Protein 7WWH (pdb70)

Structure (mmCIF, N/CA/C/O backbone):
data_7WWH
#
_entry.id   7WWH
#
_cell.length_a   46.038
_cell.length_b   87.410
_cell.length_c   69.456
_cell.angle_alpha   90.000
_cell.angle_beta   95.970
_cell.angle_gamma   90.000
#
_symmetry.space_group_name_H-M   'P 1 21 1'
#
loop_
_entity.id
_entity.type
_entity.pdbx_description
1 polymer 'Alpha/beta hydrolase'
2 water water
#
loop_
_atom_site.group_PDB
_atom_site.id
_atom_site.type_symbol
_atom_site.label_atom_id
_atom_site.label_alt_id
_atom_site.label_comp_id
_atom_site.label_asym_id
_atom_site.label_entity_id
_atom_site.label_seq_id
_atom_site.pdbx_PDB_ins_code
_atom_site.Cartn_x
_atom_site.Cartn_y
_atom_site.Cartn_z
_atom_site.occupancy
_atom_site.B_iso_or_equiv
_atom_site.auth_seq_id
_atom_site.auth_comp_id
_atom_site.auth_asym_id
_atom_site.auth_atom_id
_atom_site.pdbx_PDB_model_num
ATOM 1 N N . GLN A 1 2 ? 30.271 4.031 -0.313 1.00 20.52 1 GLN A N 1
ATOM 2 C CA . GLN A 1 2 ? 29.544 2.884 0.185 1.00 19.09 1 GLN A CA 1
ATOM 3 C C . GLN A 1 2 ? 30.140 1.634 -0.447 1.00 24.48 1 GLN A C 1
ATOM 4 O O . GLN A 1 2 ? 30.843 1.696 -1.463 1.00 23.96 1 GLN A O 1
ATOM 10 N N . LYS A 1 3 ? 29.835 0.499 0.159 1.00 24.57 2 LYS A N 1
ATOM 11 C CA . LYS A 1 3 ? 30.409 -0.770 -0.253 1.00 26.51 2 LYS A CA 1
ATOM 12 C C . LYS A 1 3 ? 29.399 -1.869 0.025 1.00 24.12 2 LYS A C 1
ATOM 13 O O . LYS A 1 3 ? 28.789 -1.906 1.101 1.00 18.83 2 LYS A O 1
ATOM 19 N N . ALA A 1 4 ? 29.246 -2.775 -0.934 1.00 20.53 3 ALA A N 1
ATOM 20 C CA . ALA A 1 4 ? 28.404 -3.937 -0.707 1.00 19.60 3 ALA A CA 1
ATOM 21 C C . ALA A 1 4 ? 29.038 -4.859 0.323 1.00 21.70 3 ALA A C 1
ATOM 22 O O . ALA A 1 4 ? 30.257 -5.051 0.347 1.00 22.35 3 ALA A O 1
ATOM 24 N N . ILE A 1 5 ? 28.200 -5.438 1.179 1.00 20.51 4 ILE A N 1
ATOM 25 C CA . ILE A 1 5 ? 28.656 -6.287 2.271 1.00 20.93 4 ILE A CA 1
ATOM 26 C C . ILE A 1 5 ? 27.800 -7.542 2.304 1.00 19.81 4 ILE A C 1
ATOM 27 O O . ILE A 1 5 ? 26.730 -7.606 1.691 1.00 17.12 4 ILE A O 1
ATOM 32 N N . THR A 1 6 ? 28.272 -8.547 3.048 1.00 18.20 5 THR A N 1
ATOM 33 C CA . THR A 1 6 ? 27.539 -9.793 3.212 1.00 19.68 5 THR A CA 1
ATOM 34 C C . THR A 1 6 ? 27.641 -10.251 4.657 1.00 24.19 5 THR A C 1
ATOM 35 O O . THR A 1 6 ? 28.587 -9.912 5.375 1.00 24.82 5 THR A O 1
ATOM 39 N N . LEU A 1 7 ? 26.655 -11.044 5.064 1.00 20.99 6 LEU A N 1
ATOM 40 C CA . LEU A 1 7 ? 26.650 -11.639 6.396 1.00 22.51 6 LEU A CA 1
ATOM 41 C C . LEU A 1 7 ? 25.974 -12.996 6.308 1.00 24.50 6 LEU A C 1
ATOM 42 O O . LEU A 1 7 ? 24.836 -13.085 5.836 1.00 22.86 6 LEU A O 1
ATOM 47 N N . THR A 1 8 ? 26.668 -14.047 6.748 1.00 24.41 7 THR A N 1
ATOM 48 C CA . THR A 1 8 ? 26.094 -15.388 6.740 1.00 26.03 7 THR A CA 1
ATOM 49 C C . THR A 1 8 ? 25.245 -15.595 7.988 1.00 27.53 7 THR A C 1
ATOM 50 O O . THR A 1 8 ? 25.626 -15.201 9.094 1.00 28.66 7 THR A O 1
ATOM 54 N N . HIS A 1 9 ? 24.071 -16.185 7.803 1.00 25.06 8 HIS A N 1
ATOM 55 C CA . HIS A 1 9 ? 23.190 -16.499 8.918 1.00 27.75 8 HIS A CA 1
ATOM 56 C C . HIS A 1 9 ? 22.470 -17.791 8.572 1.00 30.64 8 HIS A C 1
ATOM 57 O O . HIS A 1 9 ? 21.843 -17.884 7.512 1.00 27.70 8 HIS A O 1
ATOM 64 N N . ARG A 1 10 ? 22.606 -18.784 9.450 1.00 30.51 9 ARG A N 1
ATOM 65 C CA . ARG A 1 10 ? 22.003 -20.103 9.268 1.00 29.98 9 ARG A CA 1
ATOM 66 C C . ARG A 1 10 ? 22.301 -20.653 7.869 1.00 26.59 9 ARG A C 1
ATOM 67 O O . ARG A 1 10 ? 21.424 -21.158 7.168 1.00 28.85 9 ARG A O 1
ATOM 75 N N . GLY A 1 11 ? 23.554 -20.514 7.447 1.00 25.49 10 GLY A N 1
ATOM 76 C CA . GLY A 1 11 ? 23.992 -21.032 6.170 1.00 29.92 10 GLY A CA 1
ATOM 77 C C . GLY A 1 11 ? 23.557 -20.245 4.951 1.00 29.47 10 GLY A C 1
ATOM 78 O O . GLY A 1 11 ? 23.849 -20.672 3.832 1.00 30.12 10 GLY A O 1
ATOM 79 N N . MET A 1 12 ? 22.875 -19.113 5.118 1.00 26.96 11 MET A N 1
ATOM 80 C CA . MET A 1 12 ? 22.423 -18.293 3.998 1.00 27.92 11 MET A CA 1
ATOM 81 C C . MET A 1 12 ? 23.065 -16.911 4.078 1.00 24.58 11 MET A C 1
ATOM 82 O O . MET A 1 12 ? 23.441 -16.447 5.161 1.00 26.97 11 MET A O 1
ATOM 87 N N . THR A 1 13 ? 23.164 -16.231 2.929 1.00 22.22 12 THR A N 1
ATOM 88 C CA . THR A 1 13 ? 23.888 -14.968 2.848 1.00 21.45 12 THR A CA 1
ATOM 89 C C . THR A 1 13 ? 22.916 -13.789 2.816 1.00 21.02 12 THR A C 1
ATOM 90 O O . THR A 1 13 ? 22.093 -13.682 1.905 1.00 19.50 12 THR A O 1
ATOM 94 N N . LEU A 1 14 ? 23.018 -12.901 3.807 1.00 18.31 13 LEU A N 1
ATOM 95 C CA . LEU A 1 14 ? 22.341 -11.616 3.736 1.00 18.03 13 LEU A CA 1
ATOM 96 C C . LEU A 1 14 ? 23.232 -10.643 2.977 1.00 17.06 13 LEU A C 1
ATOM 97 O O . LEU A 1 14 ? 24.451 -10.607 3.180 1.00 19.56 13 LEU A O 1
ATOM 102 N N . ARG A 1 15 ? 22.626 -9.857 2.089 1.00 16.70 14 ARG A N 1
ATOM 103 C CA . ARG A 1 15 ? 23.381 -8.940 1.244 1.00 15.44 14 ARG A CA 1
ATOM 104 C C . ARG A 1 15 ? 22.961 -7.518 1.565 1.00 15.75 14 ARG A C 1
ATOM 105 O O . ARG A 1 15 ? 21.770 -7.240 1.742 1.00 15.82 14 ARG A O 1
ATOM 113 N N . GLY A 1 16 ? 23.946 -6.623 1.672 1.00 16.29 15 GLY A N 1
ATOM 114 C CA . GLY A 1 16 ? 23.677 -5.300 2.220 1.00 15.85 15 GLY A CA 1
ATOM 115 C C . GLY A 1 16 ? 24.606 -4.239 1.667 1.00 20.65 15 GLY A C 1
ATOM 116 O O . GLY A 1 16 ? 25.354 -4.493 0.714 1.00 17.19 15 GLY A O 1
ATOM 117 N N . MET A 1 17 ? 24.550 -3.036 2.256 1.00 18.27 16 MET A N 1
ATOM 118 C CA . MET A 1 17 ? 25.484 -1.951 1.980 1.00 16.25 16 MET A CA 1
ATOM 119 C C . MET A 1 17 ? 25.930 -1.344 3.292 1.00 19.42 16 MET A C 1
ATOM 120 O O . MET A 1 17 ? 25.126 -1.216 4.214 1.00 15.59 16 MET A O 1
ATOM 125 N N . GLU A 1 18 ? 27.201 -0.980 3.367 1.00 17.79 17 GLU A N 1
ATOM 126 C CA . GLU A 1 18 ? 27.695 -0.138 4.447 1.00 22.23 17 GLU A CA 1
ATOM 127 C C . GLU A 1 18 ? 28.098 1.218 3.875 1.00 20.32 17 GLU A C 1
ATOM 128 O O . GLU A 1 18 ? 28.442 1.339 2.693 1.00 22.06 17 GLU A O 1
ATOM 134 N N . HIS A 1 19 ? 27.978 2.253 4.702 1.00 19.83 18 HIS A N 1
ATOM 135 C CA . HIS A 1 19 ? 28.443 3.600 4.377 1.00 21.95 18 HIS A CA 1
ATOM 136 C C . HIS A 1 19 ? 29.360 4.036 5.497 1.00 27.19 18 HIS A C 1
ATOM 137 O O . HIS A 1 19 ? 28.927 4.107 6.650 1.00 21.05 18 HIS A O 1
ATOM 144 N N . ILE A 1 20 ? 30.618 4.305 5.177 1.00 27.07 19 ILE A N 1
ATOM 145 C CA . ILE A 1 20 ? 31.626 4.547 6.198 1.00 25.48 19 ILE A CA 1
ATOM 146 C C . ILE A 1 20 ? 32.175 5.952 5.995 1.00 27.03 19 ILE A C 1
ATOM 147 O O . ILE A 1 20 ? 32.767 6.236 4.948 1.00 28.13 19 ILE A O 1
ATOM 152 N N . PRO A 1 21 ? 31.998 6.860 6.955 1.00 25.04 20 PRO A N 1
ATOM 153 C CA . PRO A 1 21 ? 32.358 8.257 6.728 1.00 27.70 20 PRO A CA 1
ATOM 154 C C . PRO A 1 21 ? 33.856 8.483 6.887 1.00 25.07 20 PRO A C 1
ATOM 155 O O . PRO A 1 21 ? 34.568 7.710 7.533 1.00 24.91 20 PRO A O 1
ATOM 159 N N . GLU A 1 22 ? 34.310 9.595 6.302 1.00 30.38 21 GLU A N 1
ATOM 160 C CA . GLU A 1 22 ? 35.688 10.060 6.490 1.00 36.60 21 GLU A CA 1
ATOM 161 C C . GLU A 1 22 ? 36.112 10.072 7.956 1.00 36.00 21 GLU A C 1
ATOM 162 O O . GLU A 1 22 ? 37.263 9.715 8.290 1.00 33.42 21 GLU A O 1
ATOM 168 N N . LYS A 1 23 ? 35.198 10.481 8.850 1.00 34.13 22 LYS A N 1
ATOM 169 C CA . LYS A 1 23 ? 35.599 10.643 10.237 1.00 33.44 22 LYS A CA 1
ATOM 170 C C . LYS A 1 23 ? 36.048 9.323 10.855 1.00 34.25 22 LYS A C 1
ATOM 171 O O . LYS A 1 23 ? 36.727 9.343 11.885 1.00 32.57 22 LYS A O 1
ATOM 177 N N . SER A 1 24 ? 35.713 8.175 10.249 1.00 28.60 23 SER A N 1
ATOM 178 C CA . SER A 1 24 ? 36.121 6.903 10.839 1.00 33.68 23 SER A CA 1
ATOM 179 C C . SER A 1 24 ? 37.639 6.748 10.879 1.00 32.49 23 SER A C 1
ATOM 180 O O . SER A 1 24 ? 38.150 5.900 11.614 1.00 37.70 23 SER A O 1
ATOM 183 N N . LEU A 1 25 ? 38.363 7.546 10.102 1.00 33.89 24 LEU A N 1
ATOM 184 C CA . LEU A 1 25 ? 39.821 7.562 10.196 1.00 40.95 24 LEU A CA 1
ATOM 185 C C . LEU A 1 25 ? 40.270 8.206 11.505 1.00 41.82 24 LEU A C 1
ATOM 186 O O . LEU A 1 25 ? 41.215 7.729 12.151 1.00 43.59 24 LEU A O 1
ATOM 191 N N . ASP A 1 26 ? 39.574 9.265 11.933 1.00 40.89 25 ASP A N 1
ATOM 192 C CA . ASP A 1 26 ? 39.947 9.966 13.158 1.00 38.97 25 ASP A CA 1
ATOM 193 C C . ASP A 1 26 ? 39.560 9.172 14.395 1.00 44.82 25 ASP A C 1
ATOM 194 O O . ASP A 1 26 ? 40.286 9.181 15.397 1.00 44.90 25 ASP A O 1
ATOM 199 N N . GLU A 1 27 ? 38.410 8.501 14.358 1.00 37.57 26 GLU A N 1
ATOM 200 C CA . GLU A 1 27 ? 37.856 7.916 15.571 1.00 43.40 26 GLU A CA 1
ATOM 201 C C . GLU A 1 27 ? 36.761 6.936 15.187 1.00 36.66 26 GLU A C 1
ATOM 202 O O . GLU A 1 27 ? 36.267 6.932 14.060 1.00 36.06 26 GLU A O 1
ATOM 208 N N . LYS A 1 28 ? 36.386 6.113 16.155 1.00 37.40 27 LYS A N 1
ATOM 209 C CA . LYS A 1 28 ? 35.237 5.238 16.006 1.00 34.58 27 LYS A CA 1
ATOM 210 C C . LYS A 1 28 ? 33.979 6.094 15.928 1.00 32.72 27 LYS A C 1
ATOM 211 O O . LYS A 1 28 ? 33.813 7.032 16.714 1.00 32.24 27 LYS A O 1
ATOM 217 N N . VAL A 1 29 ? 33.117 5.814 14.951 1.00 32.23 28 VAL A N 1
ATOM 218 C CA . VAL A 1 29 ? 31.991 6.707 14.660 1.00 26.31 28 VAL A CA 1
ATOM 219 C C . VAL A 1 29 ? 30.669 6.060 15.061 1.00 26.92 28 VAL A C 1
ATOM 220 O O . VAL A 1 29 ? 30.581 4.827 15.175 1.00 24.23 28 VAL A O 1
ATOM 224 N N . PRO A 1 30 ? 29.619 6.854 15.299 1.00 25.55 29 PRO A N 1
ATOM 225 C CA . PRO A 1 30 ? 28.280 6.274 15.473 1.00 24.51 29 PRO A CA 1
ATOM 226 C C . PRO A 1 30 ? 27.831 5.572 14.200 1.00 23.38 29 PRO A C 1
ATOM 227 O O . PRO A 1 30 ? 28.368 5.796 13.107 1.00 21.16 29 PRO A O 1
ATOM 231 N N . ALA A 1 31 ? 26.820 4.716 14.346 1.00 20.32 30 ALA A N 1
ATOM 232 C CA . ALA A 1 31 ? 26.247 4.051 13.181 1.00 20.55 30 ALA A CA 1
ATOM 233 C C . ALA A 1 31 ? 24.739 3.925 13.334 1.00 20.67 30 ALA A C 1
ATOM 234 O O . ALA A 1 31 ? 24.241 3.702 14.440 1.00 22.49 30 ALA A O 1
ATOM 236 N N . VAL A 1 32 ? 24.012 4.037 12.219 1.00 18.18 31 VAL A N 1
ATOM 237 C CA . VAL A 1 32 ? 22.597 3.670 12.165 1.00 17.68 31 VAL A CA 1
ATOM 238 C C . VAL A 1 32 ? 22.490 2.347 11.417 1.00 19.33 31 VAL A C 1
ATOM 239 O O . VAL A 1 32 ? 23.055 2.202 10.330 1.00 18.04 31 VAL A O 1
ATOM 243 N N . ILE A 1 33 ? 21.753 1.397 11.982 1.00 17.95 32 ILE A N 1
ATOM 244 C CA . ILE A 1 33 ? 21.406 0.160 11.288 1.00 21.17 32 ILE A CA 1
ATOM 245 C C . ILE A 1 33 ? 19.949 0.283 10.860 1.00 15.47 32 ILE A C 1
ATOM 246 O O . ILE A 1 33 ? 19.066 0.459 11.711 1.00 16.43 32 ILE A O 1
ATOM 251 N N . LEU A 1 34 ? 19.692 0.180 9.554 1.00 14.64 33 LEU A N 1
ATOM 252 C CA . LEU A 1 34 ? 18.352 0.368 9.009 1.00 15.00 33 LEU A CA 1
ATOM 253 C C . LEU A 1 34 ? 17.740 -0.974 8.617 1.00 18.98 33 LEU A C 1
ATOM 254 O O . LEU A 1 34 ? 18.349 -1.746 7.857 1.00 15.55 33 LEU A O 1
ATOM 259 N N . PHE A 1 35 ? 16.529 -1.239 9.115 1.00 16.57 34 PHE A N 1
ATOM 260 C CA . PHE A 1 35 ? 15.781 -2.452 8.797 1.00 15.63 34 PHE A CA 1
ATOM 261 C C . PHE A 1 35 ? 14.566 -2.115 7.936 1.00 16.60 34 PHE A C 1
ATOM 262 O O . PHE A 1 35 ? 13.728 -1.292 8.332 1.00 13.91 34 PHE A O 1
ATOM 270 N N . HIS A 1 36 ? 14.451 -2.777 6.773 1.00 15.59 35 HIS A N 1
ATOM 271 C CA . HIS A 1 36 ? 13.409 -2.455 5.809 1.00 14.84 35 HIS A CA 1
ATOM 272 C C . HIS A 1 36 ? 12.082 -3.127 6.171 1.00 18.12 35 HIS A C 1
ATOM 273 O O . HIS A 1 36 ? 12.000 -3.996 7.045 1.00 14.83 35 HIS A O 1
ATOM 280 N N . GLY A 1 37 ? 11.024 -2.710 5.475 1.00 18.19 36 GLY A N 1
ATOM 281 C CA . GLY A 1 37 ? 9.679 -3.167 5.754 1.00 18.73 36 GLY A CA 1
ATOM 282 C C . GLY A 1 37 ? 9.245 -4.350 4.894 1.00 21.68 36 GLY A C 1
ATOM 283 O O . GLY A 1 37 ? 10.006 -4.899 4.093 1.00 19.01 36 GLY A O 1
ATOM 284 N N . PHE A 1 38 ? 7.971 -4.706 5.053 1.00 19.77 37 PHE A N 1
ATOM 285 C CA . PHE A 1 38 ? 7.368 -5.902 4.465 1.00 23.90 37 PHE A CA 1
ATOM 286 C C . PHE A 1 38 ? 7.198 -5.764 2.948 1.00 22.16 37 PHE A C 1
ATOM 287 O O . PHE A 1 38 ? 6.469 -4.884 2.470 1.00 21.07 37 PHE A O 1
ATOM 295 N N . THR A 1 39 ? 7.842 -6.661 2.196 1.00 19.06 38 THR A N 1
ATOM 296 C CA . THR A 1 39 ? 8.016 -6.615 0.743 1.00 19.67 38 THR A CA 1
ATOM 297 C C . THR A 1 39 ? 8.907 -5.461 0.311 1.00 21.18 38 THR A C 1
ATOM 298 O O . THR A 1 39 ? 9.080 -5.240 -0.889 1.00 18.86 38 THR A O 1
ATOM 302 N N . GLY A 1 40 ? 9.481 -4.722 1.255 1.00 18.83 39 GLY A N 1
ATOM 303 C CA . GLY A 1 40 ? 10.478 -3.727 0.937 1.00 19.19 39 GLY A CA 1
ATOM 304 C C . GLY A 1 40 ? 11.871 -4.325 0.805 1.00 18.01 39 GLY A C 1
ATOM 305 O O . GLY A 1 40 ? 12.078 -5.539 0.827 1.00 14.06 39 GLY A O 1
ATOM 306 N N . THR A 1 41 ? 12.847 -3.435 0.656 1.00 15.57 40 THR A N 1
ATOM 307 C CA . THR A 1 41 ? 14.244 -3.815 0.469 1.00 14.90 40 THR A CA 1
ATOM 308 C C . THR A 1 41 ? 15.097 -2.814 1.222 1.00 15.35 40 THR A C 1
ATOM 309 O O . THR A 1 41 ? 14.597 -1.791 1.683 1.00 15.34 40 THR A O 1
ATOM 313 N N . LYS A 1 42 ? 16.413 -3.061 1.271 1.00 14.24 41 LYS A N 1
ATOM 314 C CA . LYS A 1 42 ? 17.339 -2.137 1.942 1.00 18.14 41 LYS A CA 1
ATOM 315 C C . LYS A 1 42 ? 17.391 -0.756 1.304 1.00 16.83 41 LYS A C 1
ATOM 316 O O . LYS A 1 42 ? 17.974 0.166 1.893 1.00 16.75 41 LYS A O 1
ATOM 322 N N . LEU A 1 43 ? 16.845 -0.590 0.107 1.00 15.07 42 LEU A N 1
ATOM 323 C CA . LEU A 1 43 ? 16.822 0.711 -0.542 1.00 14.19 42 LEU A CA 1
ATOM 324 C C . LEU A 1 43 ? 15.554 1.496 -0.203 1.00 15.85 42 LEU A C 1
ATOM 325 O O . LEU A 1 43 ? 15.609 2.723 -0.010 1.00 15.65 42 LEU A O 1
ATOM 330 N N . GLU A 1 44 ? 14.404 0.798 -0.137 1.00 15.10 43 GLU A N 1
ATOM 331 C CA . GLU A 1 44 ? 13.049 1.327 0.074 1.00 16.46 43 GLU A CA 1
ATOM 332 C C . GLU A 1 44 ? 12.643 2.222 -1.099 1.00 16.47 43 GLU A C 1
ATOM 333 O O . GLU A 1 44 ? 13.490 2.546 -1.943 1.00 17.91 43 GLU A O 1
ATOM 339 N N . PRO A 1 45 ? 11.367 2.593 -1.238 1.00 17.68 44 PRO A N 1
ATOM 340 C CA . PRO A 1 45 ? 10.960 3.348 -2.436 1.00 16.78 44 PRO A CA 1
ATOM 341 C C . PRO A 1 45 ? 11.723 4.653 -2.587 1.00 18.91 44 PRO A C 1
ATOM 342 O O . PRO A 1 45 ? 12.135 5.272 -1.606 1.00 16.98 44 PRO A O 1
ATOM 346 N N . HIS A 1 46 ? 11.867 5.081 -3.849 1.00 19.65 45 HIS A N 1
ATOM 347 C CA . HIS A 1 46 ? 12.593 6.284 -4.256 1.00 22.00 45 HIS A CA 1
ATOM 348 C C . HIS A 1 46 ? 13.884 6.455 -3.467 1.00 19.84 45 HIS A C 1
ATOM 349 O O . HIS A 1 46 ? 14.203 7.559 -3.012 1.00 19.94 45 HIS A O 1
ATOM 356 N N . ARG A 1 47 ? 14.628 5.355 -3.297 1.00 15.49 46 ARG A N 1
ATOM 357 C CA . ARG A 1 47 ? 15.972 5.345 -2.710 1.00 15.97 46 ARG A CA 1
ATOM 358 C C . ARG A 1 47 ? 16.006 5.921 -1.300 1.00 18.16 46 ARG A C 1
ATOM 359 O O . ARG A 1 47 ? 17.059 6.388 -0.835 1.00 18.47 46 ARG A O 1
ATOM 367 N N . LEU A 1 48 ? 14.872 5.886 -0.604 1.00 17.43 47 LEU A N 1
ATOM 368 C CA . LEU A 1 48 ? 14.766 6.533 0.708 1.00 15.48 47 LEU A CA 1
ATOM 369 C C . LEU A 1 48 ? 15.891 6.131 1.668 1.00 18.83 47 LEU A C 1
ATOM 370 O O . LEU A 1 48 ? 16.502 6.992 2.316 1.00 18.77 47 LEU A O 1
ATOM 375 N N . PHE A 1 49 ? 16.152 4.826 1.815 1.00 15.74 48 PHE A N 1
ATOM 376 C CA . PHE A 1 49 ? 17.160 4.409 2.788 1.00 17.33 48 PHE A CA 1
ATOM 377 C C . PHE A 1 49 ? 18.563 4.810 2.348 1.00 17.81 48 PHE A C 1
ATOM 378 O O . PHE A 1 49 ? 19.409 5.136 3.187 1.00 18.01 48 PHE A O 1
ATOM 386 N N . LEU A 1 50 ? 18.841 4.752 1.047 1.00 16.15 49 LEU A N 1
ATOM 387 C CA . LEU A 1 50 ? 20.133 5.210 0.551 1.00 17.75 49 LEU A CA 1
ATOM 388 C C . LEU A 1 50 ? 20.304 6.699 0.806 1.00 17.51 49 LEU A C 1
ATOM 389 O O . LEU A 1 50 ? 21.396 7.163 1.144 1.00 18.65 49 LEU A O 1
ATOM 394 N N . LYS A 1 51 ? 19.240 7.472 0.602 1.00 19.17 50 LYS A N 1
ATOM 395 C CA . LYS A 1 51 ? 19.345 8.910 0.816 1.00 21.20 50 LYS A CA 1
ATOM 396 C C . LYS A 1 51 ? 19.606 9.213 2.283 1.00 21.69 50 LYS A C 1
ATOM 397 O O . LYS A 1 51 ? 20.360 10.135 2.613 1.00 19.97 50 LYS A O 1
ATOM 403 N N . ILE A 1 52 ? 19.010 8.428 3.179 1.00 15.68 51 ILE A N 1
ATOM 404 C CA . ILE A 1 52 ? 19.291 8.592 4.601 1.00 16.66 51 ILE A CA 1
ATOM 405 C C . ILE A 1 52 ? 20.750 8.252 4.893 1.00 19.69 51 ILE A C 1
ATOM 406 O O . ILE A 1 52 ? 21.451 8.994 5.594 1.00 19.05 51 ILE A O 1
ATOM 411 N N . SER A 1 53 ? 21.218 7.105 4.383 1.00 16.75 52 SER A N 1
ATOM 412 C CA . SER A 1 53 ? 22.623 6.716 4.527 1.00 16.64 52 SER A CA 1
ATOM 413 C C . SER A 1 53 ? 23.563 7.837 4.095 1.00 18.11 52 SER A C 1
ATOM 414 O O . SER A 1 53 ? 24.539 8.152 4.787 1.00 21.04 52 SER A O 1
ATOM 417 N N . ARG A 1 54 ? 23.310 8.408 2.913 1.00 17.76 53 ARG A N 1
ATOM 418 C CA . ARG A 1 54 ? 24.182 9.451 2.382 1.00 24.90 53 ARG A CA 1
ATOM 419 C C . ARG A 1 54 ? 24.172 10.696 3.260 1.00 22.48 53 ARG A C 1
ATOM 420 O O . ARG A 1 54 ? 25.220 11.310 3.491 1.00 23.15 53 ARG A O 1
ATOM 428 N N . ALA A 1 55 ? 22.993 11.106 3.730 1.00 21.68 54 ALA A N 1
ATOM 429 C CA . ALA A 1 55 ? 22.916 12.274 4.608 1.00 22.74 54 ALA A CA 1
ATOM 430 C C . ALA A 1 55 ? 23.600 12.016 5.951 1.00 24.71 54 ALA A C 1
ATOM 431 O O . ALA A 1 55 ? 24.290 12.899 6.491 1.00 23.37 54 ALA A O 1
ATOM 433 N N . LEU A 1 56 ? 23.416 10.818 6.513 1.00 18.07 55 LEU A N 1
ATOM 434 C CA . LEU A 1 56 ? 24.115 10.461 7.743 1.00 19.44 55 LEU A CA 1
ATOM 435 C C . LEU A 1 56 ? 25.623 10.457 7.531 1.00 23.76 55 LEU A C 1
ATOM 436 O O . LEU A 1 56 ? 26.391 10.922 8.388 1.00 22.57 55 LEU A O 1
ATOM 441 N N . GLU A 1 57 ? 26.065 9.907 6.396 1.00 21.04 56 GLU A N 1
ATOM 442 C CA . GLU A 1 57 ? 27.491 9.836 6.109 1.00 22.73 56 GLU A CA 1
ATOM 443 C C . GLU A 1 57 ? 28.121 11.217 6.025 1.00 23.55 56 GLU A C 1
ATOM 444 O O . GLU A 1 57 ? 29.258 11.417 6.479 1.00 26.44 56 GLU A O 1
ATOM 450 N N . LYS A 1 58 ? 27.405 12.179 5.443 1.00 21.82 57 LYS A N 1
ATOM 451 C CA . LYS A 1 58 ? 27.926 13.536 5.358 1.00 27.90 57 LYS A CA 1
ATOM 452 C C . LYS A 1 58 ? 28.092 14.168 6.736 1.00 31.96 57 LYS A C 1
ATOM 453 O O . LYS A 1 58 ? 28.902 15.089 6.898 1.00 29.01 57 LYS A O 1
ATOM 459 N N . GLN A 1 59 ? 27.362 13.681 7.730 1.00 28.54 58 GLN A N 1
ATOM 460 C CA . GLN A 1 59 ? 27.431 14.185 9.093 1.00 32.42 58 GLN A CA 1
ATOM 461 C C . GLN A 1 59 ? 28.389 13.378 9.953 1.00 28.74 58 GLN A C 1
ATOM 462 O O . GLN A 1 59 ? 28.388 13.541 11.179 1.00 30.32 58 GLN A O 1
ATOM 468 N N . GLY A 1 60 ? 29.190 12.499 9.346 1.00 24.36 59 GLY A N 1
ATOM 469 C CA . GLY A 1 60 ? 30.114 11.676 10.106 1.00 24.76 59 GLY A CA 1
ATOM 470 C C . GLY A 1 60 ? 29.516 10.465 10.784 1.00 24.17 59 GLY A C 1
ATOM 471 O O . GLY A 1 60 ? 30.076 9.974 11.773 1.00 25.23 59 GLY A O 1
ATOM 472 N N . ILE A 1 61 ? 28.397 9.947 10.280 1.00 24.73 60 ILE A N 1
ATOM 473 C CA . ILE A 1 61 ? 27.722 8.801 10.889 1.00 19.41 60 ILE A CA 1
ATOM 474 C C . ILE A 1 61 ? 27.651 7.681 9.856 1.00 18.97 60 ILE A C 1
ATOM 475 O O . ILE A 1 61 ? 27.221 7.907 8.720 1.00 22.38 60 ILE A O 1
ATOM 480 N N . ALA A 1 62 ? 28.107 6.495 10.244 1.00 18.47 61 ALA A N 1
ATOM 481 C CA . ALA A 1 62 ? 28.119 5.331 9.373 1.00 21.15 61 ALA A CA 1
ATOM 482 C C . ALA A 1 62 ? 26.729 4.721 9.306 1.00 18.81 61 ALA A C 1
ATOM 483 O O . ALA A 1 62 ? 25.877 4.984 10.146 1.00 18.43 61 ALA A O 1
ATOM 485 N N . SER A 1 63 ? 26.492 3.887 8.297 1.00 16.44 62 SER A N 1
ATOM 486 C CA . SER A 1 63 ? 25.244 3.147 8.343 1.00 17.97 62 SER A CA 1
ATOM 487 C C . SER A 1 63 ? 25.433 1.782 7.709 1.00 18.90 62 SER A C 1
ATOM 488 O O . SER A 1 63 ? 26.350 1.563 6.916 1.00 19.15 62 SER A O 1
ATOM 491 N N . PHE A 1 64 ? 24.533 0.873 8.073 1.00 18.92 63 PHE A N 1
ATOM 492 C CA . PHE A 1 64 ? 24.509 -0.492 7.571 1.00 18.77 63 PHE A CA 1
ATOM 493 C C . PHE A 1 64 ? 23.061 -0.848 7.258 1.00 19.02 63 PHE A C 1
ATOM 494 O O . PHE A 1 64 ? 22.181 -0.629 8.093 1.00 16.81 63 PHE A O 1
ATOM 502 N N . ARG A 1 65 ? 22.810 -1.424 6.085 1.00 15.20 64 ARG A N 1
ATOM 503 C CA . ARG A 1 65 ? 21.445 -1.841 5.771 1.00 16.74 64 ARG A CA 1
ATOM 504 C C . ARG A 1 65 ? 21.514 -3.096 4.915 1.00 14.80 64 ARG A C 1
ATOM 505 O O . ARG A 1 65 ? 22.123 -3.091 3.842 1.00 16.48 64 ARG A O 1
ATOM 513 N N . PHE A 1 66 ? 20.910 -4.170 5.405 1.00 14.41 65 PHE A N 1
ATOM 514 C CA . PHE A 1 66 ? 20.844 -5.443 4.708 1.00 15.10 65 PHE A CA 1
ATOM 515 C C . PHE A 1 66 ? 19.438 -5.688 4.189 1.00 15.39 65 PHE A C 1
ATOM 516 O O . PHE A 1 66 ? 18.452 -5.255 4.793 1.00 14.52 65 PHE A O 1
ATOM 524 N N . ASP A 1 67 ? 19.350 -6.435 3.084 1.00 13.70 66 ASP A N 1
ATOM 525 C CA . ASP A 1 67 ? 18.105 -7.121 2.769 1.00 13.59 66 ASP A CA 1
ATOM 526 C C . ASP A 1 67 ? 17.954 -8.307 3.712 1.00 17.79 66 ASP A C 1
ATOM 527 O O . ASP A 1 67 ? 18.885 -9.102 3.863 1.00 17.73 66 ASP A O 1
ATOM 532 N N . PHE A 1 68 ? 16.797 -8.432 4.354 1.00 16.89 67 PHE A N 1
ATOM 533 C CA . PHE A 1 68 ? 16.540 -9.636 5.129 1.00 16.32 67 PHE A CA 1
ATOM 534 C C . PHE A 1 68 ? 16.537 -10.848 4.200 1.00 16.68 67 PHE A C 1
ATOM 535 O O . PHE A 1 68 ? 16.333 -10.728 2.990 1.00 15.21 67 PHE A O 1
ATOM 543 N N . LEU A 1 69 ? 16.778 -12.027 4.774 1.00 19.28 68 LEU A N 1
ATOM 544 C CA . LEU A 1 69 ? 16.658 -13.252 3.989 1.00 20.13 68 LEU A CA 1
ATOM 545 C C . LEU A 1 69 ? 15.265 -13.329 3.364 1.00 21.29 68 LEU A C 1
ATOM 546 O O . LEU A 1 69 ? 14.266 -13.019 4.016 1.00 16.04 68 LEU A O 1
ATOM 551 N N . GLY A 1 70 ? 15.204 -13.738 2.096 1.00 17.38 69 GLY A N 1
ATOM 552 C CA . GLY A 1 70 ? 13.941 -13.804 1.366 1.00 22.10 69 GLY A CA 1
ATOM 553 C C . GLY A 1 70 ? 13.503 -12.500 0.722 1.00 19.81 69 GLY A C 1
ATOM 554 O O . GLY A 1 70 ? 12.484 -12.480 0.023 1.00 18.73 69 GLY A O 1
ATOM 555 N N . SER A 1 71 ? 14.244 -11.415 0.926 1.00 19.46 70 SER A N 1
ATOM 556 C CA . SER A 1 71 ? 13.899 -10.105 0.406 1.00 17.05 70 SER A CA 1
ATOM 557 C C . SER A 1 71 ? 15.072 -9.550 -0.394 1.00 16.85 70 SER A C 1
ATOM 558 O O . SER A 1 71 ? 16.220 -9.961 -0.214 1.00 16.07 70 SER A O 1
ATOM 561 N N . GLY A 1 72 ? 14.780 -8.580 -1.256 1.00 17.86 71 GLY A N 1
ATOM 562 C CA . GLY A 1 72 ? 15.858 -7.866 -1.936 1.00 15.55 71 GLY A CA 1
ATOM 563 C C . GLY A 1 72 ? 16.841 -8.814 -2.599 1.00 17.85 71 GLY A C 1
ATOM 564 O O . GLY A 1 72 ? 16.457 -9.806 -3.225 1.00 17.56 71 GLY A O 1
ATOM 565 N N . GLU A 1 73 ? 18.135 -8.555 -2.410 1.00 16.28 72 GLU A N 1
ATOM 566 C CA . GLU A 1 73 ? 19.188 -9.356 -3.025 1.00 14.97 72 GLU A CA 1
ATOM 567 C C . GLU A 1 73 ? 19.658 -10.525 -2.157 1.00 16.52 72 GLU A C 1
ATOM 568 O O . GLU A 1 73 ? 20.582 -11.239 -2.554 1.00 18.82 72 GLU A O 1
ATOM 574 N N . SER A 1 74 ? 19.083 -10.728 -0.978 1.00 16.94 73 SER A N 1
ATOM 575 C CA . SER A 1 74 ? 19.636 -11.745 -0.092 1.00 15.88 73 SER A CA 1
ATOM 576 C C . SER A 1 74 ? 19.213 -13.145 -0.537 1.00 19.27 73 SER A C 1
ATOM 577 O O . SER A 1 74 ? 18.292 -13.316 -1.340 1.00 15.81 73 SER A O 1
ATOM 580 N N . ASP A 1 75 ? 19.912 -14.153 -0.010 1.00 19.65 74 ASP A N 1
ATOM 581 C CA . ASP A 1 75 ? 19.523 -15.535 -0.265 1.00 23.05 74 ASP A CA 1
ATOM 582 C C . ASP A 1 75 ? 18.122 -15.808 0.276 1.00 22.61 74 ASP A C 1
ATOM 583 O O . ASP A 1 75 ? 17.634 -15.141 1.203 1.00 19.36 74 ASP A O 1
ATOM 588 N N . GLY A 1 76 ? 17.483 -16.826 -0.299 1.00 20.23 75 GLY A N 1
ATOM 589 C CA . GLY A 1 76 ? 16.214 -17.320 0.190 1.00 22.37 75 GLY A CA 1
ATOM 590 C C . GLY A 1 76 ? 15.032 -16.773 -0.591 1.00 21.09 75 GLY A C 1
ATOM 591 O O . GLY A 1 76 ? 15.148 -15.867 -1.422 1.00 22.16 75 GLY A O 1
ATOM 592 N N . ASP A 1 77 ? 13.864 -17.339 -0.292 1.00 23.18 76 ASP A N 1
ATOM 593 C CA . ASP A 1 77 ? 12.602 -16.995 -0.944 1.00 24.51 76 ASP A CA 1
ATOM 594 C C . ASP A 1 77 ? 11.669 -16.295 0.037 1.00 22.24 76 ASP A C 1
ATOM 595 O O . ASP A 1 77 ? 11.624 -16.647 1.217 1.00 21.81 76 ASP A O 1
ATOM 600 N N . PHE A 1 78 ? 10.889 -15.329 -0.460 1.00 20.07 77 PHE A N 1
ATOM 601 C CA . PHE A 1 78 ? 10.038 -14.549 0.442 1.00 22.33 77 PHE A CA 1
ATOM 602 C C . PHE A 1 78 ? 9.031 -15.419 1.197 1.00 23.98 77 PHE A C 1
ATOM 603 O O . PHE A 1 78 ? 8.606 -15.053 2.294 1.00 21.44 77 PHE A O 1
ATOM 611 N N . GLU A 1 79 ? 8.661 -16.581 0.651 1.00 21.93 78 GLU A N 1
ATOM 612 C CA . GLU A 1 79 ? 7.611 -17.393 1.270 1.00 23.04 78 GLU A CA 1
ATOM 613 C C . GLU A 1 79 ? 8.028 -17.934 2.637 1.00 24.43 78 GLU A C 1
ATOM 614 O O . GLU A 1 79 ? 7.190 -18.171 3.509 1.00 28.43 78 GLU A O 1
ATOM 620 N N . GLU A 1 80 ? 9.303 -18.141 2.831 1.00 23.89 79 GLU A N 1
ATOM 621 C CA . GLU A 1 80 ? 9.907 -18.543 4.088 1.00 29.03 79 GLU A CA 1
ATOM 622 C C . GLU A 1 80 ? 10.173 -17.453 5.101 1.00 28.56 79 GLU A C 1
ATOM 623 O O . GLU A 1 80 ? 10.672 -17.758 6.197 1.00 26.99 79 GLU A O 1
ATOM 629 N N . MET A 1 81 ? 9.947 -16.203 4.750 1.00 24.33 80 MET A N 1
ATOM 630 C CA . MET A 1 81 ? 10.181 -15.144 5.714 1.00 22.68 80 MET A CA 1
ATOM 631 C C . MET A 1 81 ? 9.111 -15.190 6.796 1.00 23.53 80 MET A C 1
ATOM 632 O O . MET A 1 81 ? 7.932 -15.455 6.525 1.00 21.85 80 MET A O 1
ATOM 637 N N . THR A 1 82 ? 9.540 -14.952 8.036 1.00 23.12 81 THR A N 1
ATOM 638 C CA . THR A 1 82 ? 8.654 -14.669 9.153 1.00 23.18 81 THR A CA 1
ATOM 639 C C . THR A 1 82 ? 9.271 -13.530 9.960 1.00 21.21 81 THR A C 1
ATOM 640 O O . THR A 1 82 ? 10.469 -13.253 9.862 1.00 20.66 81 THR A O 1
ATOM 644 N N . VAL A 1 83 ? 8.447 -12.883 10.780 1.00 22.23 82 VAL A N 1
ATOM 645 C CA . VAL A 1 83 ? 8.959 -11.788 11.612 1.00 24.55 82 VAL A CA 1
ATOM 646 C C . VAL A 1 83 ? 9.988 -12.304 12.613 1.00 23.16 82 VAL A C 1
ATOM 647 O O . VAL A 1 83 ? 11.027 -11.666 12.838 1.00 22.15 82 VAL A O 1
ATOM 651 N N . SER A 1 84 ? 9.742 -13.480 13.208 1.00 21.15 83 SER A N 1
ATOM 652 C CA . SER A 1 84 ? 10.719 -14.036 14.145 1.00 22.37 83 SER A CA 1
ATOM 653 C C . SER A 1 84 ? 12.070 -14.283 13.481 1.00 23.29 83 SER A C 1
ATOM 654 O O . SER A 1 84 ? 13.122 -14.064 14.099 1.00 22.41 83 SER A O 1
ATOM 657 N N . LYS A 1 85 ? 12.072 -14.763 12.233 1.00 22.41 84 LYS A N 1
ATOM 658 C CA . LYS A 1 85 ? 13.342 -14.942 11.534 1.00 21.41 84 LYS A CA 1
ATOM 659 C C . LYS A 1 85 ? 14.030 -13.597 11.282 1.00 18.00 84 LYS A C 1
ATOM 660 O O . LYS A 1 85 ? 15.258 -13.489 11.398 1.00 19.96 84 LYS A O 1
ATOM 666 N N . GLU A 1 86 ? 13.263 -12.573 10.891 1.00 18.52 85 GLU A N 1
ATOM 667 C CA . GLU A 1 86 ? 13.852 -11.249 10.708 1.00 17.71 85 GLU A CA 1
ATOM 668 C C . GLU A 1 86 ? 14.400 -10.693 12.028 1.00 21.65 85 GLU A C 1
ATOM 669 O O . GLU A 1 86 ? 15.470 -10.069 12.051 1.00 20.32 85 GLU A O 1
ATOM 675 N N . ILE A 1 87 ? 13.697 -10.927 13.140 1.00 21.33 86 ILE A N 1
ATOM 676 C CA . ILE A 1 87 ? 14.233 -10.498 14.439 1.00 20.04 86 ILE A CA 1
ATOM 677 C C . ILE A 1 87 ? 15.577 -11.159 14.694 1.00 21.06 86 ILE A C 1
ATOM 678 O O . ILE A 1 87 ? 16.561 -10.499 15.053 1.00 21.78 86 ILE A O 1
ATOM 683 N N . GLU A 1 88 ? 15.645 -12.479 14.496 1.00 23.32 87 GLU A N 1
ATOM 684 C CA . GLU A 1 88 ? 16.910 -13.179 14.684 1.00 24.87 87 GLU A CA 1
ATOM 685 C C . GLU A 1 88 ? 18.000 -12.620 13.779 1.00 22.81 87 GLU A C 1
ATOM 686 O O . GLU A 1 88 ? 19.147 -12.449 14.209 1.00 19.94 87 GLU A O 1
ATOM 692 N N . GLU A 1 89 ? 17.671 -12.357 12.506 1.00 20.02 88 GLU A N 1
ATOM 693 C CA . GLU A 1 89 ? 18.663 -11.796 11.599 1.00 19.94 88 GLU A CA 1
ATOM 694 C C . GLU A 1 89 ? 19.088 -10.406 12.040 1.00 17.02 88 GLU A C 1
ATOM 695 O O . GLU A 1 89 ? 20.277 -10.060 11.976 1.00 19.83 88 GLU A O 1
ATOM 701 N N . ALA A 1 90 ? 18.124 -9.583 12.439 1.00 18.97 89 ALA A N 1
ATOM 702 C CA . ALA A 1 90 ? 18.448 -8.251 12.945 1.00 21.53 89 ALA A CA 1
ATOM 703 C C . ALA A 1 90 ? 19.391 -8.320 14.145 1.00 19.77 89 ALA A C 1
ATOM 704 O O . ALA A 1 90 ? 20.321 -7.510 14.252 1.00 20.87 89 ALA A O 1
ATOM 706 N N . HIS A 1 91 ? 19.178 -9.282 15.054 1.00 22.51 90 HIS A N 1
ATOM 707 C CA . HIS A 1 91 ? 20.112 -9.443 16.173 1.00 22.58 90 HIS A CA 1
ATOM 708 C C . HIS A 1 91 ? 21.501 -9.815 15.667 1.00 22.11 90 HIS A C 1
ATOM 709 O O . HIS A 1 91 ? 22.518 -9.343 16.194 1.00 25.22 90 HIS A O 1
ATOM 716 N N . ALA A 1 92 ? 21.567 -10.662 14.637 1.00 21.05 91 ALA A N 1
ATOM 717 C CA . ALA A 1 92 ? 22.862 -11.023 14.074 1.00 18.85 91 ALA A CA 1
ATOM 718 C C . ALA A 1 92 ? 23.538 -9.834 13.406 1.00 23.38 91 ALA A C 1
ATOM 719 O O . ALA A 1 92 ? 24.772 -9.733 13.408 1.00 23.06 91 ALA A O 1
ATOM 721 N N . ILE A 1 93 ? 22.753 -8.932 12.819 1.00 22.84 92 ILE A N 1
ATOM 722 C CA . ILE A 1 93 ? 23.328 -7.757 12.180 1.00 18.57 92 ILE A CA 1
ATOM 723 C C . ILE A 1 93 ? 23.886 -6.810 13.242 1.00 20.92 92 ILE A C 1
ATOM 724 O O . ILE A 1 93 ? 24.960 -6.217 13.072 1.00 23.43 92 ILE A O 1
ATOM 729 N N . VAL A 1 94 ? 23.171 -6.664 14.355 1.00 21.69 93 VAL A N 1
ATOM 730 C CA . VAL A 1 94 ? 23.685 -5.850 15.461 1.00 21.31 93 VAL A CA 1
ATOM 731 C C . VAL A 1 94 ? 24.986 -6.449 15.986 1.00 24.44 93 VAL A C 1
ATOM 732 O O . VAL A 1 94 ? 25.971 -5.736 16.206 1.00 25.82 93 VAL A O 1
ATOM 736 N N . ASP A 1 95 ? 25.008 -7.774 16.189 1.00 21.98 94 ASP A N 1
ATOM 737 C CA . ASP A 1 95 ? 26.259 -8.447 16.551 1.00 26.63 94 ASP A CA 1
ATOM 738 C C . ASP A 1 95 ? 27.379 -8.092 15.583 1.00 31.49 94 ASP A C 1
ATOM 739 O O . ASP A 1 95 ? 28.515 -7.814 15.996 1.00 28.11 94 ASP A O 1
ATOM 744 N N . PHE A 1 96 ? 27.062 -8.094 14.282 1.00 24.57 95 PHE A N 1
ATOM 745 C CA . PHE A 1 96 ? 28.045 -7.837 13.236 1.00 28.72 95 PHE A CA 1
ATOM 746 C C . PHE A 1 96 ? 28.579 -6.410 13.311 1.00 29.02 95 PHE A C 1
ATOM 747 O O . PHE A 1 96 ? 29.787 -6.184 13.175 1.00 28.53 95 PHE A O 1
ATOM 755 N N . VAL A 1 97 ? 27.695 -5.430 13.516 1.00 23.74 96 VAL A N 1
ATOM 756 C CA . VAL A 1 97 ? 28.156 -4.046 13.621 1.00 27.32 96 VAL A CA 1
ATOM 757 C C . VAL A 1 97 ? 28.938 -3.838 14.916 1.00 29.05 96 VAL A C 1
ATOM 758 O O . VAL A 1 97 ? 29.875 -3.032 14.965 1.00 26.52 96 VAL A O 1
ATOM 762 N N . LYS A 1 98 ? 28.582 -4.564 15.975 1.00 27.67 97 LYS A N 1
ATOM 763 C CA . LYS A 1 98 ? 29.319 -4.417 17.229 1.00 33.69 97 LYS A CA 1
ATOM 764 C C . LYS A 1 98 ? 30.730 -4.995 17.117 1.00 39.54 97 LYS A C 1
ATOM 765 O O . LYS A 1 98 ? 31.632 -4.556 17.840 1.00 37.08 97 LYS A O 1
ATOM 771 N N . ARG A 1 99 ? 30.944 -5.962 16.211 1.00 37.87 98 ARG A N 1
ATOM 772 C CA . ARG A 1 99 ? 32.273 -6.513 15.936 1.00 37.85 98 ARG A CA 1
ATOM 773 C C . ARG A 1 99 ? 33.115 -5.625 15.042 1.00 35.84 98 ARG A C 1
ATOM 774 O O . ARG A 1 99 ? 34.275 -5.953 14.793 1.00 41.12 98 ARG A O 1
ATOM 782 N N . ASP A 1 100 ? 32.558 -4.540 14.528 1.00 34.02 99 ASP A N 1
ATOM 783 C CA . ASP A 1 100 ? 33.244 -3.686 13.572 1.00 34.46 99 ASP A CA 1
ATOM 784 C C . ASP A 1 100 ? 34.036 -2.639 14.344 1.00 34.64 99 ASP A C 1
ATOM 785 O O . ASP A 1 100 ? 33.455 -1.721 14.932 1.00 29.18 99 ASP A O 1
ATOM 790 N N . GLY A 1 101 ? 35.364 -2.757 14.302 1.00 33.28 100 GLY A N 1
ATOM 791 C CA . GLY A 1 101 ? 36.250 -1.845 14.996 1.00 33.05 100 GLY A CA 1
ATOM 792 C C . GLY A 1 101 ? 36.174 -0.409 14.535 1.00 35.43 100 GLY A C 1
ATOM 793 O O . GLY A 1 101 ? 36.747 0.458 15.201 1.00 35.64 100 GLY A O 1
ATOM 794 N N . 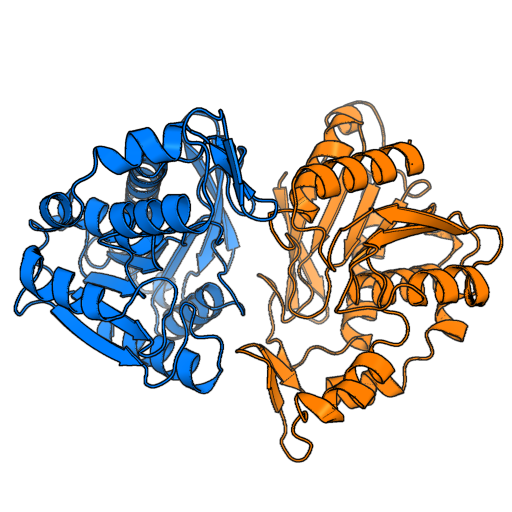ARG A 1 102 ? 35.487 -0.128 13.425 1.00 29.71 101 ARG A N 1
ATOM 795 C CA . ARG A 1 102 ? 35.318 1.256 13.000 1.00 27.24 101 ARG A CA 1
ATOM 796 C C . ARG A 1 102 ? 34.168 1.962 13.719 1.00 26.10 101 ARG A C 1
ATOM 797 O O . ARG A 1 102 ? 34.053 3.186 13.620 1.00 27.98 101 ARG A O 1
ATOM 805 N N . ILE A 1 103 ? 33.340 1.231 14.458 1.00 28.75 102 ILE A N 1
ATOM 806 C CA . ILE A 1 103 ? 32.060 1.731 14.949 1.00 27.89 102 ILE A CA 1
ATOM 807 C C . ILE A 1 103 ? 32.138 1.896 16.457 1.00 26.98 102 ILE A C 1
ATOM 808 O O . ILE A 1 103 ? 32.609 0.999 17.160 1.00 30.23 102 ILE A O 1
ATOM 813 N N . ASP A 1 104 ? 31.653 3.023 16.945 1.00 27.65 103 ASP A N 1
ATOM 814 C CA . ASP A 1 104 ? 31.531 3.252 18.381 1.00 30.94 103 ASP A CA 1
ATOM 815 C C . ASP A 1 104 ? 30.367 2.446 18.946 1.00 26.90 103 ASP A C 1
ATOM 816 O O . ASP A 1 104 ? 29.208 2.834 18.746 1.00 26.30 103 ASP A O 1
ATOM 821 N N . PRO A 1 105 ? 30.612 1.353 19.674 1.00 26.11 104 PRO A N 1
ATOM 822 C CA . PRO A 1 105 ? 29.497 0.545 20.189 1.00 31.07 104 PRO A CA 1
ATOM 823 C C . PRO A 1 105 ? 28.600 1.280 21.179 1.00 30.84 104 PRO A C 1
ATOM 824 O O . PRO A 1 105 ? 27.495 0.795 21.460 1.00 29.16 104 PRO A O 1
ATOM 828 N N . SER A 1 106 ? 29.026 2.426 21.704 1.00 29.28 105 SER A N 1
ATOM 829 C CA . SER A 1 106 ? 28.160 3.200 22.578 1.00 29.34 105 SER A CA 1
ATOM 830 C C . SER A 1 106 ? 27.234 4.131 21.807 1.00 30.52 105 SER A C 1
ATOM 831 O O . SER A 1 106 ? 26.379 4.769 22.432 1.00 27.02 105 SER A O 1
ATOM 834 N N . HIS A 1 107 ? 27.357 4.203 20.474 1.00 28.44 106 HIS A N 1
ATOM 835 C CA . HIS A 1 107 ? 26.504 5.059 19.649 1.00 23.01 106 HIS A CA 1
ATOM 836 C C . HIS A 1 107 ? 26.004 4.288 18.426 1.00 21.30 106 HIS A C 1
ATOM 837 O O . HIS A 1 107 ? 26.171 4.715 17.284 1.00 20.78 106 HIS A O 1
ATOM 844 N N . ILE A 1 108 ? 25.393 3.129 18.661 1.00 23.68 107 ILE A N 1
ATOM 845 C CA . ILE A 1 108 ? 24.681 2.378 17.627 1.00 22.00 107 ILE A CA 1
ATOM 846 C C . ILE A 1 108 ? 23.202 2.716 17.751 1.00 21.53 107 ILE A C 1
ATOM 847 O O . ILE A 1 108 ? 22.615 2.585 18.835 1.00 22.66 107 ILE A O 1
ATOM 852 N N . TYR A 1 109 ? 22.607 3.167 16.651 1.00 22.01 108 TYR A N 1
ATOM 853 C CA . TYR A 1 109 ? 21.202 3.552 16.588 1.00 21.06 108 TYR A CA 1
ATOM 854 C C . TYR A 1 109 ? 20.470 2.586 15.665 1.00 19.34 108 TYR A C 1
ATOM 855 O O . TYR A 1 109 ? 20.999 2.220 14.614 1.00 18.63 108 TYR A O 1
ATOM 864 N N . LEU A 1 110 ? 19.260 2.169 16.047 1.00 19.19 109 LEU A N 1
ATOM 865 C CA . LEU A 1 110 ? 18.463 1.293 15.183 1.00 16.29 109 LEU A CA 1
ATOM 866 C C . LEU A 1 110 ? 17.351 2.087 14.510 1.00 16.82 109 LEU A C 1
ATOM 8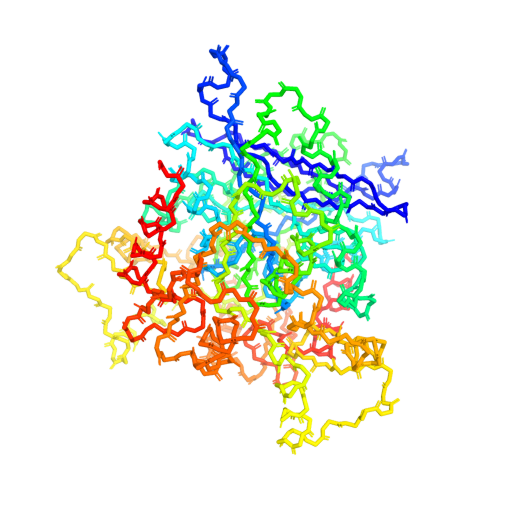67 O O . LEU A 1 110 ? 16.733 2.951 15.125 1.00 17.36 109 LEU A O 1
ATOM 872 N N . LEU A 1 111 ? 17.101 1.787 13.235 1.00 18.37 110 LEU A N 1
ATOM 873 C CA . LEU A 1 111 ? 16.039 2.415 12.460 1.00 16.53 110 LEU A CA 1
ATOM 874 C C . LEU A 1 111 ? 15.280 1.310 11.737 1.00 16.61 110 LEU A C 1
ATOM 875 O O . LEU A 1 111 ? 15.891 0.394 11.187 1.00 17.40 110 LEU A O 1
ATOM 880 N N . GLY A 1 112 ? 13.952 1.393 11.747 1.00 16.54 111 GLY A N 1
ATOM 881 C CA . GLY A 1 112 ? 13.154 0.435 11.013 1.00 16.37 111 GLY A CA 1
ATOM 882 C C . GLY A 1 112 ? 11.952 1.106 10.397 1.00 18.34 111 GLY A C 1
ATOM 883 O O . GLY A 1 112 ? 11.381 2.029 10.989 1.00 19.44 111 GLY A O 1
ATOM 884 N N . LEU A 1 113 ? 11.581 0.682 9.195 1.00 17.25 112 LEU A N 1
ATOM 885 C CA . LEU A 1 113 ? 10.408 1.201 8.515 1.00 17.04 112 LEU A CA 1
ATOM 886 C C . LEU A 1 113 ? 9.308 0.151 8.561 1.00 20.33 112 LEU A C 1
ATOM 887 O O . LEU A 1 113 ? 9.509 -0.995 8.121 1.00 19.09 112 LEU A O 1
ATOM 892 N N . SER A 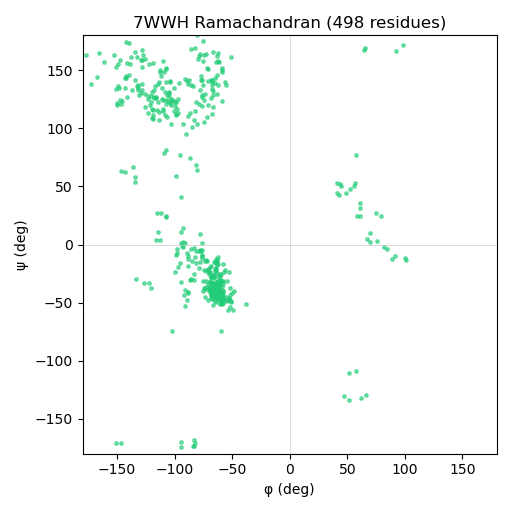1 114 ? 8.168 0.550 9.115 1.00 18.73 113 SER A N 1
ATOM 893 C CA . SER A 1 114 ? 6.922 -0.202 9.104 1.00 21.40 113 SER A CA 1
ATOM 894 C C . SER A 1 114 ? 7.169 -1.570 9.743 1.00 20.87 113 SER A C 1
ATOM 895 O O . SER A 1 114 ? 7.393 -1.632 10.954 1.00 20.05 113 SER A O 1
ATOM 898 N N . MET A 1 115 ? 7.180 -2.675 8.987 1.00 18.72 114 MET A N 1
ATOM 899 C CA . MET A 1 115 ? 7.452 -3.940 9.665 1.00 18.83 114 MET A CA 1
ATOM 900 C C . MET A 1 115 ? 8.896 -3.999 10.150 1.00 19.02 114 MET A C 1
ATOM 901 O O . MET A 1 115 ? 9.185 -4.671 11.147 1.00 18.05 114 MET A O 1
ATOM 906 N N . GLY A 1 116 ? 9.811 -3.292 9.480 1.00 18.48 115 GLY A N 1
ATOM 907 C CA . GLY A 1 116 ? 11.163 -3.177 10.007 1.00 16.95 115 GLY A CA 1
ATOM 908 C C . GLY A 1 116 ? 11.223 -2.388 11.305 1.00 17.63 115 GLY A C 1
ATOM 909 O O . GLY A 1 116 ? 12.126 -2.594 12.123 1.00 17.04 115 GLY A O 1
ATOM 910 N N . GLY A 1 117 ? 10.267 -1.485 11.515 1.00 14.88 116 GLY A N 1
ATOM 911 C CA . GLY A 1 117 ? 10.199 -0.775 12.782 1.00 16.80 116 GLY A CA 1
ATOM 912 C C . GLY A 1 117 ? 9.684 -1.661 13.901 1.00 17.76 116 GLY A C 1
ATOM 913 O O . GLY A 1 117 ? 10.157 -1.577 15.037 1.00 18.61 116 GLY A O 1
ATOM 914 N N . LEU A 1 118 ? 8.705 -2.516 13.592 1.00 21.64 117 LEU A N 1
ATOM 915 C CA . LEU A 1 118 ? 8.338 -3.600 14.494 1.00 21.71 117 LEU A CA 1
ATOM 916 C C . LEU A 1 118 ? 9.588 -4.352 14.927 1.00 21.20 117 LEU A C 1
ATOM 917 O O . LEU A 1 118 ? 9.872 -4.478 16.118 1.00 22.90 117 LEU A O 1
ATOM 922 N N . VAL A 1 119 ? 10.356 -4.849 13.950 1.00 21.07 118 VAL A N 1
ATOM 923 C CA . VAL A 1 119 ? 11.558 -5.624 14.255 1.00 21.31 118 VAL A CA 1
ATOM 924 C C . VAL A 1 119 ? 12.534 -4.795 15.080 1.00 21.94 118 VAL A C 1
ATOM 925 O O . VAL A 1 119 ? 13.079 -5.267 16.089 1.00 25.22 118 VAL A O 1
ATOM 929 N N . ALA A 1 120 ? 12.769 -3.549 14.663 1.00 19.13 119 ALA A N 1
ATOM 930 C CA . ALA A 1 120 ? 13.701 -2.695 15.392 1.00 20.08 119 ALA A CA 1
ATOM 931 C C . ALA A 1 120 ? 13.248 -2.504 16.834 1.00 20.22 119 ALA A C 1
ATOM 932 O O . ALA A 1 120 ? 14.065 -2.545 17.761 1.00 19.70 119 ALA A O 1
ATOM 934 N N . SER A 1 121 ? 11.948 -2.301 17.041 1.00 20.50 120 SER A N 1
ATOM 935 C CA . SER A 1 121 ? 11.478 -2.020 18.390 1.00 24.38 120 SER A CA 1
ATOM 936 C C . SER A 1 121 ? 11.628 -3.247 19.284 1.00 23.81 120 SER A C 1
ATOM 937 O O . SER A 1 121 ? 11.900 -3.105 20.480 1.00 24.19 120 SER A O 1
ATOM 940 N N . VAL A 1 122 ? 11.495 -4.453 18.714 1.00 22.42 121 VAL A N 1
ATOM 941 C CA . VAL A 1 122 ? 11.674 -5.685 19.484 1.00 22.12 121 VAL A CA 1
ATOM 942 C C . VAL A 1 122 ? 13.140 -5.886 19.838 1.00 25.53 121 VAL A C 1
ATOM 943 O O . VAL A 1 122 ? 13.482 -6.173 20.999 1.00 25.19 121 VAL A O 1
ATOM 947 N N . VAL A 1 123 ? 14.023 -5.736 18.844 1.00 20.47 122 VAL A N 1
ATOM 948 C CA . VAL A 1 123 ? 15.458 -5.893 19.066 1.00 20.16 122 VAL A CA 1
ATOM 949 C C . VAL A 1 123 ? 15.933 -4.916 20.136 1.00 23.61 122 VAL A C 1
ATOM 950 O O . VAL A 1 123 ? 16.678 -5.287 21.054 1.00 26.04 122 VAL A O 1
ATOM 954 N N . ALA A 1 124 ? 15.498 -3.654 20.043 1.00 22.12 123 ALA A N 1
ATOM 955 C CA . ALA A 1 124 ? 15.906 -2.664 21.040 1.00 22.53 123 ALA A CA 1
ATOM 956 C C . ALA A 1 124 ? 15.393 -3.032 22.431 1.00 23.84 123 ALA A C 1
ATOM 957 O O . ALA A 1 124 ? 16.109 -2.879 23.427 1.00 27.40 123 ALA A O 1
ATOM 959 N N . GLY A 1 125 ? 14.150 -3.495 22.520 1.00 24.73 124 GLY A N 1
ATOM 960 C CA . GLY A 1 125 ? 13.633 -3.960 23.795 1.00 27.52 124 GLY A CA 1
ATOM 961 C C . GLY A 1 125 ? 14.411 -5.135 24.359 1.00 30.81 124 GLY A C 1
ATOM 962 O O . GLY A 1 125 ? 14.444 -5.335 25.577 1.00 27.17 124 GLY A O 1
ATOM 963 N N . GLU A 1 126 ? 15.064 -5.915 23.497 1.00 26.57 125 GLU A N 1
ATOM 964 C CA . GLU A 1 126 ? 15.731 -7.129 23.944 1.00 26.14 125 GLU A CA 1
ATOM 965 C C . GLU A 1 126 ? 17.213 -6.937 24.244 1.00 29.47 125 GLU A C 1
ATOM 966 O O . GLU A 1 126 ? 17.811 -7.787 24.915 1.00 30.67 125 GLU A O 1
ATOM 972 N N . ARG A 1 127 ? 17.824 -5.851 23.790 1.00 23.59 126 ARG A N 1
ATOM 973 C CA . ARG A 1 127 ? 19.197 -5.510 24.173 1.00 28.58 126 ARG A CA 1
ATOM 974 C C . ARG A 1 127 ? 19.315 -3.998 24.321 1.00 28.23 126 ARG A C 1
ATOM 975 O O . ARG A 1 127 ? 20.090 -3.344 23.612 1.00 27.68 126 ARG A O 1
ATOM 983 N N . PRO A 1 128 ? 18.566 -3.407 25.263 1.00 29.23 127 PRO A N 1
ATOM 984 C CA . PRO A 1 128 ? 18.485 -1.934 25.320 1.00 28.03 127 PRO A CA 1
ATOM 985 C C . PRO A 1 128 ? 19.828 -1.254 25.489 1.00 29.76 127 PRO A C 1
ATOM 986 O O . PRO A 1 128 ? 20.028 -0.153 24.962 1.00 27.00 127 PRO A O 1
ATOM 990 N N . ASN A 1 129 ? 20.754 -1.880 26.220 1.00 31.81 128 ASN A N 1
ATOM 991 C CA . ASN A 1 129 ? 22.063 -1.291 26.460 1.00 30.04 128 ASN A CA 1
ATOM 992 C C . ASN A 1 129 ? 22.933 -1.242 25.210 1.00 27.75 128 ASN A C 1
ATOM 993 O O . ASN A 1 129 ? 23.905 -0.486 25.190 1.00 27.80 128 ASN A O 1
ATOM 998 N N . ASP A 1 130 ? 22.622 -2.039 24.184 1.00 27.64 129 ASP A N 1
ATOM 999 C CA . ASP A 1 130 ? 23.344 -1.967 22.913 1.00 28.18 129 ASP A CA 1
ATOM 1000 C C . ASP A 1 130 ? 22.864 -0.836 22.010 1.00 26.28 129 ASP A C 1
ATOM 1001 O O . ASP A 1 130 ? 23.579 -0.487 21.061 1.00 25.69 129 ASP A O 1
ATOM 1006 N N . VAL A 1 131 ? 21.687 -0.260 22.286 1.00 22.84 130 VAL A N 1
ATOM 1007 C CA . VAL A 1 131 ? 20.965 0.637 21.378 1.00 22.95 130 VAL A CA 1
ATOM 1008 C C . VAL A 1 131 ? 20.931 2.032 21.992 1.00 24.23 130 VAL A C 1
ATOM 1009 O O . VAL A 1 131 ? 20.184 2.279 22.949 1.00 26.40 130 VAL A O 1
ATOM 1013 N N . ALA A 1 132 ? 21.715 2.962 21.438 1.00 21.89 131 ALA A N 1
ATOM 1014 C CA . ALA A 1 132 ? 21.760 4.304 22.013 1.00 23.81 131 ALA A CA 1
ATOM 1015 C C . ALA A 1 132 ? 20.509 5.106 21.673 1.00 30.31 131 ALA A C 1
ATOM 1016 O O . ALA A 1 132 ? 20.007 5.855 22.520 1.00 24.11 131 ALA A O 1
ATOM 1018 N N . LYS A 1 133 ? 20.008 4.983 20.435 1.00 23.80 132 LYS A N 1
ATOM 1019 C CA . LYS A 1 133 ? 18.789 5.654 20.001 1.00 22.57 132 LYS A CA 1
ATOM 1020 C C . LYS A 1 133 ? 17.999 4.720 19.095 1.00 21.08 132 LYS A C 1
ATOM 1021 O O . LYS A 1 133 ? 18.558 3.818 18.465 1.00 19.06 132 LYS A O 1
ATOM 1027 N N . LEU A 1 134 ? 16.686 4.960 19.019 1.00 20.12 133 LEU A N 1
ATOM 1028 C CA . LEU A 1 134 ? 15.788 4.177 18.177 1.00 19.09 133 LEU A CA 1
ATOM 1029 C C . LEU A 1 134 ? 14.959 5.097 17.283 1.00 19.62 133 LEU A C 1
ATOM 1030 O O . LEU A 1 134 ? 14.371 6.078 17.754 1.00 19.58 133 LEU A O 1
ATOM 1035 N N . ILE A 1 135 ? 14.880 4.758 16.004 1.00 17.66 134 ILE A N 1
ATOM 1036 C CA . ILE A 1 135 ? 14.085 5.507 15.030 1.00 15.86 134 ILE A CA 1
ATOM 1037 C C . ILE A 1 135 ? 13.059 4.554 14.429 1.00 16.41 134 ILE A C 1
ATOM 1038 O O . ILE A 1 135 ? 13.426 3.526 13.845 1.00 17.06 134 ILE A O 1
ATOM 1043 N N . LEU A 1 136 ? 11.777 4.878 14.602 1.00 16.65 135 LEU A N 1
ATOM 1044 C CA . LEU A 1 136 ? 10.676 4.080 14.067 1.00 19.38 135 LEU A CA 1
ATOM 1045 C C . LEU A 1 136 ? 9.954 4.901 13.006 1.00 19.61 135 LEU A C 1
ATOM 1046 O O . LEU A 1 136 ? 9.363 5.941 13.316 1.00 19.56 135 LEU A O 1
ATOM 1051 N N . MET A 1 137 ? 10.022 4.459 11.755 1.00 18.10 136 MET A N 1
ATOM 1052 C CA . MET A 1 137 ? 9.295 5.100 10.668 1.00 15.48 136 MET A CA 1
ATOM 1053 C C . MET A 1 137 ? 8.024 4.320 10.366 1.00 19.32 136 MET A C 1
ATOM 1054 O O . MET A 1 137 ? 8.090 3.135 10.013 1.00 17.42 136 MET A O 1
ATOM 1059 N N . ALA A 1 138 ? 6.866 4.991 10.519 1.00 21.52 137 ALA A N 1
ATOM 1060 C CA . ALA A 1 138 ? 5.559 4.371 10.319 1.00 24.12 137 ALA A CA 1
ATOM 1061 C C . ALA A 1 138 ? 5.541 2.969 10.919 1.00 22.21 137 ALA A C 1
ATOM 1062 O O . ALA A 1 138 ? 5.201 2.005 10.221 1.00 21.70 137 ALA A O 1
ATOM 1064 N N . PRO A 1 139 ? 5.913 2.802 12.184 1.00 23.29 138 PRO A N 1
ATOM 1065 C CA . PRO A 1 139 ? 6.121 1.447 12.701 1.00 21.91 138 PRO A CA 1
ATOM 1066 C C . PRO A 1 139 ? 4.800 0.690 12.744 1.00 28.76 138 PRO A C 1
ATOM 1067 O O . PRO A 1 139 ? 3.796 1.188 13.255 1.00 23.69 138 PRO A O 1
ATOM 1071 N N . ALA A 1 140 ? 4.786 -0.512 12.175 1.00 24.98 139 ALA A N 1
ATOM 1072 C CA . ALA A 1 140 ? 3.542 -1.274 12.201 1.00 29.59 139 ALA A CA 1
ATOM 1073 C C . ALA A 1 140 ? 3.455 -2.073 13.501 1.00 33.95 139 ALA A C 1
ATOM 1074 O O . ALA A 1 140 ? 3.627 -3.292 13.541 1.00 37.88 139 ALA A O 1
ATOM 1076 N N . GLY A 1 141 ? 3.177 -1.347 14.583 1.00 33.62 140 GLY A N 1
ATOM 1077 C CA . GLY A 1 141 ? 2.988 -2.010 15.865 1.00 38.92 140 GLY A CA 1
ATOM 1078 C C . GLY A 1 141 ? 1.863 -3.025 15.823 1.00 41.34 140 GLY A C 1
ATOM 1079 O O . GLY A 1 141 ? 2.014 -4.167 16.266 1.00 45.53 140 GLY A O 1
ATOM 1080 N N . ASN A 1 142 ? 0.727 -2.629 15.260 1.00 43.44 141 ASN A N 1
ATOM 1081 C CA . ASN A 1 142 ? -0.462 -3.480 15.231 1.00 47.43 141 ASN A CA 1
ATOM 1082 C C . ASN A 1 142 ? -0.568 -4.285 13.944 1.00 48.65 141 ASN A C 1
ATOM 1083 O O . ASN A 1 142 ? -1.665 -4.420 13.384 1.00 48.92 141 ASN A O 1
ATOM 1088 N N . MET A 1 143 ? 0.545 -4.830 13.435 1.00 47.17 142 MET A N 1
ATOM 1089 C CA . MET A 1 143 ? 0.466 -5.515 12.148 1.00 46.84 142 MET A CA 1
ATOM 1090 C C . MET A 1 143 ? -0.480 -6.702 12.150 1.00 46.00 142 MET A C 1
ATOM 1091 O O . MET A 1 143 ? -1.115 -6.966 11.122 1.00 49.45 142 MET A O 1
ATOM 1096 N N . TYR A 1 144 ? -0.599 -7.439 13.254 1.00 47.44 143 TYR A N 1
ATOM 1097 C CA . TYR A 1 144 ? -1.541 -8.554 13.217 1.00 44.11 143 TYR A CA 1
ATOM 1098 C C . TYR A 1 144 ? -2.941 -8.056 12.892 1.00 49.48 143 TYR A C 1
ATOM 1099 O O . TYR A 1 144 ? -3.616 -8.605 12.013 1.00 53.02 143 TYR A O 1
ATOM 1108 N N . GLU A 1 145 ? -3.376 -6.986 13.564 1.00 47.61 144 GLU A N 1
ATOM 1109 C CA . GLU A 1 145 ? -4.657 -6.377 13.223 1.00 49.43 144 GLU A CA 1
ATOM 1110 C C . GLU A 1 145 ? -4.686 -5.937 11.764 1.00 51.58 144 GLU A C 1
ATOM 1111 O O . GLU A 1 145 ? -5.696 -6.115 11.072 1.00 48.53 144 GLU A O 1
ATOM 1117 N N . LEU A 1 146 ? -3.574 -5.380 11.277 1.00 49.03 145 LEU A N 1
ATOM 1118 C CA . LEU A 1 146 ? -3.473 -4.980 9.875 1.00 52.38 145 LEU A CA 1
ATOM 1119 C C . LEU A 1 146 ? -3.642 -6.171 8.935 1.00 52.01 145 LEU A C 1
ATOM 1120 O O . LEU A 1 146 ? -4.448 -6.126 7.997 1.00 51.58 145 LEU A O 1
ATOM 1125 N N . ILE A 1 147 ? -2.885 -7.245 9.164 1.00 53.58 146 ILE A N 1
ATOM 1126 C CA . ILE A 1 147 ? -3.038 -8.430 8.327 1.00 52.02 146 ILE A CA 1
ATOM 1127 C C . ILE A 1 147 ? -4.402 -9.069 8.559 1.00 51.50 146 ILE A C 1
ATOM 1128 O O . ILE A 1 147 ? -5.005 -9.633 7.637 1.00 49.89 146 ILE A O 1
ATOM 1133 N N . THR A 1 148 ? -4.899 -9.009 9.799 1.00 53.48 147 THR A N 1
ATOM 1134 C CA . THR A 1 148 ? -6.240 -9.510 10.087 1.00 55.98 147 THR A CA 1
ATOM 1135 C C . THR A 1 148 ? -7.278 -8.742 9.286 1.00 53.88 147 THR A C 1
ATOM 1136 O O . THR A 1 148 ? -8.186 -9.337 8.692 1.00 55.39 147 THR A O 1
ATOM 1140 N N . GLU A 1 149 ? -7.140 -7.418 9.241 1.00 51.48 148 GLU A N 1
ATOM 1141 C CA . GLU A 1 149 ? -8.115 -6.589 8.545 1.00 54.71 148 GLU A CA 1
ATOM 1142 C C . GLU A 1 149 ? -8.094 -6.882 7.051 1.00 57.56 148 GLU A C 1
ATOM 1143 O O . GLU A 1 149 ? -9.139 -6.875 6.390 1.00 57.45 148 GLU A O 1
ATOM 1149 N N . THR A 1 150 ? -6.912 -7.186 6.509 1.00 56.37 149 THR A N 1
ATOM 1150 C CA . THR A 1 150 ? -6.796 -7.448 5.077 1.00 57.67 149 THR A CA 1
ATOM 1151 C C . THR A 1 150 ? -7.397 -8.801 4.687 1.00 58.37 149 THR A C 1
ATOM 1152 O O . THR A 1 150 ? -8.001 -8.922 3.610 1.00 56.24 149 THR A O 1
ATOM 1156 N N . ILE A 1 151 ? -7.260 -9.830 5.539 1.00 54.93 150 ILE A N 1
ATOM 1157 C CA . ILE A 1 151 ? -7.811 -11.129 5.143 1.00 55.46 150 ILE A CA 1
ATOM 1158 C C . ILE A 1 151 ? -9.333 -11.086 5.148 1.00 61.27 150 ILE A C 1
ATOM 1159 O O . ILE A 1 151 ? -9.973 -11.905 4.476 1.00 57.38 150 ILE A O 1
ATOM 1164 N N . ARG A 1 152 ? -9.929 -10.170 5.924 1.00 55.53 151 ARG A N 1
ATOM 1165 C CA . ARG A 1 152 ? -11.376 -9.983 5.897 1.00 58.03 151 ARG A CA 1
ATOM 1166 C C . ARG A 1 152 ? -11.818 -9.265 4.625 1.00 61.04 151 ARG A C 1
ATOM 1167 O O . ARG A 1 152 ? -12.787 -9.679 3.973 1.00 63.90 151 ARG A O 1
ATOM 1175 N N . GLN A 1 153 ? -11.107 -8.197 4.246 1.00 59.10 152 GLN A N 1
ATOM 1176 C CA . GLN A 1 153 ? -11.490 -7.449 3.052 1.00 61.83 152 GLN A CA 1
ATOM 1177 C C . GLN A 1 153 ? -11.260 -8.274 1.794 1.00 57.65 152 GLN A C 1
ATOM 1178 O O . GLN A 1 153 ? -12.099 -8.276 0.887 1.00 59.50 152 GLN A O 1
ATOM 1184 N N . GLU A 1 154 ? -10.134 -8.984 1.725 1.00 62.46 153 GLU A N 1
ATOM 1185 C CA . GLU A 1 154 ? -9.759 -9.754 0.545 1.00 59.48 153 GLU A CA 1
ATOM 1186 C C . GLU A 1 154 ? -10.190 -11.211 0.620 1.00 60.36 153 GLU A C 1
ATOM 1187 O O . GLU A 1 154 ? -9.892 -11.972 -0.307 1.00 60.35 153 GLU A O 1
ATOM 1193 N N . ASN A 1 155 ? -10.868 -11.618 1.693 1.00 58.14 154 ASN A N 1
ATOM 1194 C CA . ASN A 1 155 ? -11.327 -12.997 1.863 1.00 59.47 154 ASN A CA 1
ATOM 1195 C C . ASN A 1 155 ? -10.179 -13.987 1.680 1.00 59.30 154 ASN A C 1
ATOM 1196 O O . ASN A 1 155 ? -10.292 -14.983 0.958 1.00 59.75 154 ASN A O 1
ATOM 1201 N N . ILE A 1 156 ? -9.057 -13.699 2.337 1.00 55.78 155 ILE A N 1
ATOM 1202 C CA . ILE A 1 156 ? -7.856 -14.512 2.170 1.00 57.63 155 ILE A CA 1
ATOM 1203 C C . ILE A 1 156 ? -8.017 -15.812 2.944 1.00 53.61 155 ILE A C 1
ATOM 1204 O O . ILE A 1 156 ? -8.322 -15.807 4.143 1.00 55.73 155 ILE A O 1
ATOM 1209 N N . ASP A 1 157 ? -7.813 -16.931 2.257 1.00 50.34 156 ASP A N 1
ATOM 1210 C CA . ASP A 1 157 ? -8.004 -18.249 2.852 1.00 55.24 156 ASP A CA 1
ATOM 1211 C C . ASP A 1 157 ? -6.742 -18.632 3.621 1.00 52.26 156 ASP A C 1
ATOM 1212 O O . ASP A 1 157 ? -5.723 -18.984 3.019 1.00 48.76 156 ASP A O 1
ATOM 1217 N N . VAL A 1 158 ? -6.817 -18.599 4.956 1.00 50.38 157 VAL A N 1
ATOM 1218 C CA . VAL A 1 158 ? -5.616 -18.758 5.776 1.00 49.81 157 VAL A CA 1
ATOM 1219 C C . VAL A 1 158 ? -5.124 -20.193 5.877 1.00 46.94 157 VAL A C 1
ATOM 1220 O O . VAL A 1 158 ? -4.067 -20.430 6.473 1.00 44.79 157 VAL A O 1
ATOM 1224 N N . THR A 1 159 ? -5.849 -21.159 5.314 1.00 48.45 158 THR A N 1
ATOM 1225 C CA . THR A 1 159 ? -5.353 -22.529 5.267 1.00 47.15 158 THR A CA 1
ATOM 1226 C C . THR A 1 159 ? -4.324 -22.721 4.165 1.00 48.06 158 THR A C 1
ATOM 1227 O O . THR A 1 159 ? -3.546 -23.683 4.203 1.00 47.62 158 THR A O 1
ATOM 1231 N N . ALA A 1 160 ? -4.321 -21.829 3.183 1.00 45.98 159 ALA A N 1
ATOM 1232 C CA . ALA A 1 160 ? -3.423 -21.946 2.052 1.00 38.53 159 ALA A CA 1
ATOM 1233 C C . ALA A 1 160 ? -1.970 -21.956 2.530 1.00 43.00 159 ALA A C 1
ATOM 1234 O O . ALA A 1 160 ? -1.640 -21.354 3.560 1.00 44.15 159 ALA A O 1
ATOM 1236 N N . PRO A 1 161 ? -1.079 -22.635 1.805 1.00 39.06 160 PRO A N 1
ATOM 1237 C CA . PRO A 1 161 ? 0.336 -22.618 2.202 1.00 42.60 160 PRO A CA 1
ATOM 1238 C C . PRO A 1 161 ? 0.994 -21.272 1.962 1.00 38.20 160 PRO A C 1
ATOM 1239 O O . PRO A 1 161 ? 2.006 -20.966 2.606 1.00 36.05 160 PRO A O 1
ATOM 1243 N N . TYR A 1 162 ? 0.441 -20.460 1.064 1.00 33.43 161 TYR A N 1
ATOM 1244 C CA . TYR A 1 162 ? 0.937 -19.116 0.845 1.00 33.19 161 TYR A CA 1
ATOM 1245 C C . TYR A 1 162 ? -0.203 -18.242 0.347 1.00 33.75 161 TYR A C 1
ATOM 1246 O O . TYR A 1 162 ? -1.247 -18.735 -0.086 1.00 33.92 161 TYR A O 1
ATOM 1255 N N . PHE A 1 163 ? 0.002 -16.933 0.437 1.00 30.24 162 PHE A N 1
ATOM 1256 C CA . PHE A 1 163 ? -0.870 -15.948 -0.184 1.00 32.69 162 PHE A CA 1
ATOM 1257 C C . PHE A 1 163 ? -0.038 -15.146 -1.173 1.00 34.69 162 PHE A C 1
ATOM 1258 O O . PHE A 1 163 ? 1.054 -14.672 -0.830 1.00 30.41 162 PHE A O 1
ATOM 1266 N N . ASP A 1 164 ? -0.545 -14.991 -2.394 1.00 32.26 163 ASP A N 1
ATOM 1267 C CA . ASP A 1 164 ? 0.188 -14.286 -3.442 1.00 31.93 163 ASP A CA 1
ATOM 1268 C C . ASP A 1 164 ? -0.093 -12.802 -3.279 1.00 32.51 163 ASP A C 1
ATOM 1269 O O . ASP A 1 164 ? -1.142 -12.306 -3.691 1.00 33.60 163 ASP A O 1
ATOM 1274 N N . HIS A 1 165 ? 0.853 -12.080 -2.683 1.00 28.40 164 HIS A N 1
ATOM 1275 C CA . HIS A 1 165 ? 0.683 -10.646 -2.464 1.00 28.31 164 HIS A CA 1
ATOM 1276 C C . HIS A 1 165 ? 1.350 -9.898 -3.613 1.00 29.63 164 HIS A C 1
ATOM 1277 O O . HIS A 1 165 ? 2.450 -9.353 -3.496 1.00 27.23 164 HIS A O 1
ATOM 1284 N N . GLY A 1 166 ? 0.660 -9.876 -4.751 1.00 31.80 165 GLY A N 1
ATOM 1285 C CA . GLY A 1 166 ? 1.139 -9.141 -5.920 1.00 28.91 165 GLY A CA 1
ATOM 1286 C C . GLY A 1 166 ? 2.477 -9.610 -6.457 1.00 25.37 165 GLY A C 1
ATOM 1287 O O . GLY A 1 166 ? 3.271 -8.793 -6.934 1.00 26.26 165 GLY A O 1
ATOM 1288 N N . GLY A 1 167 ? 2.744 -10.911 -6.399 1.00 22.48 166 GLY A N 1
ATOM 1289 C CA . GLY A 1 167 ? 4.000 -11.460 -6.864 1.00 25.92 166 GLY A CA 1
ATOM 1290 C C . GLY A 1 167 ? 4.987 -11.778 -5.760 1.00 24.96 166 GLY A C 1
ATOM 1291 O O . GLY A 1 167 ? 5.994 -12.447 -6.024 1.00 23.11 166 GLY A O 1
ATOM 1292 N N . ASN A 1 168 ? 4.742 -11.281 -4.545 1.00 24.15 167 ASN A N 1
ATOM 1293 C CA . ASN A 1 168 ? 5.483 -11.674 -3.349 1.00 23.75 167 ASN A CA 1
ATOM 1294 C C . ASN A 1 168 ? 4.670 -12.745 -2.619 1.00 24.00 167 ASN A C 1
ATOM 1295 O O . ASN A 1 168 ? 3.578 -12.468 -2.112 1.00 23.12 167 ASN A O 1
ATOM 1300 N N . LEU A 1 169 ? 5.192 -13.972 -2.570 1.00 23.89 168 LEU A N 1
ATOM 1301 C CA . LEU A 1 169 ? 4.499 -15.066 -1.893 1.00 24.24 168 LEU A CA 1
ATOM 1302 C C . LEU A 1 169 ? 4.703 -14.970 -0.379 1.00 25.44 168 LEU A C 1
ATOM 1303 O O . LEU A 1 169 ? 5.840 -15.024 0.103 1.00 22.72 168 LEU A O 1
ATOM 1308 N N . VAL A 1 170 ? 3.609 -14.855 0.369 1.00 24.55 169 VAL A N 1
ATOM 1309 C CA . VAL A 1 170 ? 3.650 -14.795 1.830 1.00 25.18 169 VAL A CA 1
ATOM 1310 C C . VAL A 1 170 ? 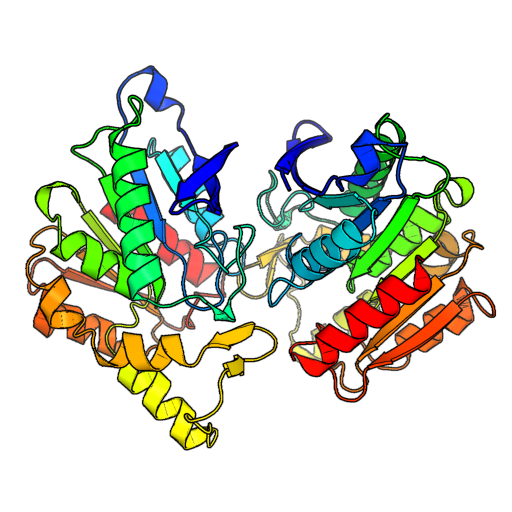3.292 -16.170 2.381 1.00 27.84 169 VAL A C 1
ATOM 1311 O O . VAL A 1 170 ? 2.159 -16.634 2.217 1.00 30.25 169 VAL A O 1
ATOM 1315 N N . GLY A 1 171 ? 4.241 -16.823 3.040 1.00 23.54 170 GLY A N 1
ATOM 1316 C CA . GLY A 1 171 ? 3.988 -18.157 3.548 1.00 26.16 170 GLY A CA 1
ATOM 1317 C C . GLY A 1 171 ? 3.028 -18.170 4.725 1.00 28.10 170 GLY A C 1
ATOM 1318 O O . GLY A 1 171 ? 2.928 -17.217 5.503 1.00 27.74 170 GLY A O 1
ATOM 1319 N N . ARG A 1 172 ? 2.304 -19.288 4.852 1.00 31.02 171 ARG A N 1
ATOM 1320 C CA . ARG A 1 172 ? 1.415 -19.496 5.994 1.00 31.85 171 ARG A CA 1
ATOM 1321 C C . ARG A 1 172 ? 2.144 -19.341 7.319 1.00 29.25 171 ARG A C 1
ATOM 1322 O O . ARG A 1 172 ? 1.545 -18.920 8.315 1.00 31.22 171 ARG A O 1
ATOM 1330 N N . SER A 1 173 ? 3.430 -19.689 7.358 1.00 26.83 172 SER A N 1
ATOM 1331 C CA . SER A 1 173 ? 4.174 -19.590 8.606 1.00 30.73 172 SER A CA 1
ATOM 1332 C C . SER A 1 173 ? 4.268 -18.149 9.081 1.00 27.32 172 SER A C 1
ATOM 1333 O O . SER A 1 173 ? 4.373 -17.896 10.284 1.00 25.75 172 SER A O 1
ATOM 1336 N N . PHE A 1 174 ? 4.208 -17.195 8.156 1.00 25.19 173 PHE A N 1
ATOM 1337 C CA . PHE A 1 174 ? 4.305 -15.792 8.543 1.00 27.42 173 PHE A CA 1
ATOM 1338 C C . PHE A 1 174 ? 3.142 -15.391 9.445 1.00 29.11 173 PHE A C 1
ATOM 1339 O O . PHE A 1 174 ? 3.331 -14.694 10.452 1.00 27.76 173 PHE A O 1
ATOM 1347 N N . LEU A 1 175 ? 1.925 -15.814 9.090 1.00 27.50 174 LEU A N 1
ATOM 1348 C CA . LEU A 1 175 ? 0.753 -15.474 9.892 1.00 31.45 174 LEU A CA 1
ATOM 1349 C C . LEU A 1 175 ? 0.773 -16.170 11.245 1.00 30.93 174 LEU A C 1
ATOM 1350 O O . LEU A 1 175 ? 0.486 -15.551 12.278 1.00 31.19 174 LEU A O 1
ATOM 1355 N N . GLU A 1 176 ? 1.080 -17.465 11.250 1.00 32.80 175 GLU A N 1
ATOM 1356 C CA . GLU A 1 176 ? 1.113 -18.215 12.500 1.00 32.97 175 GLU A CA 1
ATOM 1357 C C . GLU A 1 176 ? 2.133 -17.618 13.456 1.00 35.59 175 GLU A C 1
ATOM 1358 O O . GLU A 1 176 ? 1.857 -17.440 14.650 1.00 37.39 175 GLU A O 1
ATOM 1364 N N . ASP A 1 177 ? 3.317 -17.287 12.938 1.00 33.44 176 ASP A N 1
ATOM 1365 C CA . ASP A 1 177 ? 4.353 -16.692 13.770 1.00 30.30 176 ASP A CA 1
ATOM 1366 C C . ASP A 1 177 ? 3.950 -15.298 14.251 1.00 33.31 176 ASP A C 1
ATOM 1367 O O . ASP A 1 177 ? 4.147 -14.962 15.422 1.00 31.78 176 ASP A O 1
ATOM 1372 N N . LEU A 1 178 ? 3.370 -14.482 13.372 1.00 27.33 177 LEU A N 1
ATOM 1373 C CA . LEU A 1 178 ? 3.051 -13.106 13.747 1.00 32.65 177 LEU A CA 1
ATOM 1374 C C . LEU A 1 178 ? 2.036 -13.054 14.886 1.00 36.12 177 LEU A C 1
ATOM 1375 O O . LEU A 1 178 ? 2.105 -12.169 15.750 1.00 33.30 177 LEU A O 1
ATOM 1380 N N . GLN A 1 179 ? 1.093 -14.000 14.903 1.00 38.87 178 GLN A N 1
ATOM 1381 C CA . GLN A 1 179 ? 0.026 -14.014 15.899 1.00 39.53 178 GLN A CA 1
ATOM 1382 C C . GLN A 1 179 ? 0.566 -14.214 17.308 1.00 39.68 178 GLN A C 1
ATOM 1383 O O . GLN A 1 179 ? -0.108 -13.850 18.277 1.00 44.79 178 GLN A O 1
ATOM 1389 N N . THR A 1 180 ? 1.778 -14.750 17.443 1.00 36.86 179 THR A N 1
ATOM 1390 C CA . THR A 1 180 ? 2.386 -15.034 18.736 1.00 38.78 179 THR A CA 1
ATOM 1391 C C . THR A 1 180 ? 3.256 -13.899 19.261 1.00 41.89 179 THR A C 1
ATOM 1392 O O . THR A 1 180 ? 3.889 -14.067 20.306 1.00 37.25 179 THR A O 1
ATOM 1396 N N . ILE A 1 181 ? 3.345 -12.776 18.555 1.00 40.61 180 ILE A N 1
ATOM 1397 C CA . ILE A 1 181 ? 4.272 -11.703 18.905 1.00 40.32 180 ILE A CA 1
ATOM 1398 C C . ILE A 1 181 ? 3.465 -10.537 19.460 1.00 36.78 180 ILE A C 1
ATOM 1399 O O . ILE A 1 181 ? 2.712 -9.880 18.728 1.00 37.46 180 ILE A O 1
ATOM 1404 N N . ASN A 1 182 ? 3.607 -10.257 20.751 1.00 44.15 181 ASN A N 1
ATOM 1405 C CA . ASN A 1 182 ? 3.012 -9.031 21.280 1.00 41.87 181 ASN A CA 1
ATOM 1406 C C . ASN A 1 182 ? 4.085 -7.949 21.215 1.00 39.57 181 ASN A C 1
ATOM 1407 O O . ASN A 1 182 ? 5.030 -7.920 22.009 1.00 40.74 181 ASN A O 1
ATOM 1412 N N . VAL A 1 183 ? 3.926 -7.071 20.224 1.00 41.95 182 VAL A N 1
ATOM 1413 C CA . VAL A 1 183 ? 4.964 -6.116 19.860 1.00 36.45 182 VAL A CA 1
ATOM 1414 C C . VAL A 1 183 ? 5.181 -5.114 20.981 1.00 38.69 182 VAL A C 1
ATOM 1415 O O . VAL A 1 183 ? 6.312 -4.907 21.440 1.00 36.17 182 VAL A O 1
ATOM 1419 N N . PHE A 1 184 ? 4.099 -4.479 21.445 1.00 38.69 183 PHE A N 1
ATOM 1420 C CA . PHE A 1 184 ? 4.251 -3.414 22.429 1.00 35.77 183 PHE A CA 1
ATOM 1421 C C . PHE A 1 184 ? 4.845 -3.933 23.735 1.00 36.68 183 PHE A C 1
ATOM 1422 O O . PHE A 1 184 ? 5.633 -3.228 24.379 1.00 37.49 183 PHE A O 1
ATOM 1430 N N . GLU A 1 185 ? 4.522 -5.168 24.122 1.00 37.82 184 GLU A N 1
ATOM 1431 C CA . GLU A 1 185 ? 5.118 -5.726 25.331 1.00 38.55 184 GLU A CA 1
ATOM 1432 C C . GLU A 1 185 ? 6.608 -5.955 25.152 1.00 36.81 184 GLU A C 1
ATOM 1433 O O . GLU A 1 185 ? 7.405 -5.588 26.020 1.00 35.15 184 GLU A O 1
ATOM 1439 N N . ARG A 1 186 ? 7.008 -6.568 24.030 1.00 37.39 185 ARG A N 1
ATOM 1440 C CA . ARG A 1 186 ? 8.420 -6.895 23.835 1.00 39.36 185 ARG A CA 1
ATOM 1441 C C . ARG A 1 186 ? 9.280 -5.651 23.629 1.00 29.98 185 ARG A C 1
ATOM 1442 O O . ARG A 1 186 ? 10.493 -5.708 23.842 1.00 26.36 185 ARG A O 1
ATOM 1450 N N . ALA A 1 187 ? 8.684 -4.549 23.178 1.00 33.71 186 ALA A N 1
ATOM 1451 C CA . ALA A 1 187 ? 9.391 -3.293 22.962 1.00 31.65 186 ALA A CA 1
ATOM 1452 C C . ALA A 1 187 ? 9.529 -2.468 24.234 1.00 33.65 186 ALA A C 1
ATOM 1453 O O . ALA A 1 187 ? 10.472 -1.672 24.347 1.00 30.45 186 ALA A O 1
ATOM 1455 N N . LYS A 1 188 ? 8.619 -2.674 25.186 1.00 34.93 187 LYS A N 1
ATOM 1456 C CA . LYS A 1 188 ? 8.496 -1.824 26.372 1.00 32.99 187 LYS A CA 1
ATOM 1457 C C . LYS A 1 188 ? 9.783 -1.609 27.157 1.00 31.25 187 LYS A C 1
ATOM 1458 O O . LYS A 1 188 ? 9.955 -0.504 27.700 1.00 31.36 187 LYS A O 1
ATOM 1464 N N . PRO A 1 189 ? 10.682 -2.590 27.313 1.00 28.80 188 PRO A N 1
ATOM 1465 C CA . PRO A 1 189 ? 11.838 -2.365 28.192 1.00 31.06 188 PRO A CA 1
ATOM 1466 C C . PRO A 1 189 ? 12.797 -1.283 27.735 1.00 33.55 188 PRO A C 1
ATOM 1467 O O . PRO A 1 189 ? 13.532 -0.757 28.578 1.00 30.33 188 PRO A O 1
ATOM 1471 N N . TYR A 1 190 ? 12.815 -0.924 26.451 1.00 26.95 189 TYR A N 1
ATOM 1472 C CA . TYR A 1 190 ? 13.770 0.061 25.967 1.00 26.23 189 TYR A CA 1
ATOM 1473 C C . TYR A 1 190 ? 13.441 1.444 26.528 1.00 26.26 189 TYR A C 1
ATOM 1474 O O . TYR A 1 190 ? 12.317 1.942 26.379 1.00 26.73 189 TYR A O 1
ATOM 1483 N N . ASP A 1 191 ? 14.435 2.070 27.159 1.00 26.29 190 ASP A N 1
ATOM 1484 C CA . ASP A 1 191 ? 14.280 3.361 27.817 1.00 24.53 190 ASP A CA 1
ATOM 1485 C C . ASP A 1 191 ? 15.054 4.488 27.145 1.00 29.17 190 ASP A C 1
ATOM 1486 O O . ASP A 1 191 ? 15.042 5.614 27.653 1.00 28.48 190 ASP A O 1
ATOM 1491 N N . GLY A 1 192 ? 15.718 4.230 26.011 1.00 27.03 191 GLY A N 1
ATOM 1492 C CA . GLY A 1 192 ? 16.428 5.274 25.316 1.00 24.03 191 GLY A CA 1
ATOM 1493 C C . GLY A 1 192 ? 15.492 6.206 24.578 1.00 22.84 191 GLY A C 1
ATOM 1494 O O . GLY A 1 192 ? 14.269 6.011 24.521 1.00 24.06 191 GLY A O 1
ATOM 1495 N N . PRO A 1 193 ? 16.065 7.253 23.996 1.00 23.45 192 PRO A N 1
ATOM 1496 C CA . PRO A 1 193 ? 15.250 8.160 23.176 1.00 26.95 192 PRO A CA 1
ATOM 1497 C C . PRO A 1 193 ? 14.715 7.437 21.945 1.00 22.48 192 PRO A C 1
ATOM 1498 O O . PRO A 1 193 ? 15.409 6.620 21.333 1.00 22.46 192 PRO A O 1
ATOM 1502 N N . VAL A 1 194 ? 13.449 7.706 21.623 1.00 20.21 193 VAL A N 1
ATOM 1503 C CA . VAL A 1 194 ? 12.774 7.120 20.465 1.00 20.20 193 VAL A CA 1
ATOM 1504 C C . VAL A 1 194 ? 12.199 8.242 19.616 1.00 22.39 193 VAL A C 1
ATOM 1505 O O . VAL A 1 194 ? 11.476 9.103 20.126 1.00 24.16 193 VAL A O 1
ATOM 1509 N N . LEU A 1 195 ? 12.482 8.207 18.323 1.00 20.64 194 LEU A N 1
ATOM 1510 C CA . LEU A 1 195 ? 11.860 9.093 17.354 1.00 21.28 194 LEU A CA 1
ATOM 1511 C C . LEU A 1 195 ? 10.867 8.291 16.520 1.00 19.79 194 LEU A C 1
ATOM 1512 O O . LEU A 1 195 ? 11.257 7.333 15.849 1.00 18.44 194 LEU A O 1
ATOM 1517 N N . LEU A 1 196 ? 9.597 8.684 16.537 1.00 18.86 195 LEU A N 1
ATOM 1518 C CA . LEU A 1 196 ? 8.596 8.073 15.659 1.00 20.89 195 LEU A CA 1
ATOM 1519 C C . LEU A 1 196 ? 8.232 9.064 14.563 1.00 20.77 195 LEU A C 1
ATOM 1520 O O . LEU A 1 196 ? 7.843 10.201 14.855 1.00 23.46 195 LEU A O 1
ATOM 1525 N N . ILE A 1 197 ? 8.380 8.646 13.311 1.00 19.19 196 ILE A N 1
ATOM 1526 C CA . ILE A 1 197 ? 8.091 9.495 12.157 1.00 20.93 196 ILE A CA 1
ATOM 1527 C C . ILE A 1 197 ? 6.942 8.869 11.392 1.00 23.44 196 ILE A C 1
ATOM 1528 O O . ILE A 1 197 ? 7.021 7.693 11.019 1.00 19.51 196 ILE A O 1
ATOM 1533 N N . HIS A 1 198 ? 5.883 9.634 11.131 1.00 19.34 197 HIS A N 1
ATOM 1534 C CA . HIS A 1 198 ? 4.772 8.901 10.553 1.00 19.40 197 HIS A CA 1
ATOM 1535 C C . HIS A 1 198 ? 4.053 9.874 9.618 1.00 21.61 197 HIS A C 1
ATOM 1536 O O . HIS A 1 198 ? 3.827 11.030 9.991 1.00 22.28 197 HIS A O 1
ATOM 1543 N N . GLY A 1 199 ? 3.715 9.425 8.408 1.00 21.25 198 GLY A N 1
ATOM 1544 C CA . GLY A 1 199 ? 2.953 10.279 7.482 1.00 21.87 198 GLY A CA 1
ATOM 1545 C C . GLY A 1 199 ? 1.483 10.380 7.894 1.00 24.94 198 GLY A C 1
ATOM 1546 O O . GLY A 1 199 ? 0.855 9.394 8.280 1.00 23.15 198 GLY A O 1
ATOM 1547 N N . THR A 1 200 ? 0.931 11.602 7.820 1.00 22.13 199 THR A N 1
ATOM 1548 C CA . THR A 1 200 ? -0.434 11.786 8.307 1.00 24.89 199 THR A CA 1
ATOM 1549 C C . THR A 1 200 ? -1.469 11.185 7.369 1.00 27.12 199 THR A C 1
ATOM 1550 O O . THR A 1 200 ? -2.623 11.022 7.771 1.00 30.44 199 THR A O 1
ATOM 1554 N N . GLU A 1 201 ? -1.089 10.850 6.136 1.00 25.16 200 GLU A N 1
ATOM 1555 C CA . GLU A 1 201 ? -1.990 10.217 5.181 1.00 27.09 200 GLU A CA 1
ATOM 1556 C C . GLU A 1 201 ? -1.578 8.781 4.899 1.00 26.03 200 GLU A C 1
ATOM 1557 O O . GLU A 1 201 ? -1.828 8.256 3.815 1.00 26.32 200 GLU A O 1
ATOM 1563 N N . ASP A 1 202 ? -0.920 8.149 5.864 1.00 24.69 201 ASP A N 1
ATOM 1564 C CA . ASP A 1 202 ? -0.504 6.760 5.729 1.00 25.46 201 ASP A CA 1
ATOM 1565 C C . ASP A 1 202 ? -1.739 5.874 5.823 1.00 26.11 201 ASP A C 1
ATOM 1566 O O . ASP A 1 202 ? -2.346 5.756 6.896 1.00 24.20 201 ASP A O 1
ATOM 1571 N N . ASP A 1 203 ? -2.111 5.266 4.692 1.00 27.64 202 ASP A N 1
ATOM 1572 C CA . ASP A 1 203 ? -3.236 4.346 4.578 1.00 30.11 202 ASP A CA 1
ATOM 1573 C C . ASP A 1 203 ? -2.847 2.909 4.867 1.00 31.19 202 ASP A C 1
ATOM 1574 O O . ASP A 1 203 ? -3.727 2.046 4.926 1.00 34.67 202 ASP A O 1
ATOM 1579 N N . VAL A 1 204 ? -1.557 2.627 4.979 1.00 29.60 203 VAL A N 1
ATOM 1580 C CA . VAL A 1 204 ? -1.089 1.271 5.217 1.00 28.56 203 VAL A CA 1
ATOM 1581 C C . VAL A 1 204 ? -0.965 0.995 6.707 1.00 32.69 203 VAL A C 1
ATOM 1582 O O . VAL A 1 204 ? -1.519 0.014 7.210 1.00 32.99 203 VAL A O 1
ATOM 1586 N N . VAL A 1 205 ? -0.249 1.861 7.420 1.00 25.51 204 VAL A N 1
ATOM 1587 C CA . VAL A 1 205 ? -0.206 1.870 8.882 1.00 30.46 204 VAL A CA 1
ATOM 1588 C C . VAL A 1 205 ? -0.727 3.223 9.365 1.00 29.95 204 VAL A C 1
ATOM 1589 O O . VAL A 1 205 ? -0.038 4.238 9.197 1.00 29.22 204 VAL A O 1
ATOM 1593 N N . PRO A 1 206 ? -1.919 3.300 9.956 1.00 31.95 205 PRO A N 1
ATOM 1594 C CA . PRO A 1 206 ? -2.446 4.607 10.381 1.00 31.75 205 PRO A CA 1
ATOM 1595 C C . PRO A 1 206 ? -1.579 5.254 11.456 1.00 30.17 205 PRO A C 1
ATOM 1596 O O . PRO A 1 206 ? -1.012 4.579 12.311 1.00 33.99 205 PRO A O 1
ATOM 1600 N N . HIS A 1 207 ? -1.489 6.591 11.413 1.00 33.32 206 HIS A N 1
ATOM 1601 C CA . HIS A 1 207 ? -0.487 7.280 12.223 1.00 30.09 206 HIS A CA 1
ATOM 1602 C C . HIS A 1 207 ? -0.820 7.275 13.702 1.00 33.19 206 HIS A C 1
ATOM 1603 O O . HIS A 1 207 ? 0.080 7.513 14.517 1.00 30.47 206 HIS A O 1
ATOM 1610 N N . ARG A 1 208 ? -2.062 6.941 14.073 1.00 37.17 207 ARG A N 1
ATOM 1611 C CA . ARG A 1 208 ? -2.376 6.728 15.484 1.00 37.03 207 ARG A CA 1
ATOM 1612 C C . ARG A 1 208 ? -1.493 5.652 16.113 1.00 35.37 207 ARG A C 1
ATOM 1613 O O . ARG A 1 208 ? -1.289 5.666 17.334 1.00 31.13 207 ARG A O 1
ATOM 1621 N N . VAL A 1 209 ? -0.943 4.742 15.305 1.00 30.69 208 VAL A N 1
ATOM 1622 C CA . VAL A 1 209 ? -0.156 3.633 15.849 1.00 34.90 208 VAL A CA 1
ATOM 1623 C C . VAL A 1 209 ? 1.147 4.136 16.478 1.00 31.56 208 VAL A C 1
ATOM 1624 O O . VAL A 1 209 ? 1.621 3.572 17.474 1.00 32.65 208 VAL A O 1
ATOM 1628 N N . SER A 1 210 ? 1.738 5.208 15.932 1.00 32.79 209 SER A N 1
ATOM 1629 C CA . SER A 1 210 ? 2.875 5.851 16.601 1.00 29.39 209 SER A CA 1
ATOM 1630 C C . SER A 1 210 ? 2.475 6.381 17.976 1.00 33.66 209 SER A C 1
ATOM 1631 O O . SER A 1 210 ? 3.273 6.352 18.924 1.00 29.67 209 SER A O 1
ATOM 1634 N N . HIS A 1 211 ? 1.241 6.872 18.113 1.00 33.22 210 HIS A N 1
ATOM 1635 C CA . HIS A 1 211 ? 0.769 7.250 19.443 1.00 35.05 210 HIS A CA 1
ATOM 1636 C C . HIS A 1 211 ? 0.690 6.029 20.354 1.00 35.11 210 HIS A C 1
ATOM 1637 O O . HIS A 1 211 ? 1.004 6.114 21.545 1.00 36.15 210 HIS A O 1
ATOM 1644 N N . LEU A 1 212 ? 0.300 4.878 19.799 1.00 33.85 211 LEU A N 1
ATOM 1645 C CA . LEU A 1 212 ? 0.186 3.658 20.594 1.00 37.62 211 LEU A CA 1
ATOM 1646 C C . LEU A 1 212 ? 1.532 3.257 21.183 1.00 34.69 211 LEU A C 1
ATOM 1647 O O . LEU A 1 212 ? 1.628 2.900 22.365 1.00 36.02 211 LEU A O 1
ATOM 1652 N N . TYR A 1 213 ? 2.579 3.279 20.356 1.00 30.59 212 TYR A N 1
ATOM 1653 C CA . TYR A 1 213 ? 3.935 3.060 20.847 1.00 30.61 212 TYR A CA 1
ATOM 1654 C C . TYR A 1 213 ? 4.276 4.039 21.961 1.00 28.78 212 TYR A C 1
ATOM 1655 O O . TYR A 1 213 ? 4.845 3.648 22.987 1.00 27.57 212 TYR A O 1
ATOM 1664 N N . GLU A 1 214 ? 3.942 5.323 21.775 1.00 29.09 213 GLU A N 1
ATOM 1665 C CA . GLU A 1 214 ? 4.169 6.302 22.833 1.00 34.40 213 GLU A CA 1
ATOM 1666 C C . GLU A 1 214 ? 3.390 5.938 24.097 1.00 30.99 213 GLU A C 1
ATOM 1667 O O . GLU A 1 214 ? 3.935 5.969 25.203 1.00 36.73 213 GLU A O 1
ATOM 1673 N N . GLN A 1 215 ? 2.114 5.581 23.952 1.00 31.69 214 GLN A N 1
ATOM 1674 C CA . GLN A 1 215 ? 1.293 5.323 25.137 1.00 38.55 214 GLN A CA 1
ATOM 1675 C C . GLN A 1 215 ? 1.705 4.041 25.851 1.00 37.48 214 GLN A C 1
ATOM 1676 O O . GLN A 1 215 ? 1.702 3.989 27.088 1.00 39.94 214 GLN A O 1
ATOM 1682 N N . LEU A 1 216 ? 2.061 2.997 25.098 1.00 33.68 215 LEU A N 1
ATOM 1683 C CA . LEU A 1 216 ? 2.241 1.671 25.671 1.00 34.03 215 LEU A CA 1
ATOM 1684 C C . LEU A 1 216 ? 3.692 1.299 25.937 1.00 34.46 215 LEU A C 1
ATOM 1685 O O . LEU A 1 216 ? 3.938 0.449 26.798 1.00 37.91 215 LEU A O 1
ATOM 1690 N N . CYS A 1 217 ? 4.653 1.900 25.244 1.00 29.43 216 CYS A N 1
ATOM 1691 C CA . CYS A 1 217 ? 6.037 1.445 25.333 1.00 24.53 216 CYS A CA 1
ATOM 1692 C C . CYS A 1 217 ? 7.013 2.492 25.834 1.00 30.01 216 CYS A C 1
ATOM 1693 O O . CYS A 1 217 ? 7.952 2.147 26.551 1.00 31.96 216 CYS A O 1
ATOM 1696 N N . TYR A 1 218 ? 6.844 3.755 25.458 1.00 25.78 217 TYR A N 1
ATOM 1697 C CA . TYR A 1 218 ? 7.930 4.712 25.584 1.00 25.98 217 TYR A CA 1
ATOM 1698 C C . TYR A 1 218 ? 7.611 5.926 26.435 1.00 27.87 217 TYR A C 1
ATOM 1699 O O . TYR A 1 218 ? 8.520 6.447 27.092 1.00 30.38 217 TYR A O 1
ATOM 1708 N N . GLY A 1 219 ? 6.366 6.393 26.441 1.00 31.03 218 GLY A N 1
ATOM 1709 C CA . GLY A 1 219 ? 6.027 7.561 27.244 1.00 34.89 218 GLY A CA 1
ATOM 1710 C C . GLY A 1 219 ? 6.791 8.800 26.809 1.00 38.84 218 GLY A C 1
ATOM 1711 O O . GLY A 1 219 ? 6.875 9.125 25.618 1.00 35.24 218 GLY A O 1
ATOM 1712 N N . SER A 1 220 ? 7.371 9.497 27.791 1.00 33.89 219 SER A N 1
ATOM 1713 C CA . SER A 1 220 ? 8.040 10.773 27.556 1.00 33.70 219 SER A CA 1
ATOM 1714 C C . SER A 1 220 ? 9.369 10.636 26.828 1.00 33.31 219 SER A C 1
ATOM 1715 O O . SER A 1 220 ? 9.917 11.652 26.377 1.00 33.96 219 SER A O 1
ATOM 1718 N N . ARG A 1 221 ? 9.914 9.425 26.718 1.00 30.41 220 ARG A N 1
ATOM 1719 C CA . ARG A 1 221 ? 11.135 9.230 25.954 1.00 32.47 220 ARG A CA 1
ATOM 1720 C C . ARG A 1 221 ? 10.900 9.253 24.451 1.00 30.37 220 ARG A C 1
ATOM 1721 O O . ARG A 1 221 ? 11.876 9.307 23.695 1.00 27.43 220 ARG A O 1
ATOM 1729 N N . ALA A 1 222 ? 9.648 9.205 23.998 1.00 27.88 221 ALA A N 1
ATOM 1730 C CA . ALA A 1 222 ? 9.354 9.173 22.569 1.00 30.84 221 ALA A CA 1
ATOM 1731 C C . ALA A 1 222 ? 9.042 10.567 22.041 1.00 33.46 221 ALA A C 1
ATOM 1732 O O . ALA A 1 222 ? 8.358 11.360 22.694 1.00 32.96 221 ALA A O 1
ATOM 1734 N N . THR A 1 223 ? 9.560 10.852 20.854 1.00 26.65 222 THR A N 1
ATOM 1735 C CA . THR A 1 223 ? 9.260 12.057 20.091 1.00 31.79 222 THR A CA 1
ATOM 1736 C C . THR A 1 223 ? 8.443 11.633 18.878 1.00 28.37 222 THR A C 1
ATOM 1737 O O . THR A 1 223 ? 8.936 10.871 18.042 1.00 24.80 222 THR A O 1
ATOM 1741 N N . VAL A 1 224 ? 7.196 12.092 18.792 1.00 24.36 223 VAL A N 1
ATOM 1742 C CA . VAL A 1 224 ? 6.314 11.751 17.682 1.00 26.04 223 VAL A CA 1
ATOM 1743 C C . VAL A 1 224 ? 6.348 12.894 16.674 1.00 30.58 223 VAL A C 1
ATOM 1744 O O . VAL A 1 224 ? 5.935 14.016 16.985 1.00 29.58 223 VAL A O 1
ATOM 1748 N N . HIS A 1 225 ? 6.833 12.617 15.467 1.00 22.69 224 HIS A N 1
ATOM 1749 C CA . HIS A 1 225 ? 6.993 13.646 14.447 1.00 24.45 224 HIS A CA 1
ATOM 1750 C C . HIS A 1 225 ? 6.132 13.292 13.242 1.00 27.58 224 HIS A C 1
ATOM 1751 O O . HIS A 1 225 ? 6.452 12.365 12.487 1.00 26.04 224 H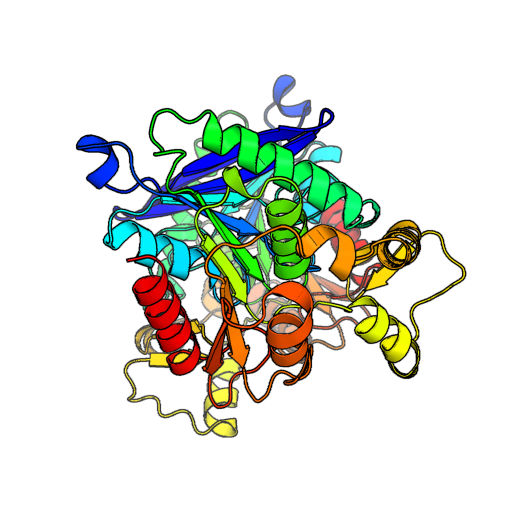IS A O 1
ATOM 1758 N N . LEU A 1 226 ? 5.054 14.038 13.046 1.00 22.92 225 LEU A N 1
ATOM 1759 C CA . LEU A 1 226 ? 4.135 13.774 11.950 1.00 26.25 225 LEU A CA 1
ATOM 1760 C C . LEU A 1 226 ? 4.559 14.511 10.670 1.00 27.14 225 LEU A C 1
ATOM 1761 O O . LEU A 1 226 ? 4.989 15.666 10.716 1.00 31.04 225 LEU A O 1
ATOM 1766 N N . ILE A 1 227 ? 4.468 13.825 9.528 1.00 26.40 226 ILE A N 1
ATOM 1767 C CA . ILE A 1 227 ? 4.780 14.418 8.226 1.00 26.31 226 ILE A CA 1
ATOM 1768 C C . ILE A 1 227 ? 3.447 14.718 7.546 1.00 24.29 226 ILE A C 1
ATOM 1769 O O . ILE A 1 227 ? 2.778 13.811 7.040 1.00 22.33 226 ILE A O 1
ATOM 1774 N N . GLU A 1 228 ? 3.056 15.997 7.533 1.00 29.10 227 GLU A N 1
ATOM 1775 C CA . GLU A 1 228 ? 1.744 16.391 7.020 1.00 26.37 227 GLU A CA 1
ATOM 1776 C C . GLU A 1 228 ? 1.578 15.977 5.573 1.00 28.78 227 GLU A C 1
ATOM 1777 O O . GLU A 1 228 ? 2.367 16.378 4.708 1.00 28.89 227 GLU A O 1
ATOM 1783 N N . GLY A 1 229 ? 0.530 15.194 5.300 1.00 27.77 228 GLY A N 1
ATOM 1784 C CA . GLY A 1 229 ? 0.160 14.834 3.949 1.00 27.58 228 GLY A CA 1
ATOM 1785 C C . GLY A 1 229 ? 0.824 13.589 3.401 1.00 25.25 228 GLY A C 1
ATOM 1786 O O . GLY A 1 229 ? 0.376 13.066 2.377 1.00 23.81 228 GLY A O 1
ATOM 1787 N N . ALA A 1 230 ? 1.857 13.079 4.062 1.00 25.09 229 ALA A N 1
ATOM 1788 C CA . ALA A 1 230 ? 2.669 12.030 3.466 1.00 25.68 229 ALA A CA 1
ATOM 1789 C C . ALA A 1 230 ? 1.974 10.674 3.532 1.00 22.28 229 ALA A C 1
ATOM 1790 O O . ALA A 1 230 ? 1.281 10.347 4.500 1.00 25.09 229 ALA A O 1
ATOM 1792 N N . ASN A 1 231 ? 2.186 9.873 2.493 1.00 20.00 230 ASN A N 1
ATOM 1793 C CA . ASN A 1 231 ? 1.701 8.499 2.458 1.00 23.61 230 ASN A CA 1
ATOM 1794 C C . ASN A 1 231 ? 2.697 7.600 3.202 1.00 22.77 230 ASN A C 1
ATOM 1795 O O . ASN A 1 231 ? 3.636 8.079 3.840 1.00 21.35 230 ASN A O 1
ATOM 1800 N N . HIS A 1 232 ? 2.532 6.278 3.056 1.00 20.89 231 HIS A N 1
ATOM 1801 C CA . HIS A 1 232 ? 3.225 5.308 3.902 1.00 25.21 231 HIS A CA 1
ATOM 1802 C C . HIS A 1 232 ? 4.742 5.417 3.781 1.00 25.14 231 HIS A C 1
ATOM 1803 O O . HIS A 1 232 ? 5.459 5.402 4.793 1.00 27.15 231 HIS A O 1
ATOM 1810 N N . THR A 1 233 ? 5.261 5.487 2.551 1.00 18.51 232 THR A N 1
ATOM 1811 C CA . THR A 1 233 ? 6.703 5.535 2.351 1.00 19.61 232 THR A CA 1
ATOM 1812 C C . THR A 1 233 ? 7.190 6.915 1.922 1.00 20.09 232 THR A C 1
ATOM 1813 O O . THR A 1 233 ? 8.270 7.027 1.334 1.00 19.98 232 THR A O 1
ATOM 1817 N N . PHE A 1 234 ? 6.431 7.973 2.235 1.00 20.26 233 PHE A N 1
ATOM 1818 C CA . PHE A 1 234 ? 6.886 9.352 2.041 1.00 21.38 233 PHE A CA 1
ATOM 1819 C C . PHE A 1 234 ? 7.277 9.604 0.584 1.00 19.69 233 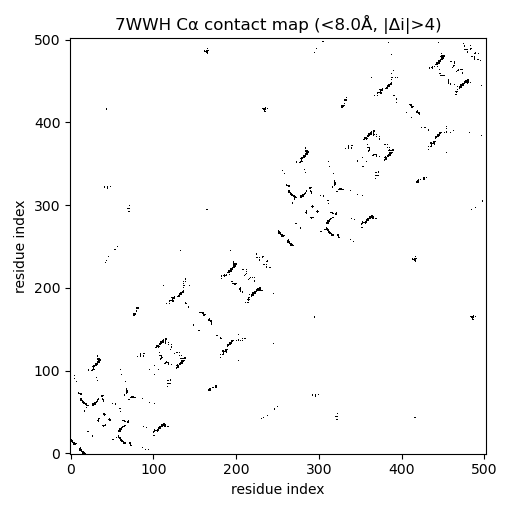PHE A C 1
ATOM 1820 O O . PHE A 1 234 ? 8.371 10.083 0.279 1.00 18.55 233 PHE A O 1
ATOM 1828 N N . ASP A 1 235 ? 6.353 9.274 -0.323 1.00 19.86 234 ASP A N 1
ATOM 1829 C CA . ASP A 1 235 ? 6.615 9.313 -1.765 1.00 21.03 234 ASP A CA 1
ATOM 1830 C C . ASP A 1 235 ? 6.460 10.748 -2.269 1.00 25.48 234 ASP A C 1
ATOM 1831 O O . ASP A 1 235 ? 5.535 11.088 -3.011 1.00 22.22 234 ASP A O 1
ATOM 1836 N N . GLY A 1 236 ? 7.390 11.597 -1.839 1.00 23.75 235 GLY A N 1
ATOM 1837 C CA . GLY A 1 236 ? 7.347 13.007 -2.182 1.00 25.90 235 GLY A CA 1
ATOM 1838 C C . GLY A 1 236 ? 8.598 13.714 -1.717 1.00 24.62 235 GLY A C 1
ATOM 1839 O O . GLY A 1 236 ? 9.061 13.477 -0.600 1.00 23.11 235 GLY A O 1
ATOM 1840 N N . HIS A 1 237 ? 9.146 14.603 -2.548 1.00 21.92 236 HIS A N 1
ATOM 1841 C CA . HIS A 1 237 ? 10.431 15.211 -2.223 1.00 21.75 236 HIS A CA 1
ATOM 1842 C C . HIS A 1 237 ? 10.357 16.044 -0.951 1.00 22.37 236 HIS A C 1
ATOM 1843 O O . HIS A 1 237 ? 11.275 15.998 -0.128 1.00 23.27 236 HIS A O 1
ATOM 1850 N N . ARG A 1 238 ? 9.294 16.839 -0.785 1.00 23.15 237 ARG A N 1
ATOM 1851 C CA . ARG A 1 238 ? 9.138 17.614 0.450 1.00 24.72 237 ARG A CA 1
ATOM 1852 C C . ARG A 1 238 ? 9.058 16.706 1.671 1.00 23.06 237 ARG A C 1
ATOM 1853 O O . ARG A 1 238 ? 9.680 16.974 2.708 1.00 22.83 237 ARG A O 1
ATOM 1861 N N . TRP A 1 239 ? 8.233 15.664 1.586 1.00 21.74 238 TRP A N 1
ATOM 1862 C CA . TRP A 1 239 ? 8.089 14.741 2.706 1.00 20.40 238 TRP A CA 1
ATOM 1863 C C . TRP A 1 239 ? 9.420 14.082 3.038 1.00 20.12 238 TRP A C 1
ATOM 1864 O O . TRP A 1 239 ? 9.821 14.009 4.202 1.00 20.54 238 TRP A O 1
ATOM 1875 N N . GLU A 1 240 ? 10.118 13.588 2.015 1.00 20.30 239 GLU A N 1
ATOM 1876 C CA . GLU A 1 240 ? 11.367 12.874 2.256 1.00 22.07 239 GLU A CA 1
ATOM 1877 C C . GLU A 1 240 ? 12.425 13.799 2.847 1.00 19.10 239 GLU A C 1
ATOM 1878 O O . GLU A 1 240 ? 13.185 13.398 3.734 1.00 23.36 239 GLU A O 1
ATOM 1884 N N . THR A 1 241 ? 12.480 15.050 2.385 1.00 19.95 240 THR A N 1
ATOM 1885 C CA . THR A 1 241 ? 13.443 15.989 2.951 1.00 21.53 240 THR A CA 1
ATOM 1886 C C . THR A 1 241 ? 13.206 16.184 4.444 1.00 21.86 240 THR A C 1
ATOM 1887 O O . THR A 1 241 ? 14.152 16.188 5.243 1.00 22.84 240 THR A O 1
ATOM 1891 N N . GLU A 1 242 ? 11.945 16.319 4.840 1.00 20.18 241 GLU A N 1
ATOM 1892 C CA . GLU A 1 242 ? 11.634 16.482 6.251 1.00 19.80 241 GLU A CA 1
ATOM 1893 C C . GLU A 1 242 ? 11.964 15.215 7.033 1.00 21.10 241 GLU A C 1
ATOM 1894 O O . GLU A 1 242 ? 12.459 15.281 8.166 1.00 19.76 241 GLU A O 1
ATOM 1900 N N . VAL A 1 243 ? 11.695 14.049 6.446 1.00 20.45 242 VAL A N 1
ATOM 1901 C CA . VAL A 1 243 ? 12.045 12.795 7.111 1.00 20.91 242 VAL A CA 1
ATOM 1902 C C . VAL A 1 243 ? 13.545 12.740 7.390 1.00 18.88 242 VAL A C 1
ATOM 1903 O O . VAL A 1 243 ? 13.980 12.425 8.509 1.00 19.42 242 VAL A O 1
ATOM 1907 N N . ILE A 1 244 ? 14.352 13.017 6.361 1.00 18.16 243 ILE A N 1
ATOM 1908 C CA . ILE A 1 244 ? 15.807 12.918 6.474 1.00 18.11 243 ILE A CA 1
ATOM 1909 C C . ILE A 1 244 ? 16.332 13.916 7.499 1.00 18.80 243 ILE A C 1
ATOM 1910 O O . ILE A 1 244 ? 17.166 13.580 8.350 1.00 18.64 243 ILE A O 1
ATOM 1915 N N . LYS A 1 245 ? 15.851 15.161 7.430 1.00 18.45 244 LYS A N 1
ATOM 1916 C CA . LYS A 1 245 ? 16.328 16.176 8.364 1.00 19.57 244 LYS A CA 1
ATOM 1917 C C . LYS A 1 245 ? 15.897 15.870 9.795 1.00 17.78 244 LYS A C 1
ATOM 1918 O O . LYS A 1 245 ? 16.650 16.117 10.737 1.00 20.42 244 LYS A O 1
ATOM 1924 N N . THR A 1 246 ? 14.694 15.329 9.979 1.00 20.51 245 THR A N 1
ATOM 1925 C CA . THR A 1 246 ? 14.258 14.982 11.327 1.00 18.73 245 THR A CA 1
ATOM 1926 C C . THR A 1 246 ? 15.163 13.915 11.928 1.00 17.66 245 THR A C 1
ATOM 1927 O O . THR A 1 246 ? 15.568 14.017 13.091 1.00 17.42 245 THR A O 1
ATOM 1931 N N . ILE A 1 247 ? 15.522 12.906 11.127 1.00 17.81 246 ILE A N 1
ATOM 1932 C CA . ILE A 1 247 ? 16.459 11.868 11.554 1.00 17.26 246 ILE A CA 1
ATOM 1933 C C . ILE A 1 247 ? 17.818 12.469 11.897 1.00 16.95 246 ILE A C 1
ATOM 1934 O O . ILE A 1 247 ? 18.397 12.182 12.951 1.00 19.40 246 ILE A O 1
ATOM 1939 N N . LEU A 1 248 ? 18.366 13.287 11.001 1.00 17.07 247 LEU A N 1
ATOM 1940 C CA . LEU A 1 248 ? 19.677 13.879 11.273 1.00 19.76 247 LEU A CA 1
ATOM 1941 C C . LEU A 1 248 ? 19.648 14.741 12.527 1.00 18.43 247 LEU A C 1
ATOM 1942 O O . LEU A 1 248 ? 20.569 14.682 13.348 1.00 20.81 247 LEU A O 1
ATOM 1947 N N . GLY A 1 249 ? 18.592 15.528 12.698 1.00 17.94 248 GLY A N 1
ATOM 1948 C CA . GLY A 1 249 ? 18.465 16.312 13.914 1.00 20.25 248 GLY A CA 1
ATOM 1949 C C . GLY A 1 249 ? 18.419 15.455 15.162 1.00 23.01 248 GLY A C 1
ATOM 1950 O O . GLY A 1 249 ? 18.946 15.842 16.202 1.00 23.06 248 GLY A O 1
ATOM 1951 N N . PHE A 1 250 ? 17.822 14.262 15.066 1.00 24.74 249 PHE A N 1
ATOM 1952 C CA . PHE A 1 250 ? 17.661 13.388 16.225 1.00 22.56 249 PHE A CA 1
ATOM 1953 C C . PHE A 1 250 ? 18.966 12.697 16.619 1.00 26.35 249 PHE A C 1
ATOM 1954 O O . PHE A 1 250 ? 19.187 12.425 17.805 1.00 24.09 249 PHE A O 1
ATOM 1962 N N . VAL A 1 251 ? 19.838 12.405 15.654 1.00 21.49 250 VAL A N 1
ATOM 1963 C CA . VAL A 1 251 ? 21.080 11.691 15.939 1.00 23.80 250 VAL A CA 1
ATOM 1964 C C . VAL A 1 251 ? 22.284 12.619 16.063 1.00 27.01 250 VAL A C 1
ATOM 1965 O O . VAL A 1 251 ? 23.357 12.167 16.486 1.00 32.00 250 VAL A O 1
ATOM 1969 N N . SER A 1 252 ? 22.147 13.890 15.726 1.00 30.61 251 SER A N 1
ATOM 1970 C CA . SER A 1 252 ? 23.285 14.799 15.787 1.00 36.49 251 SER A CA 1
ATOM 1971 C C . SER A 1 252 ? 23.589 15.236 17.226 1.00 35.87 251 SER A C 1
ATOM 1972 O O . SER A 1 252 ? 22.696 15.273 18.076 1.00 37.66 251 SER A O 1
ATOM 1975 N N . GLN B 1 2 ? 25.345 -15.482 -6.254 1.00 18.94 1 GLN B N 1
ATOM 1976 C CA . GLN B 1 2 ? 25.480 -14.164 -6.855 1.00 19.01 1 GLN B CA 1
ATOM 1977 C C . GLN B 1 2 ? 26.511 -13.355 -6.077 1.00 21.19 1 GLN B C 1
ATOM 1978 O O . GLN B 1 2 ? 26.889 -13.709 -4.962 1.00 19.17 1 GLN B O 1
ATOM 1984 N N . LYS B 1 3 ? 26.965 -12.248 -6.676 1.00 20.40 2 LYS B N 1
ATOM 1985 C CA . LYS B 1 3 ? 28.038 -11.466 -6.078 1.00 22.75 2 LYS B CA 1
ATOM 1986 C C . LYS B 1 3 ? 27.872 -10.014 -6.483 1.00 21.97 2 LYS B C 1
ATOM 1987 O O . LYS B 1 3 ? 27.650 -9.724 -7.658 1.00 16.70 2 LYS B O 1
ATOM 1993 N N . ALA B 1 4 ? 27.988 -9.112 -5.517 1.00 14.12 3 ALA B N 1
ATOM 1994 C CA . ALA B 1 4 ? 27.927 -7.691 -5.817 1.00 19.10 3 ALA B CA 1
ATOM 1995 C C . ALA B 1 4 ? 29.144 -7.264 -6.622 1.00 19.42 3 ALA B C 1
ATOM 1996 O O . ALA B 1 4 ? 30.273 -7.658 -6.322 1.00 21.86 3 ALA B O 1
ATOM 1998 N N . ILE B 1 5 ? 28.913 -6.444 -7.644 1.00 16.36 4 ILE B N 1
ATOM 1999 C CA . ILE B 1 5 ? 29.972 -5.998 -8.541 1.00 21.60 4 ILE B CA 1
ATOM 2000 C C . ILE B 1 5 ? 29.866 -4.493 -8.722 1.00 19.95 4 ILE B C 1
ATOM 2001 O O . ILE B 1 5 ? 28.832 -3.883 -8.444 1.00 17.84 4 ILE B O 1
ATOM 2006 N N . THR B 1 6 ? 30.966 -3.897 -9.189 1.00 18.14 5 THR B N 1
ATOM 2007 C CA . THR B 1 6 ? 31.032 -2.475 -9.484 1.00 18.06 5 THR B CA 1
ATOM 2008 C C . THR B 1 6 ? 31.593 -2.273 -10.888 1.00 22.94 5 THR B C 1
ATOM 2009 O O . THR B 1 6 ? 32.252 -3.152 -11.451 1.00 22.14 5 THR B O 1
ATOM 2013 N N . LEU B 1 7 ? 31.311 -1.100 -11.445 1.00 21.22 6 LEU B N 1
ATOM 2014 C CA . LEU B 1 7 ? 31.871 -0.674 -12.723 1.00 24.30 6 LEU B CA 1
ATOM 2015 C C . LEU B 1 7 ? 31.988 0.843 -12.702 1.00 25.05 6 LEU B C 1
ATOM 2016 O O . LEU B 1 7 ? 30.983 1.533 -12.518 1.00 25.99 6 LEU B O 1
ATOM 2021 N N . THR B 1 8 ? 33.197 1.359 -12.894 1.00 25.18 7 THR B N 1
ATOM 2022 C CA . THR B 1 8 ? 33.397 2.803 -12.971 1.00 27.25 7 THR B CA 1
ATOM 2023 C C . THR B 1 8 ? 32.966 3.311 -14.344 1.00 29.78 7 THR B C 1
ATOM 2024 O O . THR B 1 8 ? 33.311 2.717 -15.371 1.00 27.45 7 THR B O 1
ATOM 2028 N N . HIS B 1 9 ? 32.195 4.395 -14.363 1.00 27.06 8 HIS B N 1
ATOM 2029 C CA . HIS B 1 9 ? 31.831 5.070 -15.603 1.00 27.39 8 HIS B CA 1
ATOM 2030 C C . HIS B 1 9 ? 31.845 6.569 -15.372 1.00 34.01 8 HIS B C 1
ATOM 2031 O O . HIS B 1 9 ? 31.178 7.059 -14.458 1.00 32.69 8 HIS B O 1
ATOM 2038 N N . ARG B 1 10 ? 32.582 7.291 -16.212 1.00 35.30 9 ARG B N 1
ATOM 2039 C CA . ARG B 1 10 ? 32.730 8.742 -16.072 1.00 34.91 9 ARG B CA 1
ATOM 2040 C C . ARG B 1 10 ? 32.981 9.132 -14.615 1.00 30.31 9 ARG B C 1
ATOM 2041 O O . ARG B 1 10 ? 32.310 9.993 -14.044 1.00 35.01 9 ARG B O 1
ATOM 2049 N N . GLY B 1 11 ? 33.948 8.455 -14.000 1.00 30.59 10 GLY B N 1
ATOM 2050 C CA . GLY B 1 11 ? 34.353 8.767 -12.643 1.00 32.59 10 GLY B CA 1
ATOM 2051 C C . GLY B 1 11 ? 33.355 8.422 -11.557 1.00 32.68 10 GLY B C 1
ATOM 2052 O O . GLY B 1 11 ? 33.555 8.825 -10.406 1.00 34.01 10 GLY B O 1
ATOM 2053 N N . MET B 1 12 ? 32.286 7.696 -11.876 1.00 28.76 11 MET B N 1
ATOM 2054 C CA . MET B 1 12 ? 31.267 7.337 -10.896 1.00 27.46 11 MET B CA 1
ATOM 2055 C C . MET B 1 12 ? 31.035 5.833 -10.950 1.00 29.38 11 MET B C 1
ATOM 2056 O O . MET B 1 12 ? 31.211 5.208 -12.001 1.00 26.63 11 MET B O 1
ATOM 2061 N N . THR B 1 13 ? 30.611 5.255 -9.824 1.00 23.67 12 THR B N 1
ATOM 2062 C CA . THR B 1 13 ? 30.534 3.804 -9.686 1.00 25.48 12 THR B CA 1
ATOM 2063 C C . THR B 1 13 ? 29.104 3.314 -9.893 1.00 21.90 12 THR B C 1
ATOM 2064 O O . THR B 1 13 ? 28.192 3.736 -9.182 1.00 23.09 12 THR B O 1
ATOM 2068 N N . LEU B 1 14 ? 28.912 2.418 -10.856 1.00 21.32 13 LEU B N 1
ATOM 2069 C CA . LEU B 1 14 ? 27.660 1.675 -10.957 1.00 19.39 13 LEU B CA 1
ATOM 2070 C C . LEU B 1 14 ? 27.758 0.427 -10.088 1.00 19.37 13 LEU B C 1
ATOM 2071 O O . LEU B 1 14 ? 28.801 -0.231 -10.041 1.00 21.86 13 LEU B O 1
ATOM 2076 N N . ARG B 1 15 ? 26.667 0.081 -9.427 1.00 18.96 14 ARG B N 1
ATOM 2077 C CA . ARG B 1 15 ? 26.671 -1.048 -8.507 1.00 16.34 14 ARG B CA 1
ATOM 2078 C C . ARG B 1 15 ? 25.688 -2.089 -9.005 1.00 18.02 14 ARG B C 1
ATOM 2079 O O . ARG B 1 15 ? 24.555 -1.755 -9.357 1.00 16.74 14 ARG B O 1
ATOM 2087 N N . GLY B 1 16 ? 26.120 -3.348 -9.028 1.00 18.21 15 GLY B N 1
ATOM 2088 C CA . GLY B 1 16 ? 25.289 -4.379 -9.620 1.00 19.25 15 GLY B CA 1
ATOM 2089 C C . GLY B 1 16 ? 25.416 -5.726 -8.938 1.00 18.44 15 GLY B C 1
ATOM 2090 O O . GLY B 1 16 ? 26.020 -5.837 -7.865 1.00 15.34 15 GLY B O 1
ATOM 2091 N N . MET B 1 17 ? 24.826 -6.750 -9.563 1.00 15.65 16 MET B N 1
ATOM 2092 C CA . MET B 1 17 ? 24.936 -8.164 -9.203 1.00 15.70 16 MET B CA 1
ATOM 2093 C C . MET B 1 17 ? 25.328 -8.956 -10.432 1.00 17.13 16 MET B C 1
ATOM 2094 O O . MET B 1 17 ? 24.840 -8.683 -11.524 1.00 17.84 16 MET B O 1
ATOM 2099 N N . GLU B 1 18 ? 26.236 -9.909 -10.256 1.00 17.30 17 GLU B N 1
ATOM 2100 C CA . GLU B 1 18 ? 26.469 -10.938 -11.261 1.00 17.26 17 GLU B CA 1
ATOM 2101 C C . GLU B 1 18 ? 26.006 -12.255 -10.661 1.00 15.76 17 GLU B C 1
ATOM 2102 O O . GLU B 1 18 ? 26.077 -12.455 -9.446 1.00 16.96 17 GLU B O 1
ATOM 2108 N N . HIS B 1 19 ? 25.515 -13.140 -11.518 1.00 17.66 18 HIS B N 1
ATOM 2109 C CA . HIS B 1 19 ? 25.152 -14.508 -11.160 1.00 19.66 18 HIS B CA 1
ATOM 2110 C C . HIS B 1 19 ? 25.960 -15.408 -12.075 1.00 21.55 18 HIS B C 1
ATOM 2111 O O . HIS B 1 19 ? 25.745 -15.385 -13.291 1.00 17.33 18 HIS B O 1
ATOM 2118 N N . ILE B 1 20 ? 26.896 -16.167 -11.513 1.00 17.65 19 ILE B N 1
ATOM 2119 C CA . ILE B 1 20 ? 27.797 -17.000 -12.313 1.00 19.20 19 ILE B CA 1
ATOM 2120 C C . ILE B 1 20 ? 27.421 -18.457 -12.068 1.00 21.47 19 ILE B C 1
ATOM 2121 O O . ILE B 1 20 ? 27.557 -18.957 -10.934 1.00 20.65 19 ILE B O 1
ATOM 2126 N N . PRO B 1 21 ? 26.930 -19.180 -13.075 1.00 19.41 20 PRO B N 1
ATOM 2127 C CA . PRO B 1 21 ? 26.384 -20.520 -12.841 1.00 18.84 20 PRO B CA 1
ATOM 2128 C C . PRO B 1 21 ? 27.492 -21.527 -12.591 1.00 22.46 20 PRO B C 1
ATOM 2129 O O . PRO B 1 21 ? 28.667 -21.281 -12.906 1.00 18.95 20 PRO B O 1
ATOM 2133 N N . GLU B 1 22 ? 27.110 -22.688 -12.021 1.00 20.74 21 GLU B N 1
ATOM 2134 C CA . GLU B 1 22 ? 28.141 -23.707 -11.836 1.00 21.49 21 GLU B CA 1
ATOM 2135 C C . GLU B 1 22 ? 28.738 -24.138 -13.166 1.00 20.09 21 GLU B C 1
ATOM 2136 O O . GLU B 1 22 ? 29.918 -24.489 -13.220 1.00 21.12 21 GLU B O 1
ATOM 2142 N N . LYS B 1 23 ? 27.955 -24.109 -14.246 1.00 20.35 22 LYS B N 1
ATOM 2143 C CA . LYS B 1 23 ? 28.498 -24.488 -15.554 1.00 23.42 22 LYS B CA 1
ATOM 2144 C C . LYS B 1 23 ? 29.728 -23.672 -15.947 1.00 24.26 22 LYS B C 1
ATOM 2145 O O . LYS B 1 23 ? 30.522 -24.135 -16.778 1.00 24.18 22 LYS B O 1
ATOM 2151 N N . SER B 1 24 ? 29.925 -22.480 -15.362 1.00 22.61 23 SER B N 1
ATOM 2152 C CA . SER B 1 24 ? 31.114 -21.699 -15.696 1.00 20.65 23 SER B CA 1
ATOM 2153 C C . SER B 1 24 ? 32.397 -22.401 -15.269 1.00 25.99 23 SER B C 1
ATOM 2154 O O . SER B 1 24 ? 33.469 -22.075 -15.791 1.00 23.46 23 SER B O 1
ATOM 2157 N N . LEU B 1 25 ? 32.317 -23.332 -14.302 1.00 22.54 24 LEU B N 1
ATOM 2158 C CA . LEU B 1 25 ? 33.479 -24.147 -13.948 1.00 27.39 24 LEU B CA 1
ATOM 2159 C C . LEU B 1 25 ? 33.878 -25.080 -15.085 1.00 27.49 24 LEU B C 1
ATOM 2160 O O . LEU B 1 25 ? 35.055 -25.452 -15.186 1.00 33.11 24 LEU B O 1
ATOM 2165 N N . ASP B 1 26 ? 32.925 -25.447 -15.947 1.00 27.01 25 ASP B N 1
ATOM 2166 C CA . ASP B 1 26 ? 33.136 -26.384 -17.050 1.00 26.63 25 ASP B CA 1
ATOM 2167 C C . ASP B 1 26 ? 33.399 -25.718 -18.399 1.00 34.00 25 ASP B C 1
ATOM 2168 O O . ASP B 1 26 ? 33.939 -26.383 -19.299 1.00 34.21 25 ASP B O 1
ATOM 2173 N N . GLU B 1 27 ? 33.042 -24.442 -18.575 1.00 27.27 26 GLU B N 1
ATOM 2174 C CA . GLU B 1 27 ? 33.050 -23.841 -19.908 1.00 29.08 26 GLU B CA 1
ATOM 2175 C C . GLU B 1 27 ? 32.672 -22.366 -19.817 1.00 29.30 26 GLU B C 1
ATOM 2176 O O . GLU B 1 27 ? 32.136 -21.913 -18.801 1.00 24.64 26 GLU B O 1
ATOM 2182 N N . LYS B 1 28 ? 32.968 -21.619 -20.888 1.00 25.04 27 LYS B N 1
ATOM 2183 C CA . LYS B 1 28 ? 32.409 -20.276 -21.028 1.00 23.71 27 LYS B CA 1
ATOM 2184 C C . LYS B 1 28 ? 30.907 -20.381 -21.239 1.00 23.57 27 LYS B C 1
ATOM 2185 O O . LYS B 1 28 ? 30.427 -21.293 -21.912 1.00 22.45 27 LYS B O 1
ATOM 2191 N N . VAL B 1 29 ? 30.154 -19.469 -20.642 1.00 19.02 28 VAL B N 1
ATOM 2192 C CA . VAL B 1 29 ? 28.702 -19.643 -20.584 1.00 17.74 28 VAL B CA 1
ATOM 2193 C C . VAL B 1 29 ? 28.041 -18.450 -21.231 1.00 18.83 28 VAL B C 1
ATOM 2194 O O . VAL B 1 29 ? 28.617 -17.344 -21.295 1.00 18.82 28 VAL B O 1
ATOM 2198 N N . PRO B 1 30 ? 26.817 -18.614 -21.738 1.00 18.30 29 PRO B N 1
ATOM 2199 C CA . PRO B 1 30 ? 26.033 -17.458 -22.194 1.00 18.78 29 PRO B CA 1
ATOM 2200 C C . PRO B 1 30 ? 25.762 -16.523 -21.026 1.00 22.63 29 PRO B C 1
ATOM 2201 O O . PRO B 1 30 ? 25.880 -16.911 -19.858 1.00 18.57 29 PRO B O 1
ATOM 2205 N N . ALA B 1 31 ? 25.345 -15.291 -21.345 1.00 19.40 30 ALA B N 1
ATOM 2206 C CA . ALA B 1 31 ? 24.956 -14.336 -20.311 1.00 19.66 30 ALA B CA 1
ATOM 2207 C C . ALA B 1 31 ? 23.781 -13.497 -20.784 1.00 21.89 30 ALA B C 1
ATOM 2208 O O . ALA B 1 31 ? 23.709 -13.118 -21.963 1.00 21.73 30 ALA B O 1
ATOM 2210 N N . VAL B 1 32 ? 22.876 -13.183 -19.852 1.00 18.55 31 VAL B N 1
ATOM 2211 C CA . VAL B 1 32 ? 21.837 -12.177 -20.056 1.00 18.13 31 VAL B CA 1
ATOM 2212 C C . VAL B 1 32 ? 22.242 -10.930 -19.281 1.00 20.83 31 VAL B C 1
ATOM 2213 O O . VAL B 1 32 ? 22.579 -11.019 -18.098 1.00 19.22 31 VAL B O 1
ATOM 2217 N N . ILE B 1 33 ? 22.201 -9.775 -19.937 1.00 18.82 32 ILE B N 1
ATOM 2218 C CA . ILE B 1 33 ? 22.356 -8.493 -19.263 1.00 18.94 32 ILE B CA 1
ATOM 2219 C C . ILE B 1 33 ? 20.984 -7.851 -19.134 1.00 18.77 32 ILE B C 1
ATOM 2220 O O . ILE B 1 33 ? 20.290 -7.664 -20.136 1.00 20.56 32 ILE B O 1
ATOM 2225 N N . LEU B 1 34 ? 20.596 -7.497 -17.904 1.00 16.55 33 LEU B N 1
ATOM 2226 C CA . LEU B 1 34 ? 19.257 -6.996 -17.613 1.00 18.07 33 LEU B CA 1
ATOM 2227 C C . LEU B 1 34 ? 19.340 -5.505 -17.310 1.00 18.43 33 LEU B C 1
ATOM 2228 O O . LEU B 1 34 ? 20.179 -5.077 -16.506 1.00 18.84 33 LEU B O 1
ATOM 2233 N N . PHE B 1 35 ? 18.477 -4.720 -17.956 1.00 20.02 34 PHE B N 1
ATOM 2234 C CA . PHE B 1 35 ? 18.445 -3.271 -17.794 1.00 20.70 34 PHE B CA 1
ATOM 2235 C C . PHE B 1 35 ? 17.088 -2.892 -17.225 1.00 19.90 34 PHE B C 1
ATOM 2236 O O . PHE B 1 35 ? 16.054 -3.269 -17.784 1.00 17.59 34 PHE B O 1
ATOM 2244 N N . HIS B 1 36 ? 17.092 -2.148 -16.122 1.00 18.09 35 HIS B N 1
ATOM 2245 C CA . HIS B 1 36 ? 15.855 -1.819 -15.439 1.00 19.30 35 HIS B CA 1
ATOM 2246 C C . HIS B 1 36 ? 15.192 -0.574 -16.026 1.00 21.92 35 HIS B C 1
ATOM 2247 O O . HIS B 1 36 ? 15.791 0.188 -16.787 1.00 22.06 35 HIS B O 1
ATOM 2254 N N . GLY B 1 37 ? 13.934 -0.358 -15.621 1.00 22.15 36 GLY B N 1
ATOM 2255 C CA . GLY B 1 37 ? 13.124 0.717 -16.147 1.00 22.24 36 GLY B CA 1
ATOM 2256 C C . GLY B 1 37 ? 13.173 1.980 -15.298 1.00 23.92 36 GLY B C 1
ATOM 2257 O O . GLY B 1 37 ? 13.976 2.123 -14.373 1.00 22.17 36 GLY B O 1
ATOM 2258 N N . PHE B 1 38 ? 12.281 2.913 -15.639 1.00 22.77 37 PHE B N 1
ATOM 2259 C CA . PHE B 1 38 ? 12.288 4.278 -15.112 1.00 22.80 37 PHE B CA 1
ATOM 2260 C C . PHE B 1 38 ? 11.750 4.321 -13.678 1.00 20.93 37 PHE B C 1
ATOM 2261 O O . PHE B 1 38 ? 10.581 3.991 -13.438 1.00 21.44 37 PHE B O 1
ATOM 2269 N N . THR B 1 39 ? 12.598 4.764 -12.745 1.00 21.77 38 THR B N 1
ATOM 2270 C CA . THR B 1 39 ? 12.473 4.731 -11.270 1.00 20.40 38 THR B CA 1
ATOM 2271 C C . THR B 1 39 ? 12.578 3.321 -10.705 1.00 23.00 38 THR B C 1
ATOM 2272 O O . THR B 1 39 ? 12.470 3.150 -9.469 1.00 21.26 38 THR B O 1
ATOM 2276 N N . GLY B 1 40 ? 12.812 2.308 -11.542 1.00 20.68 39 GLY B N 1
ATOM 2277 C CA . GLY B 1 40 ? 13.063 0.963 -11.063 1.00 20.53 39 GLY B CA 1
ATOM 2278 C C . GLY B 1 40 ? 14.515 0.777 -10.664 1.00 17.90 39 GLY B C 1
ATOM 2279 O O . GLY B 1 40 ? 15.315 1.714 -10.632 1.00 17.52 39 GLY B O 1
ATOM 2280 N N . THR B 1 41 ? 14.850 -0.475 -10.339 1.00 19.74 40 THR B N 1
ATOM 2281 C CA . THR B 1 41 ? 16.183 -0.859 -9.879 1.00 20.01 40 THR B CA 1
ATOM 2282 C C . THR B 1 41 ? 16.557 -2.188 -10.527 1.00 18.24 40 THR B C 1
ATOM 2283 O O . THR B 1 41 ? 15.718 -2.840 -11.144 1.00 16.08 40 THR B O 1
ATOM 2287 N N . LYS B 1 42 ? 17.814 -2.618 -10.323 1.00 17.93 41 LYS B N 1
ATOM 2288 C CA . LYS B 1 42 ? 18.272 -3.920 -10.831 1.00 20.79 41 LYS B CA 1
ATOM 2289 C C . LYS B 1 42 ? 17.448 -5.088 -10.308 1.00 16.88 41 LYS B C 1
ATOM 2290 O O . LYS B 1 42 ? 17.554 -6.200 -10.843 1.00 16.69 41 LYS B O 1
ATOM 2296 N N . LEU B 1 43 ? 16.672 -4.885 -9.245 1.00 16.22 42 LEU B N 1
ATOM 2297 C CA . LEU B 1 43 ? 15.859 -5.946 -8.665 1.00 15.91 42 LEU B CA 1
ATOM 2298 C C . LEU B 1 43 ? 14.484 -6.020 -9.311 1.00 19.48 42 LEU B C 1
ATOM 2299 O O . LEU B 1 43 ? 13.973 -7.123 -9.564 1.00 16.15 42 LEU B O 1
ATOM 2304 N N . GLU B 1 44 ? 13.882 -4.842 -9.566 1.00 16.80 43 GLU B N 1
ATOM 2305 C CA . GLU B 1 44 ? 12.537 -4.640 -10.103 1.00 18.18 43 GLU B CA 1
ATOM 2306 C C . GLU B 1 44 ? 11.492 -5.141 -9.104 1.00 20.36 43 GLU B C 1
ATOM 2307 O O . GLU B 1 44 ? 11.844 -5.772 -8.096 1.00 18.79 43 GLU B O 1
ATOM 2313 N N . PRO B 1 45 ? 10.207 -4.848 -9.316 1.00 21.71 44 PRO B N 1
ATOM 2314 C CA . PRO B 1 45 ? 9.193 -5.224 -8.319 1.00 22.64 44 PRO B CA 1
ATOM 2315 C C . PRO B 1 45 ? 9.132 -6.720 -8.037 1.00 20.71 44 PRO B C 1
ATOM 2316 O O . PRO B 1 45 ? 9.353 -7.551 -8.918 1.00 21.74 44 PRO B O 1
ATOM 2320 N N . HIS B 1 46 ? 8.779 -7.045 -6.791 1.00 21.54 45 HIS B N 1
ATOM 2321 C CA . HIS B 1 46 ? 8.692 -8.418 -6.276 1.00 20.72 45 HIS B CA 1
ATOM 2322 C C . HIS B 1 46 ? 9.867 -9.270 -6.743 1.00 18.86 45 HIS B C 1
ATOM 2323 O O . HIS B 1 46 ? 9.688 -10.434 -7.135 1.00 21.34 45 HIS B O 1
ATOM 2330 N N . ARG B 1 47 ? 11.078 -8.695 -6.715 1.00 18.19 46 ARG B N 1
ATOM 2331 C CA . ARG B 1 47 ? 12.319 -9.426 -6.982 1.00 15.87 46 ARG B CA 1
ATOM 2332 C C . ARG B 1 47 ? 12.349 -10.029 -8.386 1.00 17.31 46 ARG B C 1
ATOM 2333 O O . ARG B 1 47 ? 13.055 -11.017 -8.621 1.00 16.67 46 ARG B O 1
ATOM 2341 N N . LEU B 1 48 ? 11.584 -9.445 -9.314 1.00 17.81 47 LEU B N 1
ATOM 2342 C CA . LEU B 1 48 ? 11.443 -10.021 -10.656 1.00 18.28 47 LEU B CA 1
ATOM 2343 C C . LEU B 1 48 ? 12.789 -10.313 -11.315 1.00 19.80 47 LEU B C 1
ATOM 2344 O O . LEU B 1 48 ? 13.022 -11.433 -11.786 1.00 20.68 47 LEU B O 1
ATOM 2349 N N . PHE B 1 49 ? 13.683 -9.313 -11.391 1.00 18.06 48 PHE B N 1
ATOM 2350 C CA . PHE B 1 49 ? 14.962 -9.540 -12.076 1.00 16.97 48 PHE B CA 1
ATOM 2351 C C . PHE B 1 49 ? 15.809 -10.585 -11.363 1.00 18.38 48 PHE B C 1
ATOM 2352 O O . PHE B 1 49 ? 16.497 -11.384 -12.011 1.00 18.03 48 PHE B O 1
ATOM 2360 N N . LEU B 1 50 ? 15.799 -10.575 -10.029 1.00 17.13 49 LEU B N 1
ATOM 2361 C CA . LEU B 1 50 ? 16.536 -11.594 -9.290 1.00 19.07 49 LEU B CA 1
ATOM 2362 C C . LEU B 1 50 ? 15.990 -12.984 -9.583 1.00 19.93 49 LEU B C 1
ATOM 2363 O O . LEU B 1 50 ? 16.757 -13.941 -9.733 1.00 19.32 49 LEU B O 1
ATOM 2368 N N . LYS B 1 51 ? 14.663 -13.125 -9.618 1.00 19.93 50 LYS B N 1
ATOM 2369 C CA . LYS B 1 51 ? 14.076 -14.436 -9.885 1.00 19.30 50 LYS B CA 1
ATOM 2370 C C . LYS B 1 51 ? 14.426 -14.909 -11.287 1.00 21.46 50 LYS B C 1
ATOM 2371 O O . LYS B 1 51 ? 14.657 -16.105 -11.515 1.00 19.24 50 LYS B O 1
ATOM 2377 N N . ILE B 1 52 ? 14.485 -13.981 -12.241 1.00 19.08 51 ILE B N 1
ATOM 2378 C CA . ILE B 1 52 ? 14.935 -14.336 -13.586 1.00 19.69 51 ILE B CA 1
ATOM 2379 C C . ILE B 1 52 ? 16.394 -14.792 -13.558 1.00 19.26 51 ILE B C 1
ATOM 2380 O O . ILE B 1 52 ? 16.752 -15.826 -14.139 1.00 18.46 51 ILE B O 1
ATOM 2385 N N . SER B 1 53 ? 17.264 -14.008 -12.915 1.00 16.23 52 SER B N 1
ATOM 2386 C CA . SER B 1 53 ? 18.679 -14.381 -12.775 1.00 18.01 52 SER B CA 1
ATOM 2387 C C . SER B 1 53 ? 18.842 -15.784 -12.183 1.00 18.10 52 SER B C 1
ATOM 2388 O O . SER B 1 53 ? 19.671 -16.581 -12.647 1.00 18.69 52 SER B O 1
ATOM 2391 N N . ARG B 1 54 ? 18.092 -16.085 -11.122 1.00 16.85 53 ARG B N 1
ATOM 2392 C CA . ARG B 1 54 ? 18.229 -17.399 -10.488 1.00 19.15 53 ARG B CA 1
ATOM 2393 C C . ARG B 1 54 ? 17.782 -18.515 -11.413 1.00 21.11 53 ARG B C 1
ATOM 2394 O O . ARG B 1 54 ? 18.431 -19.567 -11.487 1.00 19.49 53 ARG B O 1
ATOM 2402 N N . ALA B 1 55 ? 16.657 -18.317 -12.100 1.00 19.80 54 ALA B N 1
ATOM 2403 C CA . ALA B 1 55 ? 16.171 -19.346 -13.010 1.00 22.71 54 ALA B CA 1
ATOM 2404 C C . ALA B 1 55 ? 17.152 -19.569 -14.158 1.00 23.22 54 ALA B C 1
ATOM 2405 O O . ALA B 1 55 ? 17.419 -20.719 -14.540 1.00 22.81 54 ALA B O 1
ATOM 2407 N N . LEU B 1 56 ? 17.701 -18.480 -14.719 1.00 19.10 55 LEU B N 1
ATOM 2408 C CA . LEU B 1 56 ? 18.734 -18.595 -15.751 1.00 20.46 55 LEU B CA 1
ATOM 2409 C C . LEU B 1 56 ? 19.952 -19.347 -15.231 1.00 22.21 55 LEU B C 1
ATOM 2410 O O . LEU B 1 56 ? 20.530 -20.189 -15.934 1.00 20.18 55 LEU B O 1
ATOM 2415 N N . GLU B 1 57 ? 20.356 -19.042 -13.999 1.00 17.30 56 GLU B N 1
ATOM 2416 C CA . GLU B 1 57 ? 21.546 -19.645 -13.422 1.00 19.03 56 GLU B CA 1
ATOM 2417 C C . GLU B 1 57 ? 21.393 -21.149 -13.264 1.00 20.45 56 GLU B C 1
ATOM 2418 O O . GLU B 1 57 ? 22.368 -21.899 -13.439 1.00 20.60 56 GLU B O 1
ATOM 2424 N N . LYS B 1 58 ? 20.189 -21.604 -12.883 1.00 20.26 57 LYS B N 1
ATOM 2425 C CA . LYS B 1 58 ? 19.946 -23.041 -12.783 1.00 22.88 57 LYS B CA 1
ATOM 2426 C C . LYS B 1 58 ? 20.198 -23.732 -14.102 1.00 25.48 57 LYS B C 1
ATOM 2427 O O . LYS B 1 58 ? 20.582 -24.907 -14.120 1.00 24.31 57 LYS B O 1
ATOM 2433 N N . GLN B 1 59 ? 19.949 -23.032 -15.204 1.00 23.95 58 GLN B N 1
ATOM 2434 C CA . GLN B 1 59 ? 20.081 -23.571 -16.546 1.00 27.51 58 GLN B CA 1
ATOM 2435 C C . GLN B 1 59 ? 21.462 -23.296 -17.132 1.00 28.51 58 GLN B C 1
ATOM 2436 O O . GLN B 1 59 ? 21.649 -23.432 -18.342 1.00 26.52 58 GLN B O 1
ATOM 2442 N N . GLY B 1 60 ? 22.424 -22.899 -16.307 1.00 21.41 59 GLY B N 1
ATOM 2443 C CA . GLY B 1 60 ? 23.770 -22.659 -16.786 1.00 23.67 59 GLY B CA 1
ATOM 2444 C C . GLY B 1 60 ? 23.972 -21.377 -17.570 1.00 22.32 59 GLY B C 1
ATOM 2445 O O . GLY B 1 60 ? 24.883 -21.315 -18.397 1.00 22.29 59 GLY B O 1
ATOM 2446 N N . ILE B 1 61 ? 23.162 -20.347 -17.325 1.00 20.00 60 ILE B N 1
ATOM 2447 C CA . ILE B 1 61 ? 23.293 -19.051 -17.991 1.00 18.07 60 ILE B CA 1
ATOM 2448 C C . ILE B 1 61 ? 23.601 -17.997 -16.931 1.00 19.60 60 ILE B C 1
ATOM 2449 O O . ILE B 1 61 ? 22.881 -17.888 -15.935 1.00 19.50 60 ILE B O 1
ATOM 2454 N N . ALA B 1 62 ? 24.684 -17.250 -17.137 1.00 19.36 61 ALA B N 1
ATOM 2455 C CA . ALA B 1 62 ? 25.068 -16.154 -16.257 1.00 18.52 61 ALA B CA 1
ATOM 2456 C C . ALA B 1 62 ? 24.128 -14.962 -16.437 1.00 17.26 61 ALA B C 1
ATOM 2457 O O . ALA B 1 62 ? 23.388 -14.865 -17.415 1.00 17.90 61 ALA B O 1
ATOM 2459 N N . SER B 1 63 ? 24.164 -14.035 -15.473 1.00 19.62 62 SER B N 1
ATOM 2460 C CA . SER B 1 63 ? 23.520 -12.757 -15.720 1.00 19.40 62 SER B CA 1
ATOM 2461 C C . SER B 1 63 ? 24.239 -11.643 -14.969 1.00 19.27 62 SER B C 1
ATOM 2462 O O . SER B 1 63 ? 24.894 -11.871 -13.939 1.00 19.62 62 SER B O 1
ATOM 2465 N N . PHE B 1 64 ? 24.082 -10.432 -15.502 1.00 18.67 63 PHE B N 1
ATOM 2466 C CA . PHE B 1 64 ? 24.628 -9.209 -14.941 1.00 18.91 63 PHE B CA 1
ATOM 2467 C C . PHE B 1 64 ? 23.512 -8.179 -14.902 1.00 18.05 63 PHE B C 1
ATOM 2468 O O . PHE B 1 64 ? 22.781 -8.023 -15.879 1.00 16.52 63 PHE B O 1
ATOM 2476 N N . ARG B 1 65 ? 23.371 -7.473 -13.785 1.00 17.48 64 ARG B N 1
ATOM 2477 C CA . ARG B 1 65 ? 22.346 -6.435 -13.748 1.00 17.75 64 ARG B CA 1
ATOM 2478 C C . ARG B 1 65 ? 22.827 -5.343 -12.809 1.00 16.44 64 ARG B C 1
ATOM 2479 O O . ARG B 1 65 ? 23.139 -5.612 -11.646 1.00 18.93 64 ARG B O 1
ATOM 2487 N N . PHE B 1 66 ? 22.961 -4.144 -13.355 1.00 17.25 65 PHE B N 1
ATOM 2488 C CA . PHE B 1 66 ? 23.422 -2.969 -12.638 1.00 17.43 65 PHE B CA 1
ATOM 2489 C C . PHE B 1 66 ? 22.258 -2.025 -12.403 1.00 16.09 65 PHE B C 1
ATOM 2490 O O . PHE B 1 66 ? 21.314 -1.976 -13.195 1.00 14.24 65 PHE B O 1
ATOM 2498 N N . ASP B 1 67 ? 22.354 -1.255 -11.321 1.00 19.00 66 ASP B N 1
ATOM 2499 C CA . ASP B 1 67 ? 21.592 -0.022 -11.191 1.00 19.15 66 ASP B CA 1
ATOM 2500 C C . ASP B 1 67 ? 22.246 1.045 -12.065 1.00 18.64 66 ASP B C 1
ATOM 2501 O O . ASP B 1 67 ? 23.465 1.250 -12.008 1.00 21.02 66 ASP B O 1
ATOM 2506 N N . PHE B 1 68 ? 21.455 1.697 -12.902 1.00 18.32 67 PHE B N 1
ATOM 2507 C CA . PHE B 1 68 ? 22.013 2.804 -13.670 1.00 19.84 67 PHE B CA 1
ATOM 2508 C C . PHE B 1 68 ? 22.441 3.912 -12.709 1.00 21.38 67 PHE B C 1
ATOM 2509 O O . PHE B 1 68 ? 21.956 3.993 -11.583 1.00 22.27 67 PHE B O 1
ATOM 2517 N N . LEU B 1 69 ? 23.366 4.765 -13.150 1.00 22.31 68 LEU B N 1
ATOM 2518 C CA . LEU B 1 69 ? 23.756 5.896 -12.312 1.00 24.10 68 LEU B CA 1
ATOM 2519 C C . LEU B 1 69 ? 22.524 6.725 -11.962 1.00 21.72 68 LEU B C 1
ATOM 2520 O O . LEU B 1 69 ? 21.618 6.895 -12.780 1.00 20.87 68 LEU B O 1
ATOM 2525 N N . GLY B 1 70 ? 22.468 7.195 -10.717 1.00 21.95 69 GLY B N 1
ATOM 2526 C CA . GLY B 1 70 ? 21.294 7.913 -10.249 1.00 22.21 69 GLY B CA 1
ATOM 2527 C C . GLY B 1 70 ? 20.138 7.046 -9.799 1.00 23.33 69 GLY B C 1
ATOM 2528 O O . GLY B 1 70 ? 19.119 7.584 -9.337 1.00 19.35 69 GLY B O 1
ATOM 2529 N N . SER B 1 71 ? 20.257 5.723 -9.906 1.00 21.95 70 SER B N 1
ATOM 2530 C CA . SER B 1 71 ? 19.186 4.812 -9.529 1.00 17.98 70 SER B CA 1
ATOM 2531 C C . SER B 1 71 ? 19.729 3.773 -8.567 1.00 17.38 70 SER B C 1
ATOM 2532 O O . SER B 1 71 ? 20.943 3.548 -8.496 1.00 15.44 70 SER B O 1
ATOM 2535 N N . GLY B 1 72 ? 18.804 3.103 -7.874 1.00 17.31 71 GLY B N 1
ATOM 2536 C CA . GLY B 1 72 ? 19.195 2.004 -6.988 1.00 16.09 71 GLY B CA 1
ATOM 2537 C C . GLY B 1 72 ? 20.362 2.381 -6.107 1.00 18.55 71 GLY B C 1
ATOM 2538 O O . GLY B 1 72 ? 20.367 3.445 -5.481 1.00 19.02 71 GLY B O 1
ATOM 2539 N N . GLU B 1 73 ? 21.379 1.517 -6.067 1.00 19.30 72 GLU B N 1
ATOM 2540 C CA . GLU B 1 73 ? 22.539 1.686 -5.195 1.00 19.35 72 GLU B CA 1
ATOM 2541 C C . GLU B 1 73 ? 23.698 2.412 -5.864 1.00 21.85 72 GLU B C 1
ATOM 2542 O O . GLU B 1 73 ? 24.717 2.644 -5.209 1.00 19.17 72 GLU B O 1
ATOM 2548 N N . SER B 1 74 ? 23.571 2.775 -7.137 1.00 17.50 73 SER B N 1
ATOM 2549 C CA . SER B 1 74 ? 24.694 3.367 -7.850 1.00 21.56 73 SER B CA 1
ATOM 2550 C C . SER B 1 74 ? 24.926 4.824 -7.429 1.00 23.57 73 SER B C 1
ATOM 2551 O O . SER B 1 74 ? 24.039 5.499 -6.893 1.00 21.75 73 SER B O 1
ATOM 2554 N N . ASP B 1 75 ? 26.158 5.294 -7.652 1.00 22.95 74 ASP B N 1
ATOM 2555 C CA . ASP B 1 75 ? 26.487 6.709 -7.486 1.00 25.98 74 ASP B CA 1
ATOM 2556 C C . ASP B 1 75 ? 25.514 7.617 -8.234 1.00 24.65 74 ASP B C 1
ATOM 2557 O O . ASP B 1 75 ? 24.802 7.177 -9.143 1.00 22.01 74 ASP B O 1
ATOM 2562 N N . GLY B 1 76 ? 25.469 8.892 -7.856 1.00 25.07 75 GLY B N 1
ATOM 2563 C CA . GLY B 1 76 ? 24.695 9.866 -8.592 1.00 25.75 75 GLY B CA 1
ATOM 2564 C C . GLY B 1 76 ? 23.283 10.035 -8.061 1.00 28.31 75 GLY B C 1
ATOM 2565 O O . GLY B 1 76 ? 22.772 9.249 -7.254 1.00 24.05 75 GLY B O 1
ATOM 2566 N N . ASP B 1 77 ? 22.650 11.108 -8.528 1.00 22.00 76 ASP B N 1
ATOM 2567 C CA . ASP B 1 77 ? 21.277 11.442 -8.193 1.00 26.63 76 ASP B CA 1
ATOM 2568 C C . ASP B 1 77 ? 20.368 11.236 -9.398 1.00 26.72 76 ASP B C 1
ATOM 2569 O O . ASP B 1 77 ? 20.781 11.416 -10.547 1.00 26.51 76 ASP B O 1
ATOM 2574 N N . PHE B 1 78 ? 19.116 10.862 -9.123 1.00 22.06 77 PHE B N 1
ATOM 2575 C CA . PHE B 1 78 ? 18.181 10.588 -10.208 1.00 25.67 77 PHE B CA 1
ATOM 2576 C C . PHE B 1 78 ? 17.911 11.825 -11.060 1.00 24.99 77 PHE B C 1
ATOM 2577 O O . PHE B 1 78 ? 17.627 11.699 -12.253 1.00 24.39 77 PHE B O 1
ATOM 2585 N N . GLU B 1 79 ? 17.935 13.012 -10.441 1.00 23.97 78 GLU B N 1
ATOM 2586 C CA . GLU B 1 79 ? 17.867 14.310 -11.134 1.00 30.37 78 GLU B CA 1
ATOM 2587 C C . GLU B 1 79 ? 18.634 14.345 -12.458 1.00 28.35 78 GLU B C 1
ATOM 2588 O O . GLU B 1 79 ? 18.161 14.867 -13.471 1.00 31.08 78 GLU B O 1
ATOM 2594 N N . GLU B 1 80 ? 19.864 13.943 -12.412 1.00 28.23 79 GLU B N 1
ATOM 2595 C CA . GLU B 1 80 ? 20.789 13.895 -13.523 1.00 30.97 79 GLU B CA 1
ATOM 2596 C C . GLU B 1 80 ? 20.647 12.764 -14.527 1.00 31.06 79 GLU B C 1
ATOM 2597 O O . GLU B 1 80 ? 21.430 12.729 -15.487 1.00 31.69 79 GLU B O 1
ATOM 2603 N N . MET B 1 81 ? 19.770 11.808 -14.290 1.00 26.72 80 MET B N 1
ATOM 2604 C CA . MET B 1 81 ? 19.566 10.742 -15.253 1.00 25.22 80 MET B CA 1
ATOM 2605 C C . MET B 1 81 ? 18.924 11.277 -16.526 1.00 27.10 80 MET B C 1
ATOM 2606 O O . MET B 1 81 ? 17.936 12.022 -16.486 1.00 26.83 80 MET B O 1
ATOM 2611 N N . THR B 1 82 ? 19.480 10.860 -17.659 1.00 29.18 81 THR B N 1
ATOM 2612 C CA . THR B 1 82 ? 18.803 10.894 -18.946 1.00 28.30 81 THR B CA 1
ATOM 2613 C C . THR B 1 82 ? 18.893 9.508 -19.580 1.00 26.62 81 THR B C 1
ATOM 2614 O O . THR B 1 82 ? 19.778 8.712 -19.241 1.00 23.42 81 THR B O 1
ATOM 2618 N N . VAL B 1 83 ? 17.979 9.234 -20.521 1.00 27.88 82 VAL B N 1
ATOM 2619 C CA . VAL B 1 83 ? 18.035 7.972 -21.263 1.00 29.23 82 VAL B CA 1
ATOM 2620 C C . VAL B 1 83 ? 19.333 7.878 -22.058 1.00 28.75 82 VAL B C 1
ATOM 2621 O O . VAL B 1 83 ? 19.929 6.798 -22.172 1.00 27.06 82 VAL B O 1
ATOM 2625 N N . SER B 1 84 ? 19.802 9.005 -22.616 1.00 28.07 83 SER B N 1
ATOM 2626 C CA . SER B 1 84 ? 21.061 8.976 -23.358 1.00 28.32 83 SER B CA 1
ATOM 2627 C C . SER B 1 84 ? 22.215 8.552 -22.464 1.00 26.76 83 SER B C 1
ATOM 2628 O O . SER B 1 84 ? 23.059 7.754 -22.876 1.00 22.14 83 SER B O 1
ATOM 2631 N N . LYS B 1 85 ? 22.266 9.075 -21.228 1.00 26.33 84 LYS B N 1
ATOM 2632 C CA . LYS B 1 85 ? 23.275 8.631 -20.269 1.00 26.06 84 LYS B CA 1
ATOM 2633 C C . LYS B 1 85 ? 23.141 7.142 -19.959 1.00 21.73 84 LYS B C 1
ATOM 2634 O O . LYS B 1 85 ? 24.149 6.434 -19.816 1.00 23.39 84 LYS B O 1
ATOM 2640 N N . GLU B 1 86 ? 21.906 6.652 -19.819 1.00 21.06 85 GLU B N 1
ATOM 2641 C CA . GLU B 1 86 ? 21.711 5.228 -19.536 1.00 19.67 85 GLU B CA 1
ATOM 2642 C C . GLU B 1 86 ? 22.136 4.368 -20.720 1.00 22.35 85 GLU B C 1
ATOM 2643 O O . GLU B 1 86 ? 22.653 3.259 -20.538 1.00 18.52 85 GLU B O 1
ATOM 2649 N N . ILE B 1 87 ? 21.940 4.868 -21.943 1.00 21.60 86 ILE B N 1
ATOM 2650 C CA . ILE B 1 87 ? 22.400 4.132 -23.112 1.00 21.56 86 ILE B CA 1
ATOM 2651 C C . ILE B 1 87 ? 23.913 4.018 -23.102 1.00 22.44 86 ILE B C 1
ATOM 2652 O O . ILE B 1 87 ? 24.473 2.945 -23.370 1.00 23.92 86 ILE B O 1
ATOM 2657 N N . GLU B 1 88 ? 24.602 5.120 -22.806 1.00 20.23 87 GLU B N 1
ATOM 2658 C CA . GLU B 1 88 ? 26.058 5.083 -22.722 1.00 24.50 87 GLU B CA 1
ATOM 2659 C C . GLU B 1 88 ? 26.530 4.103 -21.658 1.00 24.72 87 GLU B C 1
ATOM 2660 O O . GLU B 1 88 ? 27.482 3.341 -21.880 1.00 23.56 87 GLU B O 1
ATOM 2666 N N . GLU B 1 89 ? 25.899 4.136 -20.479 1.00 21.86 88 GLU B N 1
ATOM 2667 C CA . GLU B 1 89 ? 26.273 3.220 -19.405 1.00 19.24 88 GLU B CA 1
ATOM 2668 C C . GLU B 1 89 ? 26.023 1.773 -19.804 1.00 19.66 88 GLU B C 1
ATOM 2669 O O . GLU B 1 89 ? 26.813 0.881 -19.466 1.00 21.78 88 GLU B O 1
ATOM 2675 N N . ALA B 1 90 ? 24.919 1.529 -20.518 1.00 20.44 89 ALA B N 1
ATOM 2676 C CA . ALA B 1 90 ? 24.596 0.183 -20.982 1.00 21.38 89 ALA B CA 1
ATOM 2677 C C . ALA B 1 90 ? 25.661 -0.345 -21.933 1.00 26.51 89 ALA B C 1
ATOM 2678 O O . ALA B 1 90 ? 26.022 -1.529 -21.874 1.00 22.74 89 ALA B O 1
ATOM 2680 N N . HIS B 1 91 ? 26.155 0.512 -22.835 1.00 24.81 90 HIS B N 1
ATOM 2681 C CA . HIS B 1 91 ? 27.258 0.124 -23.713 1.00 26.83 90 HIS B CA 1
ATOM 2682 C C . HIS B 1 91 ? 28.506 -0.215 -22.905 1.00 25.64 90 HIS B C 1
ATOM 2683 O O . HIS B 1 91 ? 29.207 -1.187 -23.212 1.00 24.63 90 HIS B O 1
ATOM 2690 N N . ALA B 1 92 ? 28.794 0.567 -21.855 1.00 20.41 91 ALA B N 1
ATOM 2691 C CA . ALA B 1 92 ? 29.916 0.244 -20.978 1.00 23.29 91 ALA B CA 1
ATOM 2692 C C . ALA B 1 92 ? 29.700 -1.103 -20.288 1.00 23.59 91 ALA B C 1
ATOM 2693 O O . ALA B 1 92 ? 30.641 -1.897 -20.139 1.00 22.81 91 ALA B O 1
ATOM 2695 N N . ILE B 1 93 ? 28.462 -1.384 -19.872 1.00 22.14 92 ILE B N 1
ATOM 2696 C CA . ILE B 1 93 ? 28.168 -2.670 -19.244 1.00 23.13 92 ILE B CA 1
ATOM 2697 C C . ILE B 1 93 ? 28.386 -3.810 -20.236 1.00 24.50 92 ILE B C 1
ATOM 2698 O O . ILE B 1 93 ? 29.023 -4.822 -19.907 1.00 24.19 92 ILE B O 1
ATOM 2703 N N . VAL B 1 94 ? 27.902 -3.648 -21.476 1.00 21.98 93 VAL B N 1
ATOM 2704 C CA . VAL B 1 94 ? 28.121 -4.672 -22.504 1.00 19.99 93 VAL B CA 1
ATOM 2705 C C . VAL B 1 94 ? 29.617 -4.877 -22.747 1.00 23.40 93 VAL B C 1
ATOM 2706 O O . VAL B 1 94 ? 30.101 -6.018 -22.800 1.00 22.53 93 VAL B O 1
ATOM 2710 N N . ASP B 1 95 ? 30.371 -3.778 -22.909 1.00 21.77 94 ASP B N 1
ATOM 2711 C CA . ASP B 1 95 ? 31.827 -3.880 -23.046 1.00 26.23 94 ASP B CA 1
ATOM 2712 C C . ASP B 1 95 ? 32.418 -4.687 -21.896 1.00 26.56 94 ASP B C 1
ATOM 2713 O O . ASP B 1 95 ? 33.274 -5.554 -22.092 1.00 24.83 94 ASP B O 1
ATOM 2718 N N . PHE B 1 96 ? 31.992 -4.362 -20.676 1.00 25.33 95 PHE B N 1
ATOM 2719 C CA . PHE B 1 96 ? 32.468 -5.047 -19.481 1.00 23.68 95 PHE B CA 1
ATOM 2720 C C . PHE B 1 96 ? 32.198 -6.549 -19.566 1.00 27.28 95 PHE B C 1
ATOM 2721 O O . PHE B 1 96 ? 33.098 -7.371 -19.347 1.00 28.53 95 PHE B O 1
ATOM 2729 N N . VAL B 1 97 ? 30.976 -6.927 -19.939 1.00 22.41 96 VAL B N 1
ATOM 2730 C CA . VAL B 1 97 ? 30.637 -8.344 -20.027 1.00 20.78 96 VAL B CA 1
ATOM 2731 C C . VAL B 1 97 ? 31.401 -9.011 -21.175 1.00 25.69 96 VAL B C 1
ATOM 2732 O O . VAL B 1 97 ? 31.885 -10.143 -21.045 1.00 22.93 96 VAL B O 1
ATOM 2736 N N . LYS B 1 98 ? 31.538 -8.321 -22.309 1.00 22.78 97 LYS B N 1
ATOM 2737 C CA . LYS B 1 98 ? 32.289 -8.906 -23.423 1.00 28.38 97 LYS B CA 1
ATOM 2738 C C . LYS B 1 98 ? 33.746 -9.168 -23.068 1.00 30.24 97 LYS B C 1
ATOM 2739 O O . LYS B 1 98 ? 34.355 -10.092 -23.618 1.00 32.58 97 LYS B O 1
ATOM 2745 N N . ARG B 1 99 ? 34.333 -8.356 -22.191 1.00 28.31 98 ARG B N 1
ATOM 2746 C CA . ARG B 1 99 ? 35.702 -8.614 -21.769 1.00 32.79 98 ARG B CA 1
ATOM 2747 C C . ARG B 1 99 ? 35.815 -9.730 -20.736 1.00 34.12 98 ARG B C 1
ATOM 2748 O O . ARG B 1 99 ? 36.938 -10.080 -20.357 1.00 33.72 98 ARG B O 1
ATOM 2756 N N . ASP B 1 100 ? 34.700 -10.284 -20.258 1.00 30.49 99 ASP B N 1
ATOM 2757 C CA . ASP B 1 100 ? 34.730 -11.241 -19.153 1.00 28.56 99 ASP B CA 1
ATOM 2758 C C . ASP B 1 100 ? 35.059 -12.627 -19.702 1.00 28.56 99 ASP B C 1
ATOM 2759 O O . ASP B 1 100 ? 34.262 -13.207 -20.443 1.00 24.35 99 ASP B O 1
ATOM 2764 N N . GLY B 1 101 ? 36.221 -13.169 -19.314 1.00 28.87 100 GLY B N 1
ATOM 2765 C CA . GLY B 1 101 ? 36.669 -14.465 -19.812 1.00 28.24 100 GLY B CA 1
ATOM 2766 C C . GLY B 1 101 ? 35.781 -15.630 -19.421 1.00 29.68 100 GLY B C 1
ATOM 2767 O O . GLY B 1 101 ? 35.896 -16.713 -20.013 1.00 23.66 100 GLY B O 1
ATOM 2768 N N . ARG B 1 102 ? 34.896 -15.441 -18.434 1.00 23.66 101 ARG B N 1
ATOM 2769 C CA . ARG B 1 102 ? 33.960 -16.494 -18.063 1.00 20.76 101 ARG B CA 1
ATOM 2770 C C . ARG B 1 102 ? 32.793 -16.598 -19.030 1.00 21.45 101 ARG B C 1
ATOM 2771 O O . ARG B 1 102 ? 32.083 -17.611 -19.025 1.00 20.49 101 ARG B O 1
ATOM 2779 N N . ILE B 1 103 ? 32.582 -15.581 -19.869 1.00 24.00 102 ILE B N 1
ATOM 2780 C CA . ILE B 1 103 ? 31.370 -15.463 -20.671 1.00 21.61 102 ILE B CA 1
ATOM 2781 C C . ILE B 1 103 ? 31.701 -15.755 -22.128 1.00 22.84 102 ILE B C 1
ATOM 2782 O O . ILE B 1 103 ? 32.749 -15.338 -22.642 1.00 26.09 102 ILE B O 1
ATOM 2787 N N . ASP B 1 104 ? 30.804 -16.463 -22.790 1.00 22.04 103 ASP B N 1
ATOM 2788 C CA . ASP B 1 104 ? 30.909 -16.696 -24.227 1.00 23.97 103 ASP B CA 1
ATOM 2789 C C . ASP B 1 104 ? 30.397 -15.470 -24.965 1.00 21.27 103 ASP B C 1
ATOM 2790 O O . ASP B 1 104 ? 29.180 -15.285 -25.058 1.00 22.31 103 ASP B O 1
ATOM 2795 N N . PRO B 1 105 ? 31.268 -14.628 -25.521 1.00 25.04 104 PRO B N 1
ATOM 2796 C CA . PRO B 1 105 ? 30.782 -13.391 -26.156 1.00 24.41 104 PRO B CA 1
ATOM 2797 C C . PRO B 1 105 ? 29.886 -13.635 -27.365 1.00 27.03 104 PRO B C 1
ATOM 2798 O O . PRO B 1 105 ? 29.232 -12.685 -27.824 1.00 26.36 104 PRO B O 1
ATOM 2802 N N . SER B 1 106 ? 29.829 -14.864 -27.893 1.00 25.09 105 SER B N 1
ATOM 2803 C CA . SER B 1 106 ? 28.898 -15.165 -28.975 1.00 26.00 105 SER B CA 1
ATOM 2804 C C . SER B 1 106 ? 27.498 -15.493 -28.465 1.00 27.92 105 SER B C 1
ATOM 2805 O O . SER B 1 106 ? 26.583 -15.666 -29.274 1.00 23.86 105 SER B O 1
ATOM 2808 N N . HIS B 1 107 ? 27.287 -15.537 -27.147 1.00 23.34 106 HIS B N 1
ATOM 2809 C CA . HIS B 1 107 ? 25.956 -15.777 -26.599 1.00 22.65 106 HIS B CA 1
ATOM 2810 C C . HIS B 1 107 ? 25.665 -14.798 -25.458 1.00 23.47 106 HIS B C 1
ATOM 2811 O O . HIS B 1 107 ? 25.377 -15.177 -24.324 1.00 19.55 106 HIS B O 1
ATOM 2818 N N . ILE B 1 108 ? 25.739 -13.512 -25.774 1.00 22.67 107 ILE B N 1
ATOM 2819 C CA . ILE B 1 108 ? 25.327 -12.458 -24.862 1.00 23.09 107 ILE B CA 1
ATOM 2820 C C . ILE B 1 108 ? 23.943 -11.991 -25.305 1.00 23.21 107 ILE B C 1
ATOM 2821 O O . ILE B 1 108 ? 23.745 -11.609 -26.466 1.00 22.64 107 ILE B O 1
ATOM 2826 N N . TYR B 1 109 ? 22.982 -12.031 -24.388 1.00 20.00 108 TYR B N 1
ATOM 2827 C CA . TYR B 1 109 ? 21.601 -11.641 -24.647 1.00 20.85 108 TYR B CA 1
ATOM 2828 C C . TYR B 1 109 ? 21.277 -10.390 -23.846 1.00 22.59 108 TYR B C 1
ATOM 2829 O O . TYR B 1 109 ? 21.667 -10.288 -22.680 1.00 21.57 108 TYR B O 1
ATOM 2838 N N . LEU B 1 110 ? 20.531 -9.454 -24.438 1.00 19.03 109 LEU B N 1
ATOM 2839 C CA . LEU B 1 110 ? 20.104 -8.266 -23.698 1.00 20.88 109 LEU B CA 1
ATOM 2840 C C . LEU B 1 110 ? 18.637 -8.398 -23.317 1.00 23.46 109 LEU B C 1
ATOM 2841 O O . LEU B 1 110 ? 17.824 -8.880 -24.109 1.00 24.73 109 LEU B O 1
ATOM 2846 N N . LEU B 1 111 ? 18.300 -7.956 -22.101 1.00 20.59 110 LEU B N 1
ATOM 2847 C CA . LEU B 1 111 ? 16.933 -7.933 -21.612 1.00 17.47 110 LEU B CA 1
ATOM 2848 C C . LEU B 1 111 ? 16.666 -6.555 -21.013 1.00 18.84 110 LEU B C 1
ATOM 2849 O O . LEU B 1 111 ? 17.503 -6.026 -20.277 1.00 19.98 110 LEU B O 1
ATOM 2854 N N . GLY B 1 112 ? 15.499 -5.991 -21.289 1.00 19.32 111 GLY B N 1
ATOM 2855 C CA . GLY B 1 112 ? 15.134 -4.709 -20.705 1.00 20.92 111 GLY B CA 1
ATOM 2856 C C . GLY B 1 112 ? 13.678 -4.709 -20.297 1.00 22.28 111 GLY B C 1
ATOM 2857 O O . GLY B 1 112 ? 12.836 -5.345 -20.939 1.00 23.65 111 GLY B O 1
ATOM 2858 N N . LEU B 1 113 ? 13.380 -4.003 -19.200 1.00 19.29 112 LEU B N 1
ATOM 2859 C CA . LEU B 1 113 ? 12.000 -3.845 -18.754 1.00 16.48 112 LEU B CA 1
ATOM 2860 C C . LEU B 1 113 ? 11.571 -2.398 -18.974 1.00 20.07 112 LEU B C 1
ATOM 2861 O O . LEU B 1 113 ? 12.238 -1.465 -18.514 1.00 20.03 112 LEU B O 1
ATOM 2866 N N . SER B 1 114 ? 10.475 -2.224 -19.715 1.00 25.81 113 SER B N 1
ATOM 2867 C CA . SER B 1 114 ? 9.859 -0.933 -19.984 1.00 27.57 113 SER B CA 1
ATOM 2868 C C . SER B 1 114 ? 10.907 0.046 -20.508 1.00 23.10 113 SER B C 1
ATOM 2869 O O . SER B 1 114 ? 11.398 -0.152 -21.616 1.00 23.98 113 SER B O 1
ATOM 2872 N N . MET B 1 115 ? 11.296 1.089 -19.755 1.00 23.35 114 MET B N 1
ATOM 2873 C CA . MET B 1 115 ? 12.284 2.008 -20.317 1.00 21.96 114 MET B CA 1
ATOM 2874 C C . MET B 1 115 ? 13.670 1.370 -20.393 1.00 25.67 114 MET B C 1
ATOM 2875 O O . MET B 1 115 ? 14.501 1.786 -21.218 1.00 21.15 114 MET B O 1
ATOM 2880 N N . GLY B 1 116 ? 13.920 0.328 -19.595 1.00 21.61 115 GLY B N 1
ATOM 2881 C CA . GLY B 1 116 ? 15.082 -0.504 -19.834 1.00 19.69 115 GLY B CA 1
ATOM 2882 C C . GLY B 1 116 ? 14.989 -1.285 -21.133 1.00 19.78 115 GLY B C 1
ATOM 2883 O O . GLY B 1 116 ? 16.013 -1.612 -21.731 1.00 20.62 115 GLY B O 1
ATOM 2884 N N . GLY B 1 117 ? 13.775 -1.602 -21.581 1.00 20.10 116 GLY B N 1
ATOM 2885 C CA . GLY B 1 117 ? 13.627 -2.240 -22.882 1.00 21.92 116 GLY B CA 1
ATOM 2886 C C . GLY B 1 117 ? 13.942 -1.292 -24.026 1.00 26.28 116 GLY B C 1
ATOM 2887 O O . GLY B 1 117 ? 14.523 -1.694 -25.038 1.00 26.22 116 GLY B O 1
ATOM 2888 N N . LEU B 1 118 ? 13.562 -0.022 -23.881 1.00 20.70 117 LEU B N 1
ATOM 2889 C CA . LEU B 1 118 ? 13.981 0.999 -24.837 1.00 25.38 117 LEU B CA 1
ATOM 2890 C C . LEU B 1 118 ? 15.503 1.087 -24.904 1.00 24.99 117 LEU B C 1
ATOM 2891 O O . LEU B 1 118 ? 16.097 1.105 -25.991 1.00 22.20 117 LEU B O 1
ATOM 2896 N N . VAL B 1 119 ? 16.154 1.139 -23.744 1.00 22.24 118 VAL B N 1
ATOM 2897 C CA . VAL B 1 119 ? 17.610 1.190 -23.712 1.00 23.48 118 VAL B CA 1
ATOM 2898 C C . VAL B 1 119 ? 18.201 -0.062 -24.353 1.00 22.89 118 VAL B C 1
ATOM 2899 O O . VAL B 1 119 ? 19.129 0.021 -25.164 1.00 22.23 118 VAL B O 1
ATOM 2903 N N . ALA B 1 120 ? 17.662 -1.236 -24.015 1.00 21.70 119 ALA B N 1
ATOM 2904 C CA . ALA B 1 120 ? 18.183 -2.471 -24.594 1.00 23.80 119 ALA B CA 1
ATOM 2905 C C . ALA B 1 120 ? 18.069 -2.463 -26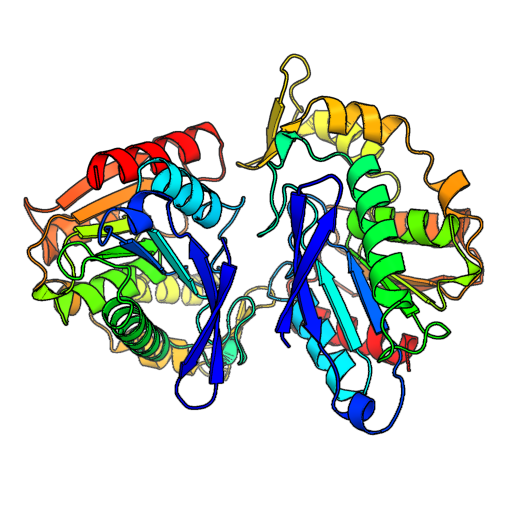.119 1.00 23.89 119 ALA B C 1
ATOM 2906 O O . ALA B 1 120 ? 19.018 -2.831 -26.820 1.00 22.91 119 ALA B O 1
ATOM 2908 N N . SER B 1 121 ? 16.924 -2.035 -26.652 1.00 21.01 120 SER B N 1
ATOM 2909 C CA . SER B 1 121 ? 16.732 -2.072 -28.104 1.00 25.60 120 SER B CA 1
ATOM 2910 C C . SER B 1 121 ? 17.672 -1.104 -28.828 1.00 25.89 120 SER B C 1
ATOM 2911 O O . SER B 1 121 ? 18.146 -1.399 -29.933 1.00 26.51 120 SER B O 1
ATOM 2914 N N . VAL B 1 122 ? 17.962 0.052 -28.233 1.00 23.06 121 VAL B N 1
ATOM 2915 C CA . VAL B 1 122 ? 18.896 0.993 -28.855 1.00 22.46 121 VAL B CA 1
ATOM 2916 C C . VAL B 1 122 ? 20.309 0.430 -28.843 1.00 29.37 121 VAL B C 1
ATOM 2917 O O . VAL B 1 122 ? 21.054 0.529 -29.832 1.00 23.31 121 VAL B O 1
ATOM 2921 N N . VAL B 1 123 ? 20.709 -0.148 -27.713 1.00 22.36 122 VAL B N 1
ATOM 2922 C CA . VAL B 1 123 ? 22.033 -0.740 -27.598 1.00 23.73 122 VAL B CA 1
ATOM 2923 C C . VAL B 1 123 ? 22.187 -1.875 -28.602 1.00 22.88 122 VAL B C 1
ATOM 2924 O O . VAL B 1 123 ? 23.210 -1.983 -29.289 1.00 25.89 122 VAL B O 1
ATOM 2928 N N . ALA B 1 124 ? 21.169 -2.729 -28.710 1.00 20.35 123 ALA B N 1
ATOM 2929 C CA . ALA B 1 124 ? 21.222 -3.829 -29.666 1.00 22.07 123 ALA B CA 1
ATOM 2930 C C . ALA B 1 124 ? 21.291 -3.311 -31.103 1.00 28.73 123 ALA B C 1
ATOM 2931 O O . ALA B 1 124 ? 22.065 -3.823 -31.919 1.00 26.03 123 ALA B O 1
ATOM 2933 N N . GLY B 1 125 ? 20.496 -2.290 -31.430 1.00 27.55 124 GLY B N 1
ATOM 2934 C CA . GLY B 1 125 ? 20.583 -1.693 -32.754 1.00 27.66 124 GLY B CA 1
ATOM 2935 C C . GLY B 1 125 ? 21.943 -1.090 -33.053 1.00 31.13 124 GLY B C 1
ATOM 2936 O O . GLY B 1 125 ? 22.384 -1.074 -34.208 1.00 31.18 124 GLY B O 1
ATOM 2937 N N . GLU B 1 126 ? 22.632 -0.597 -32.033 1.00 26.48 125 GLU B N 1
ATOM 2938 C CA . GLU B 1 126 ? 23.917 0.064 -32.228 1.00 29.78 125 GLU B CA 1
ATOM 2939 C C . GLU B 1 126 ? 25.100 -0.897 -32.201 1.00 31.03 125 GLU B C 1
ATOM 2940 O O . GLU B 1 126 ? 26.202 -0.507 -32.595 1.00 29.64 125 GLU B O 1
ATOM 2946 N N . ARG B 1 127 ? 24.907 -2.136 -31.764 1.00 26.31 126 ARG B N 1
ATOM 2947 C CA . ARG B 1 127 ? 25.991 -3.112 -31.881 1.00 29.18 126 ARG B CA 1
ATOM 2948 C C . ARG B 1 127 ? 25.400 -4.490 -32.132 1.00 29.27 126 ARG B C 1
ATOM 2949 O O . ARG B 1 127 ? 25.574 -5.413 -31.315 1.00 28.21 126 ARG B O 1
ATOM 2957 N N . PRO B 1 128 ? 24.720 -4.665 -33.269 1.00 24.83 127 PRO B N 1
ATOM 2958 C CA . PRO B 1 128 ? 23.917 -5.881 -33.472 1.00 28.03 127 PRO B CA 1
ATOM 2959 C C . PRO B 1 128 ? 24.725 -7.156 -33.376 1.00 27.43 127 PRO B C 1
ATOM 2960 O O . PRO B 1 128 ? 24.225 -8.167 -32.876 1.00 30.22 127 PRO B O 1
ATOM 2964 N N . ASN B 1 129 ? 25.964 -7.140 -33.855 1.00 30.02 128 ASN B N 1
ATOM 2965 C CA . ASN B 1 129 ? 26.729 -8.374 -33.905 1.00 34.28 128 ASN B CA 1
ATOM 2966 C C . ASN B 1 129 ? 27.264 -8.779 -32.537 1.00 29.11 128 ASN B C 1
ATOM 2967 O O . ASN B 1 129 ? 27.770 -9.893 -32.402 1.00 28.58 128 ASN B O 1
ATOM 2972 N N . ASP B 1 130 ? 27.151 -7.910 -31.526 1.00 26.92 129 ASP B N 1
ATOM 2973 C CA . ASP B 1 130 ? 27.489 -8.262 -30.150 1.00 27.80 129 ASP B CA 1
ATOM 2974 C C . ASP B 1 130 ? 26.346 -8.943 -29.408 1.00 25.92 129 ASP B C 1
ATOM 2975 O O . ASP B 1 130 ? 26.575 -9.530 -28.347 1.00 28.33 129 ASP B O 1
ATOM 2980 N N . VAL B 1 131 ? 25.131 -8.887 -29.934 1.00 25.97 130 VAL B N 1
ATOM 2981 C CA . VAL B 1 131 ? 23.927 -9.281 -29.220 1.00 22.78 130 VAL B CA 1
ATOM 2982 C C . VAL B 1 131 ? 23.323 -10.491 -29.909 1.00 27.76 130 VAL B C 1
ATOM 2983 O O . VAL B 1 131 ? 22.886 -10.392 -31.062 1.00 23.77 130 VAL B O 1
ATOM 2987 N N . ALA B 1 132 ? 23.283 -11.631 -29.198 1.00 21.63 131 ALA B N 1
ATOM 2988 C CA . ALA B 1 132 ? 22.783 -12.853 -29.818 1.00 25.82 131 ALA B CA 1
ATOM 2989 C C . ALA B 1 132 ? 21.268 -12.923 -29.769 1.00 31.39 131 ALA B C 1
ATOM 2990 O O . ALA B 1 132 ? 20.650 -13.524 -30.656 1.00 24.60 131 ALA B O 1
ATOM 2992 N N . LYS B 1 133 ? 20.657 -12.339 -28.737 1.00 22.92 132 LYS B N 1
ATOM 2993 C CA . LYS B 1 133 ? 19.213 -12.385 -28.570 1.00 22.87 132 LYS B CA 1
ATOM 2994 C C . LYS B 1 133 ? 18.817 -11.123 -27.815 1.00 26.37 132 LYS B C 1
ATOM 2995 O O . LYS B 1 133 ? 19.616 -10.573 -27.047 1.00 21.83 132 LYS B O 1
ATOM 3001 N N . LEU B 1 134 ? 17.583 -10.673 -28.032 1.00 25.74 133 LEU B N 1
ATOM 3002 C CA . LEU B 1 134 ? 17.058 -9.471 -27.389 1.00 26.29 133 LEU B CA 1
ATOM 3003 C C . LEU B 1 134 ? 15.712 -9.795 -26.750 1.00 25.58 133 LEU B C 1
ATOM 3004 O O . LEU B 1 134 ? 14.849 -10.406 -27.387 1.00 24.37 133 LEU B O 1
ATOM 3009 N N . ILE B 1 135 ? 15.534 -9.418 -25.483 1.00 23.00 134 ILE B N 1
ATOM 3010 C CA . ILE B 1 135 ? 14.280 -9.649 -24.772 1.00 24.57 134 ILE B CA 1
ATOM 3011 C C . ILE B 1 135 ? 13.777 -8.304 -24.274 1.00 25.73 134 ILE B C 1
ATOM 3012 O O . ILE B 1 135 ? 14.486 -7.606 -23.539 1.00 22.12 134 ILE B O 1
ATOM 3017 N N . LEU B 1 136 ? 12.547 -7.959 -24.635 1.00 24.83 135 LEU B N 1
ATOM 3018 C CA . LEU B 1 136 ? 11.945 -6.685 -24.260 1.00 25.97 135 LEU B CA 1
ATOM 3019 C C . LEU B 1 136 ? 10.716 -7.006 -23.423 1.00 27.76 135 LEU B C 1
ATOM 3020 O O . LEU B 1 136 ? 9.744 -7.574 -23.934 1.00 26.96 135 LEU B O 1
ATOM 3025 N N . MET B 1 137 ? 10.752 -6.701 -22.129 1.00 24.35 136 MET B N 1
ATOM 3026 C CA . MET B 1 137 ? 9.560 -6.928 -21.328 1.00 27.98 136 MET B CA 1
ATOM 3027 C C . MET B 1 137 ? 8.824 -5.612 -21.137 1.00 25.38 136 MET B C 1
ATOM 3028 O O . MET B 1 137 ? 9.440 -4.586 -20.841 1.00 28.91 136 MET B O 1
ATOM 3033 N N . ALA B 1 138 ? 7.500 -5.656 -21.315 1.00 29.59 137 ALA B N 1
ATOM 3034 C CA . ALA B 1 138 ? 6.630 -4.487 -21.188 1.00 35.83 137 ALA B CA 1
ATOM 3035 C C . ALA B 1 138 ? 7.265 -3.283 -21.874 1.00 34.41 137 ALA B C 1
ATOM 3036 O O . ALA B 1 138 ? 7.385 -2.212 -21.264 1.00 32.85 137 ALA B O 1
ATOM 3038 N N . PRO B 1 139 ? 7.681 -3.411 -23.130 1.00 34.87 138 PRO B N 1
ATOM 3039 C CA . PRO B 1 139 ? 8.592 -2.410 -23.702 1.00 39.80 138 PRO B CA 1
ATOM 3040 C C . PRO B 1 139 ? 7.913 -1.057 -23.864 1.00 43.08 138 PRO B C 1
ATOM 3041 O O . PRO B 1 139 ? 6.740 -0.968 -24.238 1.00 45.38 138 PRO B O 1
ATOM 3045 N N . ALA B 1 140 ? 8.664 -0.002 -23.557 1.00 42.04 139 ALA B N 1
ATOM 3046 C CA . ALA B 1 140 ? 8.164 1.370 -23.609 1.00 49.94 139 ALA B CA 1
ATOM 3047 C C . ALA B 1 140 ? 8.822 2.068 -24.795 1.00 58.70 139 ALA B C 1
ATOM 3048 O O . ALA B 1 140 ? 9.771 2.840 -24.644 1.00 58.59 139 ALA B O 1
ATOM 3050 N N . GLY B 1 141 ? 8.304 1.789 -25.989 1.00 63.27 140 GLY B N 1
ATOM 3051 C CA . GLY B 1 141 ? 8.828 2.376 -27.208 1.00 66.63 140 GLY B CA 1
ATOM 3052 C C . GLY B 1 141 ? 8.768 3.888 -27.219 1.00 74.08 140 GLY B C 1
ATOM 3053 O O . GLY B 1 141 ? 9.790 4.566 -27.061 1.00 71.81 140 GLY B O 1
ATOM 3054 N N . ASN B 1 142 ? 7.572 4.431 -27.404 1.00 81.88 141 ASN B N 1
ATOM 3055 C CA . ASN B 1 142 ? 7.376 5.877 -27.335 1.00 83.15 141 ASN B CA 1
ATOM 3056 C C . ASN B 1 142 ? 6.830 6.274 -25.962 1.00 81.55 141 ASN B C 1
ATOM 3057 O O . ASN B 1 142 ? 5.749 6.851 -25.854 1.00 82.51 141 ASN B O 1
ATOM 3062 N N . MET B 1 143 ? 7.592 5.943 -24.900 1.00 80.64 142 MET B N 1
ATOM 3063 C CA . MET B 1 143 ? 7.289 6.460 -23.561 1.00 80.50 142 MET B CA 1
ATOM 3064 C C . MET B 1 143 ? 7.166 7.982 -23.550 1.00 83.04 142 MET B C 1
ATOM 3065 O O . MET B 1 143 ? 6.474 8.536 -22.687 1.00 85.99 142 MET B O 1
ATOM 3070 N N . TYR B 1 144 ? 7.787 8.670 -24.513 1.00 82.53 143 TYR B N 1
ATOM 3071 C CA . TYR B 1 144 ? 7.587 10.110 -24.659 1.00 81.94 143 TYR B CA 1
ATOM 3072 C C . TYR B 1 144 ? 6.114 10.442 -24.897 1.00 86.44 143 TYR B C 1
ATOM 3073 O O . TYR B 1 144 ? 5.561 11.348 -24.262 1.00 86.38 143 TYR B O 1
ATOM 3082 N N . GLU B 1 145 ? 5.461 9.718 -25.818 1.00 87.12 144 GLU B N 1
ATOM 3083 C CA . GLU B 1 145 ? 4.022 9.899 -25.999 1.00 89.44 144 GLU B CA 1
ATOM 3084 C C . GLU B 1 145 ? 3.256 9.491 -24.748 1.00 90.07 144 GLU B C 1
ATOM 3085 O O . GLU B 1 145 ? 2.214 10.079 -24.439 1.00 92.32 144 GLU B O 1
ATOM 3091 N N . LEU B 1 146 ? 3.762 8.498 -24.019 1.00 90.10 145 LEU B N 1
ATOM 3092 C CA . LEU B 1 146 ? 3.205 8.066 -22.743 1.00 89.04 145 LEU B CA 1
ATOM 3093 C C . LEU B 1 146 ? 3.575 8.995 -21.584 1.00 88.76 145 LEU B C 1
ATOM 3094 O O . LEU B 1 146 ? 3.308 8.653 -20.426 1.00 87.53 145 LEU B O 1
ATOM 3099 N N . ILE B 1 147 ? 4.179 10.151 -21.873 1.00 91.21 146 ILE B N 1
ATOM 3100 C CA . ILE B 1 147 ? 4.474 11.175 -20.874 1.00 90.70 146 ILE B CA 1
ATOM 3101 C C . ILE B 1 147 ? 4.039 12.523 -21.442 1.00 92.50 146 ILE B C 1
ATOM 3102 O O . ILE B 1 147 ? 3.653 13.431 -20.694 1.00 93.71 146 ILE B O 1
ATOM 3107 N N . THR B 1 148 ? 4.086 12.658 -22.774 1.00 91.14 147 THR B N 1
ATOM 3108 C CA . THR B 1 148 ? 3.473 13.815 -23.426 1.00 93.70 147 THR B CA 1
ATOM 3109 C C . THR B 1 148 ? 1.955 13.766 -23.309 1.00 96.24 147 THR B C 1
ATOM 3110 O O . THR B 1 148 ? 1.296 14.813 -23.312 1.00 96.86 147 THR B O 1
ATOM 3114 N N . GLU B 1 149 ? 1.385 12.563 -23.213 1.00 96.02 148 GLU B N 1
ATOM 3115 C CA . GLU B 1 149 ? -0.027 12.394 -22.896 1.00 97.74 148 GLU B CA 1
ATOM 3116 C C . GLU B 1 149 ? -0.271 12.331 -21.390 1.00 97.11 148 GLU B C 1
ATOM 3117 O O . GLU B 1 149 ? -1.404 12.552 -20.944 1.00 99.02 148 GLU B O 1
ATOM 3123 N N . THR B 1 150 ? 0.773 12.055 -20.600 1.00 95.78 149 THR B N 1
ATOM 3124 C CA . THR B 1 150 ? 0.646 12.037 -19.146 1.00 96.82 149 THR B CA 1
ATOM 3125 C C . THR B 1 150 ? 0.502 13.443 -18.564 1.00 98.32 149 THR B C 1
ATOM 3126 O O . THR B 1 150 ? -0.050 13.591 -17.468 1.00 98.80 149 THR B O 1
ATOM 3130 N N . ILE B 1 151 ? 0.961 14.479 -19.277 1.00 99.54 150 ILE B N 1
ATOM 3131 C CA . ILE B 1 151 ? 0.774 15.847 -18.797 1.00 99.68 150 ILE B CA 1
ATOM 3132 C C . ILE B 1 151 ? -0.700 16.249 -18.825 1.00 99.50 150 ILE B C 1
ATOM 3133 O O . ILE B 1 151 ? -1.089 17.219 -18.159 1.00 98.54 150 ILE B O 1
ATOM 3138 N N . ARG B 1 152 ? -1.531 15.531 -19.592 1.00 99.66 151 ARG B N 1
ATOM 3139 C CA . ARG B 1 152 ? -2.979 15.698 -19.501 1.00 99.87 151 ARG B CA 1
ATOM 3140 C C . ARG B 1 152 ? -3.500 15.302 -18.122 1.00 100.81 151 ARG B C 1
ATOM 3141 O O . ARG B 1 152 ? -4.475 15.887 -17.635 1.00 101.89 151 ARG B O 1
ATOM 3149 N N . GLN B 1 153 ? -2.872 14.309 -17.485 1.00 100.46 152 GLN B N 1
ATOM 3150 C CA . GLN B 1 153 ? -3.261 13.864 -16.150 1.00 98.36 152 GLN B CA 1
ATOM 3151 C C . GLN B 1 153 ? -2.305 14.397 -15.085 1.00 100.49 152 GLN B C 1
ATOM 3152 O O . GLN B 1 153 ? -2.656 15.319 -14.339 1.00 99.98 152 GLN B O 1
ATOM 3158 N N . GLU B 1 154 ? -1.096 13.824 -15.011 1.00 101.05 153 GLU B N 1
ATOM 3159 C CA . GLU B 1 154 ? -0.138 14.200 -13.970 1.00 99.87 153 GLU B CA 1
ATOM 3160 C C . GLU B 1 154 ? 0.247 15.675 -14.048 1.00 99.23 153 GLU B C 1
ATOM 3161 O O . GLU B 1 154 ? 0.485 16.309 -13.011 1.00 95.28 153 GLU B O 1
ATOM 3167 N N . ASN B 1 155 ? 0.308 16.234 -15.261 1.00 99.62 154 ASN B N 1
ATOM 3168 C CA . ASN B 1 155 ? 0.798 17.588 -15.507 1.00 96.55 154 ASN B CA 1
ATOM 3169 C C . ASN B 1 155 ? 2.221 17.729 -14.974 1.00 92.73 154 ASN B C 1
ATOM 3170 O O . ASN B 1 155 ? 2.438 18.305 -13.902 1.00 91.18 154 ASN B O 1
ATOM 3175 N N . ILE B 1 156 ? 3.192 17.184 -15.714 1.00 91.38 155 ILE B N 1
ATOM 3176 C CA . ILE B 1 156 ? 4.595 17.345 -15.350 1.00 86.10 155 ILE B CA 1
ATOM 3177 C C . ILE B 1 156 ? 4.970 18.822 -15.406 1.00 86.19 155 ILE B C 1
ATOM 3178 O O . ILE B 1 156 ? 4.692 19.519 -16.392 1.00 86.87 155 ILE B O 1
ATOM 3183 N N . ASP B 1 157 ? 5.590 19.309 -14.329 1.00 82.78 156 ASP B N 1
ATOM 3184 C CA . ASP B 1 157 ? 5.944 20.720 -14.219 1.00 81.69 156 ASP B CA 1
ATOM 3185 C C . ASP B 1 157 ? 6.926 21.099 -15.325 1.00 83.33 156 ASP B C 1
ATOM 3186 O O . ASP B 1 157 ? 7.866 20.355 -15.624 1.00 81.66 156 ASP B O 1
ATOM 3191 N N . VAL B 1 158 ? 6.699 22.265 -15.937 1.00 82.69 157 VAL B N 1
ATOM 3192 C CA . VAL B 1 158 ? 7.439 22.691 -17.121 1.00 79.92 157 VAL B CA 1
ATOM 3193 C C . VAL B 1 158 ? 8.269 23.950 -16.891 1.00 78.92 157 VAL B C 1
ATOM 3194 O O . VAL B 1 158 ? 8.879 24.450 -17.842 1.00 78.33 157 VAL B O 1
ATOM 3198 N N . THR B 1 159 ? 8.319 24.479 -15.662 1.00 78.66 158 THR B N 1
ATOM 3199 C CA . THR B 1 159 ? 9.142 25.654 -15.323 1.00 80.30 158 THR B CA 1
ATOM 3200 C C . THR B 1 159 ? 9.886 25.445 -13.996 1.00 77.05 158 THR B C 1
ATOM 3201 O O . THR B 1 159 ? 9.650 26.129 -13.002 1.00 77.42 158 THR B O 1
ATOM 3205 N N . ALA B 1 160 ? 10.824 24.501 -13.995 1.00 75.07 159 ALA B N 1
ATOM 3206 C CA . ALA B 1 160 ? 11.667 24.198 -12.846 1.00 67.20 159 ALA B CA 1
ATOM 3207 C C . ALA B 1 160 ? 12.888 23.426 -13.342 1.00 62.57 159 ALA B C 1
ATOM 3208 O O . ALA B 1 160 ? 12.844 22.818 -14.419 1.00 60.98 159 ALA B O 1
ATOM 3210 N N . PRO B 1 161 ? 13.997 23.436 -12.590 1.00 59.24 160 PRO B N 1
ATOM 3211 C CA . PRO B 1 161 ? 15.145 22.609 -13.006 1.00 57.03 160 PRO B CA 1
ATOM 3212 C C . PRO B 1 161 ? 14.908 21.112 -12.828 1.00 55.56 160 PRO B C 1
ATOM 3213 O O . PRO B 1 161 ? 15.409 20.315 -13.633 1.00 49.33 160 PRO B O 1
ATOM 3217 N N . TYR B 1 162 ? 14.167 20.704 -11.803 1.00 49.71 161 TYR B N 1
ATOM 3218 C CA . TYR B 1 162 ? 13.740 19.322 -11.655 1.00 45.07 161 TYR B CA 1
ATOM 3219 C C . TYR B 1 162 ? 12.231 19.281 -11.425 1.00 42.39 161 TYR B C 1
ATOM 3220 O O . TYR B 1 162 ? 11.586 20.300 -11.163 1.00 41.97 161 TYR B O 1
ATOM 3229 N N . PHE B 1 163 ? 11.675 18.079 -11.527 1.00 37.85 162 PHE B N 1
ATOM 3230 C CA . PHE B 1 163 ? 10.258 17.804 -11.311 1.00 40.18 162 PHE B CA 1
ATOM 3231 C C . PHE B 1 163 ? 10.148 16.607 -10.373 1.00 37.66 162 PHE B C 1
ATOM 3232 O O . PHE B 1 163 ? 10.823 15.596 -10.591 1.00 31.49 162 PHE B O 1
ATOM 3240 N N . ASP B 1 164 ? 9.299 16.707 -9.346 1.00 34.75 163 ASP B N 1
ATOM 3241 C CA . ASP B 1 164 ? 9.184 15.660 -8.325 1.00 33.06 163 ASP B CA 1
ATOM 3242 C C . ASP B 1 164 ? 8.191 14.596 -8.779 1.00 36.03 163 ASP B C 1
ATOM 3243 O O . ASP B 1 164 ? 6.986 14.852 -8.856 1.00 37.11 163 ASP B O 1
ATOM 3248 N N . HIS B 1 165 ? 8.689 13.385 -9.033 1.00 32.91 164 HIS B N 1
ATOM 3249 C CA . HIS B 1 165 ? 7.855 12.245 -9.417 1.00 29.63 164 HIS B CA 1
ATOM 3250 C C . HIS B 1 165 ? 7.765 11.265 -8.246 1.00 31.47 164 HIS B C 1
ATOM 3251 O O . HIS B 1 165 ? 8.464 10.254 -8.207 1.00 28.24 164 HIS B O 1
ATOM 3258 N N . GLY B 1 166 ? 6.875 11.555 -7.298 1.00 29.95 165 GLY B N 1
ATOM 3259 C CA . GLY B 1 166 ? 6.675 10.663 -6.159 1.00 28.53 165 GLY B CA 1
ATOM 3260 C C . GLY B 1 166 ? 7.895 10.446 -5.280 1.00 26.93 165 GLY B C 1
ATOM 3261 O O . GLY B 1 166 ? 8.049 9.363 -4.696 1.00 27.32 165 GLY B O 1
ATOM 3262 N N . GLY B 1 167 ? 8.765 11.446 -5.160 1.00 24.36 166 GLY B N 1
ATOM 3263 C CA . GLY B 1 167 ? 9.992 11.318 -4.396 1.00 22.96 166 GLY B CA 1
ATOM 3264 C C . GLY B 1 167 ? 11.216 11.056 -5.239 1.00 23.83 166 GLY B C 1
ATOM 3265 O O . GLY B 1 167 ? 12.342 11.129 -4.718 1.00 22.73 166 GLY B O 1
ATOM 3266 N N 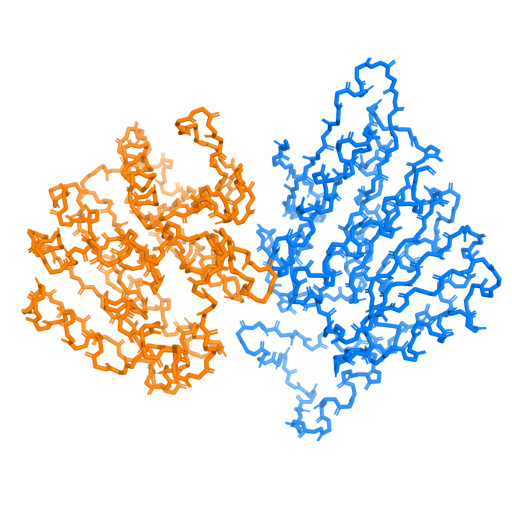. ASN B 1 168 ? 11.017 10.744 -6.520 1.00 22.33 167 ASN B N 1
ATOM 3267 C CA . ASN B 1 168 ? 12.069 10.641 -7.520 1.00 22.62 167 ASN B CA 1
ATOM 3268 C C . ASN B 1 168 ? 12.093 11.953 -8.301 1.00 27.79 167 ASN B C 1
ATOM 3269 O O . ASN B 1 168 ? 11.152 12.248 -9.043 1.00 26.74 167 ASN B O 1
ATOM 3274 N N . LEU B 1 169 ? 13.165 12.728 -8.148 1.00 25.88 168 LEU B N 1
ATOM 3275 C CA . LEU B 1 169 ? 13.299 14.003 -8.848 1.00 26.70 168 LEU B CA 1
ATOM 3276 C C . LEU B 1 169 ? 13.795 13.761 -10.268 1.00 27.81 168 LEU B C 1
ATOM 3277 O O . LEU B 1 169 ? 14.859 13.167 -10.458 1.00 24.31 168 LEU B O 1
ATOM 3282 N N . VAL B 1 170 ? 13.028 14.233 -11.253 1.00 27.22 169 VAL B N 1
ATOM 3283 C CA . VAL B 1 170 ? 13.329 14.074 -12.676 1.00 28.27 169 VAL B CA 1
ATOM 3284 C C . VAL B 1 170 ? 13.883 15.392 -13.207 1.00 33.87 169 VAL B C 1
ATOM 3285 O O . VAL B 1 170 ? 13.239 16.441 -13.087 1.00 33.11 169 VAL B O 1
ATOM 3289 N N . GLY B 1 171 ? 15.077 15.349 -13.787 1.00 31.49 170 GLY B N 1
ATOM 3290 C CA . GLY B 1 171 ? 15.683 16.568 -14.282 1.00 33.90 170 GLY B CA 1
ATOM 3291 C C . GLY B 1 171 ? 14.985 17.078 -15.527 1.00 32.56 170 GLY B C 1
ATOM 3292 O O . GLY B 1 171 ? 14.399 16.316 -16.298 1.00 31.47 170 GLY B O 1
ATOM 3293 N N . ARG B 1 172 ? 15.044 18.401 -15.716 1.00 37.94 171 ARG B N 1
ATOM 3294 C CA . ARG B 1 172 ? 14.575 18.982 -16.970 1.00 44.15 171 ARG B CA 1
ATOM 3295 C C . ARG B 1 172 ? 15.180 18.277 -18.179 1.00 38.81 171 ARG B C 1
ATOM 3296 O O . ARG B 1 172 ? 14.481 17.998 -19.160 1.00 35.86 171 ARG B O 1
ATOM 3304 N N . SER B 1 173 ? 16.477 17.965 -18.121 1.00 38.65 172 SER B N 1
ATOM 3305 C CA . SER B 1 173 ? 17.131 17.369 -19.279 1.00 35.76 172 SER B CA 1
ATOM 3306 C C . SER B 1 173 ? 16.496 16.041 -19.675 1.00 37.20 172 SER B C 1
ATOM 3307 O O . SER B 1 173 ? 16.553 15.663 -20.852 1.00 31.63 172 SER B O 1
ATOM 3310 N N . PHE B 1 174 ? 15.873 15.323 -18.729 1.00 33.31 173 PHE B N 1
ATOM 3311 C CA . PHE B 1 174 ? 15.350 13.997 -19.062 1.00 34.22 173 PHE B CA 1
ATOM 3312 C C . PHE B 1 174 ? 14.293 14.079 -20.160 1.00 35.07 173 PHE B C 1
ATOM 3313 O O . PHE B 1 174 ? 14.325 13.308 -21.128 1.00 31.12 173 PHE B O 1
ATOM 3321 N N . LEU B 1 175 ? 13.341 15.007 -20.024 1.00 35.22 174 LEU B N 1
ATOM 3322 C CA . LEU B 1 175 ? 12.272 15.120 -21.014 1.00 38.07 174 LEU B CA 1
ATOM 3323 C C . LEU B 1 175 ? 12.816 15.593 -22.356 1.00 38.63 174 LEU B C 1
ATOM 3324 O O . LEU B 1 175 ? 12.413 15.095 -23.415 1.00 41.36 174 LEU B O 1
ATOM 3329 N N . GLU B 1 176 ? 13.727 16.561 -22.320 1.00 38.21 175 GLU B N 1
ATOM 3330 C CA . GLU B 1 176 ? 14.276 17.128 -23.540 1.00 43.37 175 GLU B CA 1
ATOM 3331 C C . GLU B 1 176 ? 15.116 16.101 -24.283 1.00 42.87 175 GLU B C 1
ATOM 3332 O O . GLU B 1 176 ? 15.027 15.986 -25.511 1.00 42.47 175 GLU B O 1
ATOM 3338 N N . ASP B 1 177 ? 15.944 15.352 -23.550 1.00 36.76 176 ASP B N 1
ATOM 3339 C CA . ASP B 1 177 ? 16.749 14.305 -24.168 1.00 35.28 176 ASP B CA 1
ATOM 3340 C C . ASP B 1 177 ? 15.865 13.202 -24.739 1.00 37.88 176 ASP B C 1
ATOM 3341 O O . ASP B 1 177 ? 16.127 12.687 -25.833 1.00 38.20 176 ASP B O 1
ATOM 3346 N N . LEU B 1 178 ? 14.796 12.840 -24.025 1.00 35.45 177 LEU B N 1
ATOM 3347 C CA . LEU B 1 178 ? 13.951 11.738 -24.473 1.00 39.57 177 LEU B CA 1
ATOM 3348 C C . LEU B 1 178 ? 13.230 12.064 -25.775 1.00 45.05 177 LEU B C 1
ATOM 3349 O O . LEU B 1 178 ? 12.894 11.149 -26.534 1.00 40.14 177 LEU B O 1
ATOM 3354 N N . GLN B 1 179 ? 12.981 13.349 -26.050 1.00 44.17 178 GLN B N 1
ATOM 3355 C CA . GLN B 1 179 ? 12.357 13.721 -27.318 1.00 51.49 178 GLN B CA 1
ATOM 3356 C C . GLN B 1 179 ? 13.325 13.576 -28.489 1.00 43.15 178 GLN B C 1
ATOM 3357 O O . GLN B 1 179 ? 12.904 13.262 -29.609 1.00 52.95 178 GLN B O 1
ATOM 3363 N N . THR B 1 180 ? 14.617 13.791 -28.254 1.00 41.29 179 THR B N 1
ATOM 3364 C CA . THR B 1 180 ? 15.626 13.673 -29.296 1.00 42.86 179 THR B CA 1
ATOM 3365 C C . THR B 1 180 ? 15.985 12.238 -29.650 1.00 45.27 179 THR B C 1
ATOM 3366 O O . THR B 1 180 ? 16.858 12.040 -30.504 1.00 44.29 179 THR B O 1
ATOM 3370 N N . ILE B 1 181 ? 15.366 11.238 -29.032 1.00 41.86 180 ILE B N 1
ATOM 3371 C CA . ILE B 1 181 ? 15.792 9.852 -29.199 1.00 39.31 180 ILE B CA 1
ATOM 3372 C C . ILE B 1 181 ? 14.883 9.195 -30.229 1.00 32.45 180 ILE B C 1
ATOM 3373 O O . ILE B 1 181 ? 13.690 8.984 -29.987 1.00 32.51 180 ILE B O 1
ATOM 3378 N N . ASN B 1 182 ? 15.451 8.877 -31.389 1.00 34.85 181 ASN B N 1
ATOM 3379 C CA . ASN B 1 182 ? 14.722 8.182 -32.445 1.00 32.66 181 ASN B CA 1
ATOM 3380 C C . ASN B 1 182 ? 14.901 6.682 -32.240 1.00 35.72 181 ASN B C 1
ATOM 3381 O O . ASN B 1 182 ? 15.878 6.089 -32.711 1.00 32.68 181 ASN B O 1
ATOM 3386 N N . VAL B 1 183 ? 13.941 6.062 -31.553 1.00 37.74 182 VAL B N 1
ATOM 3387 C CA . VAL B 1 183 ? 14.074 4.650 -31.220 1.00 34.22 182 VAL B CA 1
ATOM 3388 C C . VAL B 1 183 ? 14.030 3.801 -32.485 1.00 38.22 182 VAL B C 1
ATOM 3389 O O . VAL B 1 183 ? 14.819 2.861 -32.637 1.00 37.18 182 VAL B O 1
ATOM 3393 N N . PHE B 1 184 ? 13.119 4.116 -33.414 1.00 34.07 183 PHE B N 1
ATOM 3394 C CA . PHE B 1 184 ? 13.044 3.365 -34.670 1.00 37.43 183 PHE B CA 1
ATOM 3395 C C . PHE B 1 184 ? 14.393 3.322 -35.383 1.00 32.16 183 PHE B C 1
ATOM 3396 O O . PHE B 1 184 ? 14.914 2.243 -35.690 1.00 34.58 183 PHE B O 1
ATOM 3404 N N . GLU B 1 185 ? 14.978 4.487 -35.670 1.00 30.81 184 GLU B N 1
ATOM 3405 C CA . GLU B 1 185 ? 16.176 4.455 -36.502 1.00 33.12 184 GLU B CA 1
ATOM 3406 C C . GLU B 1 185 ? 17.397 3.950 -35.748 1.00 34.85 184 GLU B C 1
ATOM 3407 O O . GLU B 1 185 ? 18.335 3.450 -36.376 1.00 29.40 184 GLU B O 1
ATOM 3413 N N . ARG B 1 186 ? 17.398 4.025 -34.419 1.00 33.42 185 ARG B N 1
ATOM 3414 C CA . ARG B 1 186 ? 18.528 3.487 -33.681 1.00 32.00 185 ARG B CA 1
ATOM 3415 C C . ARG B 1 186 ? 18.383 2.003 -33.376 1.00 24.38 185 ARG B C 1
ATOM 3416 O O . ARG B 1 186 ? 19.399 1.302 -33.313 1.00 29.35 185 ARG B O 1
ATOM 3424 N N . ALA B 1 187 ? 17.159 1.499 -33.207 1.00 25.41 186 ALA B N 1
ATOM 3425 C CA . ALA B 1 187 ? 16.964 0.086 -32.869 1.00 30.59 186 ALA B CA 1
ATOM 3426 C C . ALA B 1 187 ? 16.929 -0.828 -34.082 1.00 30.64 186 ALA B C 1
ATOM 3427 O O . ALA B 1 187 ? 17.268 -2.016 -33.971 1.00 29.91 186 ALA B O 1
ATOM 3429 N N . LYS B 1 188 ? 16.484 -0.320 -35.224 1.00 29.96 187 LYS B N 1
ATOM 3430 C CA . LYS B 1 188 ? 16.144 -1.196 -36.347 1.00 27.72 187 LYS B CA 1
ATOM 3431 C C . LYS B 1 188 ? 17.311 -1.990 -36.936 1.00 25.25 187 LYS B C 1
ATOM 3432 O O . LYS B 1 188 ? 17.057 -3.032 -37.550 1.00 27.93 187 LYS B O 1
ATOM 3438 N N . PRO B 1 189 ? 18.584 -1.593 -36.803 1.00 25.36 188 PRO B N 1
ATOM 3439 C CA . PRO B 1 189 ? 19.637 -2.446 -37.386 1.00 32.23 188 PRO B CA 1
ATOM 3440 C C . PRO B 1 189 ? 19.790 -3.819 -36.729 1.00 35.20 188 PRO B C 1
ATOM 3441 O O . PRO B 1 189 ? 20.386 -4.707 -37.355 1.00 32.48 188 PRO B O 1
ATOM 3445 N N . TYR B 1 190 ? 19.236 -4.056 -35.535 1.00 29.17 189 TYR B N 1
ATOM 3446 C CA . TYR B 1 190 ? 19.343 -5.378 -34.922 1.00 29.89 189 TYR B CA 1
ATOM 3447 C C . TYR B 1 190 ? 18.419 -6.384 -35.617 1.00 31.15 189 TYR B C 1
ATOM 3448 O O . TYR B 1 190 ? 17.202 -6.181 -35.679 1.00 33.00 189 TYR B O 1
ATOM 3457 N N . ASP B 1 191 ? 18.992 -7.494 -36.100 1.00 33.21 190 ASP B N 1
ATOM 3458 C CA . ASP B 1 191 ? 18.269 -8.533 -36.837 1.00 35.18 190 ASP B CA 1
ATOM 3459 C C . ASP B 1 191 ? 18.191 -9.873 -36.132 1.00 40.56 190 ASP B C 1
ATOM 3460 O O . ASP B 1 191 ? 17.822 -10.862 -36.772 1.00 39.08 190 ASP B O 1
ATOM 3465 N N . GLY B 1 192 ? 18.570 -9.962 -34.870 1.00 30.10 191 GLY B N 1
ATOM 3466 C CA . GLY B 1 192 ? 18.504 -11.230 -34.197 1.00 29.51 191 GLY B CA 1
ATOM 3467 C C . GLY B 1 192 ? 17.106 -11.521 -33.727 1.00 29.81 191 GLY B C 1
ATOM 3468 O O . GLY B 1 192 ? 16.163 -10.737 -33.924 1.00 32.79 191 GLY B O 1
ATOM 3469 N N . PRO B 1 193 ? 16.942 -12.673 -33.095 1.00 27.99 192 PRO B N 1
ATOM 3470 C CA . PRO B 1 193 ? 15.630 -12.998 -32.539 1.00 32.21 192 PRO B CA 1
ATOM 3471 C C . PRO B 1 193 ? 15.299 -12.009 -31.427 1.00 33.75 192 PRO B C 1
ATOM 3472 O O . PRO B 1 193 ? 16.189 -11.522 -30.725 1.00 28.63 192 PRO B O 1
ATOM 3476 N N . VAL B 1 194 ? 14.019 -11.646 -31.340 1.00 30.91 193 VAL B N 1
ATOM 3477 C CA . VAL B 1 194 ? 13.522 -10.714 -30.333 1.00 32.08 193 VAL B CA 1
ATOM 3478 C C . VAL B 1 194 ? 12.303 -11.338 -29.684 1.00 34.26 193 VAL B C 1
ATOM 3479 O O . VAL B 1 194 ? 11.388 -11.787 -30.382 1.00 32.69 193 VAL B O 1
ATOM 3483 N N . LEU B 1 195 ? 12.298 -11.377 -28.354 1.00 31.24 194 LEU B N 1
ATOM 3484 C CA . LEU B 1 195 ? 11.152 -11.820 -27.575 1.00 29.94 194 LEU B CA 1
ATOM 3485 C C . LEU B 1 195 ? 10.516 -10.592 -26.943 1.00 31.38 194 LEU B C 1
ATOM 3486 O O . LEU B 1 195 ? 11.215 -9.773 -26.329 1.00 28.33 194 LEU B O 1
ATOM 3491 N N . LEU B 1 196 ? 9.205 -10.441 -27.121 1.00 29.28 195 LEU B N 1
ATOM 3492 C CA . LEU B 1 196 ? 8.449 -9.383 -26.464 1.00 30.08 195 LEU B CA 1
ATOM 3493 C C . LEU B 1 196 ? 7.440 -10.016 -25.524 1.00 33.30 195 LEU B C 1
ATOM 3494 O O . LEU B 1 196 ? 6.660 -10.882 -25.935 1.00 31.99 195 LEU B O 1
ATOM 3499 N N . ILE B 1 197 ? 7.475 -9.592 -24.261 1.00 29.51 196 ILE B N 1
ATOM 3500 C CA . ILE B 1 197 ? 6.603 -10.105 -23.220 1.00 28.91 196 ILE B CA 1
ATOM 3501 C C . ILE B 1 197 ? 5.805 -8.933 -22.684 1.00 31.52 196 ILE B C 1
ATOM 3502 O O . ILE B 1 197 ? 6.385 -7.949 -22.208 1.00 29.14 196 ILE B O 1
ATOM 3507 N N . HIS B 1 198 ? 4.484 -9.036 -22.748 1.00 28.38 197 HIS B N 1
ATOM 3508 C CA . HIS B 1 198 ? 3.638 -7.916 -22.371 1.00 36.02 197 HIS B CA 1
ATOM 3509 C C . HIS B 1 198 ? 2.396 -8.444 -21.673 1.00 32.60 197 HIS B C 1
ATOM 3510 O O . HIS B 1 198 ? 1.797 -9.420 -22.129 1.00 33.25 197 HIS B O 1
ATOM 3517 N N . GLY B 1 199 ? 2.029 -7.822 -20.558 1.00 32.85 198 GLY B N 1
ATOM 3518 C CA . GLY B 1 199 ? 0.775 -8.162 -19.902 1.00 35.76 198 GLY B CA 1
ATOM 3519 C C . GLY B 1 199 ? -0.406 -7.542 -20.639 1.00 38.93 198 GLY B C 1
ATOM 3520 O O . GLY B 1 199 ? -0.339 -6.417 -21.133 1.00 37.62 198 GLY B O 1
ATOM 3521 N N . THR B 1 200 ? -1.500 -8.300 -20.714 1.00 38.94 199 THR B N 1
ATOM 3522 C CA . THR B 1 200 ? -2.672 -7.829 -21.446 1.00 45.50 199 THR B CA 1
ATOM 3523 C C . THR B 1 200 ? -3.469 -6.780 -20.680 1.00 43.68 199 THR B C 1
ATOM 3524 O O . THR B 1 200 ? -4.382 -6.174 -21.253 1.00 45.36 199 THR B O 1
ATOM 3528 N N . GLU B 1 201 ? -3.160 -6.551 -19.407 1.00 41.19 200 GLU B N 1
ATOM 3529 C CA . GLU B 1 201 ? -3.811 -5.506 -18.629 1.00 41.30 200 GLU B CA 1
ATOM 3530 C C . GLU B 1 201 ? -2.812 -4.431 -18.228 1.00 44.67 200 GLU B C 1
ATOM 3531 O O . GLU B 1 201 ? -2.984 -3.755 -17.211 1.00 48.71 200 GLU B O 1
ATOM 3537 N N . ASP B 1 202 ? -1.759 -4.272 -19.026 1.00 45.04 201 ASP B N 1
ATOM 3538 C CA . ASP B 1 202 ? -0.730 -3.278 -18.751 1.00 47.41 201 ASP B CA 1
ATOM 3539 C C . ASP B 1 202 ? -1.328 -1.888 -18.927 1.00 52.20 201 ASP B C 1
ATOM 3540 O O . ASP B 1 202 ? -1.678 -1.486 -20.042 1.00 50.49 201 ASP B O 1
ATOM 3545 N N . ASP B 1 203 ? -1.451 -1.157 -17.820 1.00 55.24 202 ASP B N 1
ATOM 3546 C CA . ASP B 1 203 ? -2.037 0.176 -17.818 1.00 56.98 202 ASP B CA 1
ATOM 3547 C C . ASP B 1 203 ? -0.981 1.271 -17.856 1.00 60.77 202 ASP B C 1
ATOM 3548 O O . ASP B 1 203 ? -1.332 2.454 -17.912 1.00 63.47 202 ASP B O 1
ATOM 3553 N N . VAL B 1 204 ? 0.299 0.905 -17.813 1.00 59.05 203 VAL B N 1
ATOM 3554 C CA . VAL B 1 204 ? 1.377 1.872 -17.994 1.00 55.26 203 VAL B CA 1
ATOM 3555 C C . VAL B 1 204 ? 1.789 1.969 -19.458 1.00 58.73 203 VAL B C 1
ATOM 3556 O O . VAL B 1 204 ? 1.985 3.072 -19.976 1.00 61.58 203 VAL B O 1
ATOM 3560 N N . VAL B 1 205 ? 1.910 0.838 -20.139 1.00 63.06 204 VAL B N 1
ATOM 3561 C CA . VAL B 1 205 ? 2.250 0.785 -21.554 1.00 61.03 204 VAL B CA 1
ATOM 3562 C C . VAL B 1 205 ? 1.129 0.003 -22.270 1.00 65.55 204 VAL B C 1
ATOM 3563 O O . VAL B 1 205 ? 0.820 -1.106 -21.846 1.00 62.50 204 VAL B O 1
ATOM 3567 N N . PRO B 1 206 ? 0.543 0.542 -23.331 1.00 70.22 205 PRO B N 1
ATOM 3568 C CA . PRO B 1 206 ? -0.606 -0.136 -23.951 1.00 70.93 205 PRO B CA 1
ATOM 3569 C C . PRO B 1 206 ? -0.229 -1.463 -24.596 1.00 74.79 205 PRO B C 1
ATOM 3570 O O . PRO B 1 206 ? 0.943 -1.780 -24.820 1.00 67.83 205 PRO B O 1
ATOM 3574 N N . HIS B 1 207 ? -1.278 -2.240 -24.900 1.00 78.80 206 HIS B N 1
ATOM 3575 C CA . HIS B 1 207 ? -1.124 -3.561 -25.508 1.00 78.08 206 HIS B CA 1
ATOM 3576 C C . HIS B 1 207 ? -0.402 -3.504 -26.852 1.00 78.27 206 HIS B C 1
ATOM 3577 O O . HIS B 1 207 ? 0.306 -4.450 -27.221 1.00 75.07 206 HIS B O 1
ATOM 3584 N N . ARG B 1 208 ? -0.564 -2.407 -27.587 1.00 79.59 207 ARG B N 1
ATOM 3585 C CA . ARG B 1 208 ? -0.143 -2.303 -28.978 1.00 78.38 207 ARG B CA 1
ATOM 3586 C C . ARG B 1 208 ? 1.291 -1.814 -29.153 1.00 79.08 207 ARG B C 1
ATOM 3587 O O . ARG B 1 208 ? 1.789 -1.809 -30.286 1.00 78.52 207 ARG B O 1
ATOM 3595 N N . VAL B 1 209 ? 1.968 -1.400 -28.078 1.00 77.60 208 VAL B N 1
ATOM 3596 C CA . VAL B 1 209 ? 3.366 -1.000 -28.207 1.00 74.04 208 VAL B CA 1
ATOM 3597 C C . VAL B 1 209 ? 4.232 -2.211 -28.536 1.00 73.36 208 VAL B C 1
ATOM 3598 O O . VAL B 1 209 ? 5.105 -2.148 -29.411 1.00 71.94 208 VAL B O 1
ATOM 3602 N N . SER B 1 210 ? 3.996 -3.339 -27.854 1.00 72.46 209 SER B N 1
ATOM 3603 C CA . SER B 1 210 ? 4.632 -4.593 -28.252 1.00 69.72 209 SER B CA 1
ATOM 3604 C C . SER B 1 210 ? 4.269 -4.972 -29.683 1.00 70.15 209 SER B C 1
ATOM 3605 O O . SER B 1 210 ? 5.072 -5.602 -30.380 1.00 65.06 209 SER B O 1
ATOM 3608 N N . HIS B 1 211 ? 3.068 -4.607 -30.135 1.00 73.29 210 HIS B N 1
ATOM 3609 C CA . HIS B 1 211 ? 2.744 -4.753 -31.551 1.00 77.21 210 HIS B CA 1
ATOM 3610 C C . HIS B 1 211 ? 3.582 -3.805 -32.404 1.00 74.03 210 HIS B C 1
ATOM 3611 O O . HIS B 1 211 ? 4.099 -4.202 -33.456 1.00 72.86 210 HIS B O 1
ATOM 3618 N N . LEU B 1 212 ? 3.740 -2.554 -31.958 1.00 74.06 211 LEU B N 1
ATOM 3619 C CA . LEU B 1 212 ? 4.487 -1.569 -32.737 1.00 71.73 211 LEU B CA 1
ATOM 3620 C C . LEU B 1 212 ? 5.948 -1.976 -32.897 1.00 68.14 211 LEU B C 1
ATOM 3621 O O . LEU B 1 212 ? 6.516 -1.855 -33.989 1.00 64.22 211 LEU B O 1
ATOM 3626 N N . TYR B 1 213 ? 6.575 -2.458 -31.819 1.00 67.77 212 TYR B N 1
ATOM 3627 C CA . TYR B 1 213 ? 7.915 -3.027 -31.938 1.00 62.50 212 TYR B CA 1
ATOM 3628 C C . TYR B 1 213 ? 7.918 -4.184 -32.930 1.00 63.82 212 TYR B C 1
ATOM 3629 O O . TYR B 1 213 ? 8.734 -4.224 -33.862 1.00 58.53 212 TYR B O 1
ATOM 3638 N N . GLU B 1 214 ? 6.985 -5.126 -32.756 1.00 67.96 213 GLU B N 1
ATOM 3639 C CA . GLU B 1 214 ? 6.930 -6.296 -33.628 1.00 66.12 213 GLU B CA 1
ATOM 3640 C C . GLU B 1 214 ? 6.703 -5.898 -35.082 1.00 67.85 213 GLU B C 1
ATOM 3641 O O . GLU B 1 214 ? 7.144 -6.607 -35.994 1.00 67.27 213 GLU B O 1
ATOM 3647 N N . GLN B 1 215 ? 6.043 -4.767 -35.323 1.00 65.64 214 GLN B N 1
ATOM 3648 C CA . GLN B 1 215 ? 5.797 -4.341 -36.694 1.00 65.28 214 GLN B CA 1
ATOM 3649 C C . GLN B 1 215 ? 6.923 -3.472 -37.246 1.00 61.38 214 GLN B C 1
ATOM 3650 O O . GLN B 1 215 ? 7.406 -3.712 -38.360 1.00 59.64 214 GLN B O 1
ATOM 3656 N N . LEU B 1 216 ? 7.358 -2.469 -36.481 1.00 55.27 215 LEU B N 1
ATOM 3657 C CA . LEU B 1 216 ? 8.192 -1.411 -37.042 1.00 52.01 215 LEU B CA 1
ATOM 3658 C C . LEU B 1 216 ? 9.684 -1.726 -36.992 1.00 47.89 215 LEU B C 1
ATOM 3659 O O . LEU B 1 216 ? 10.399 -1.460 -37.963 1.00 43.87 215 LEU B O 1
ATOM 3664 N N . CYS B 1 217 ? 10.186 -2.291 -35.898 1.00 47.72 216 CYS B N 1
ATOM 3665 C CA . CYS B 1 217 ? 11.626 -2.508 -35.806 1.00 43.09 216 CYS B CA 1
ATOM 3666 C C . CYS B 1 217 ? 12.072 -3.897 -36.249 1.00 41.86 216 CYS B C 1
ATOM 3667 O O . CYS B 1 217 ? 13.177 -4.032 -36.791 1.00 43.26 216 CYS B O 1
ATOM 3670 N N . TYR B 1 218 ? 11.257 -4.932 -36.043 1.00 42.07 217 TYR B N 1
ATOM 3671 C CA . TYR B 1 218 ? 11.770 -6.299 -36.065 1.00 43.55 217 TYR B CA 1
ATOM 3672 C C . TYR B 1 218 ? 10.996 -7.197 -37.017 1.00 46.15 217 TYR B C 1
ATOM 3673 O O . TYR B 1 218 ? 11.572 -8.116 -37.609 1.00 48.03 217 TYR B O 1
ATOM 3682 N N . GLY B 1 219 ? 9.698 -6.952 -37.153 1.00 50.62 218 GLY B N 1
ATOM 3683 C CA . GLY B 1 219 ? 8.915 -7.681 -38.137 1.00 55.16 218 GLY B CA 1
ATOM 3684 C C . GLY B 1 219 ? 8.821 -9.146 -37.787 1.00 53.92 218 GLY B C 1
ATOM 3685 O O . GLY B 1 219 ? 8.503 -9.526 -36.655 1.00 54.21 218 GLY B O 1
ATOM 3686 N N . SER B 1 220 ? 9.130 -9.986 -38.773 1.00 50.02 219 SER B N 1
ATOM 3687 C CA . SER B 1 220 ? 9.003 -11.429 -38.613 1.00 50.74 219 SER B CA 1
ATOM 3688 C C . SER B 1 220 ? 9.947 -12.019 -37.560 1.00 51.17 219 SER B C 1
ATOM 3689 O O . SER B 1 220 ? 9.754 -13.175 -37.154 1.00 48.54 219 SER B O 1
ATOM 3692 N N . ARG B 1 221 ? 10.974 -11.289 -37.114 1.00 48.39 220 ARG B N 1
ATOM 3693 C CA . ARG B 1 221 ? 11.910 -12.003 -36.259 1.00 51.36 220 ARG B CA 1
ATOM 3694 C C . ARG B 1 221 ? 11.534 -11.822 -34.799 1.00 47.16 220 ARG B C 1
ATOM 3695 O O . ARG B 1 221 ? 12.200 -12.385 -33.922 1.00 47.36 220 ARG B O 1
ATOM 3703 N N . ALA B 1 222 ? 10.475 -11.050 -34.532 1.00 45.36 221 ALA B N 1
ATOM 3704 C CA . ALA B 1 222 ? 9.955 -10.835 -33.188 1.00 44.15 221 ALA B CA 1
ATOM 3705 C C . ALA B 1 222 ? 8.925 -11.903 -32.861 1.00 45.52 221 ALA B C 1
ATOM 3706 O O . ALA B 1 222 ? 8.134 -12.310 -33.718 1.00 44.47 221 ALA B O 1
ATOM 3708 N N . THR B 1 223 ? 8.965 -12.369 -31.623 1.00 37.03 222 THR B N 1
ATOM 3709 C CA . THR B 1 223 ? 7.943 -13.231 -31.055 1.00 38.46 222 THR B CA 1
ATOM 3710 C C . THR B 1 223 ? 7.269 -12.446 -29.942 1.00 41.12 222 THR B C 1
ATOM 3711 O O . THR B 1 223 ? 7.946 -11.965 -29.025 1.00 34.45 222 THR B O 1
ATOM 3715 N N . VAL B 1 224 ? 5.954 -12.288 -30.040 1.00 36.33 223 VAL B N 1
ATOM 3716 C CA . VAL B 1 224 ? 5.166 -11.614 -29.017 1.00 37.59 223 VAL B CA 1
ATOM 3717 C C . VAL B 1 224 ? 4.536 -12.676 -28.132 1.00 37.46 223 VAL B C 1
ATOM 3718 O O . VAL B 1 224 ? 3.819 -13.560 -28.616 1.00 36.41 223 VAL B O 1
ATOM 3722 N N . HIS B 1 225 ? 4.816 -12.607 -26.837 1.00 31.59 224 HIS B N 1
ATOM 3723 C CA . HIS B 1 225 ? 4.205 -13.508 -25.871 1.00 31.77 224 HIS B CA 1
ATOM 3724 C C . HIS B 1 225 ? 3.408 -12.664 -24.894 1.00 33.18 224 HIS B C 1
ATOM 3725 O O . HIS B 1 225 ? 3.983 -11.843 -24.172 1.00 32.97 224 HIS B O 1
ATOM 3732 N N . LEU B 1 226 ? 2.087 -12.846 -24.893 1.00 29.53 225 LEU B N 1
ATOM 3733 C CA . LEU B 1 226 ? 1.208 -12.102 -24.006 1.00 33.01 225 LEU B CA 1
ATOM 3734 C C . LEU B 1 226 ? 1.007 -12.862 -22.705 1.00 32.33 225 LEU B C 1
ATOM 3735 O O . LEU B 1 226 ? 0.919 -14.094 -22.690 1.00 33.29 225 LEU B O 1
ATOM 3740 N N . ILE B 1 227 ? 0.948 -12.123 -21.612 1.00 31.14 226 ILE B N 1
ATOM 3741 C CA . ILE B 1 227 ? 0.663 -12.686 -20.300 1.00 31.61 226 ILE B CA 1
ATOM 3742 C C . ILE B 1 227 ? -0.760 -12.268 -19.971 1.00 34.45 226 ILE B C 1
ATOM 3743 O O . ILE B 1 227 ? -1.024 -11.084 -19.729 1.00 31.89 226 ILE B O 1
ATOM 3748 N N . GLU B 1 228 ? -1.679 -13.232 -19.971 1.00 37.36 227 GLU B N 1
ATOM 3749 C CA . GLU B 1 228 ? -3.100 -12.923 -19.840 1.00 39.01 227 GLU B CA 1
ATOM 3750 C C . GLU B 1 228 ? -3.402 -12.362 -18.460 1.00 35.57 227 GLU B C 1
ATOM 3751 O O . GLU B 1 228 ? -3.211 -13.047 -17.450 1.00 35.34 227 GLU B O 1
ATOM 3757 N N . GLY B 1 229 ? -3.885 -11.119 -18.419 1.00 35.57 228 GLY B N 1
ATOM 3758 C CA . GLY B 1 229 ? -4.314 -10.492 -17.185 1.00 37.10 228 GLY B CA 1
ATOM 3759 C C . GLY B 1 229 ? -3.251 -9.695 -16.452 1.00 36.80 228 GLY B C 1
ATOM 3760 O O . GLY B 1 229 ? -3.590 -8.963 -15.511 1.00 39.08 228 GLY B O 1
ATOM 3761 N N . ALA B 1 230 ? -1.989 -9.790 -16.863 1.00 35.67 229 ALA B N 1
ATOM 3762 C CA . ALA B 1 230 ? -0.896 -9.179 -16.120 1.00 33.99 229 ALA B CA 1
ATOM 3763 C C . ALA B 1 230 ? -0.845 -7.675 -16.329 1.00 35.51 229 ALA B C 1
ATOM 3764 O O . ALA B 1 230 ? -1.078 -7.170 -17.433 1.00 34.54 229 ALA B O 1
ATOM 3766 N N . ASN B 1 231 ? -0.527 -6.962 -15.255 1.00 31.27 230 ASN B N 1
ATOM 3767 C CA . ASN B 1 231 ? -0.264 -5.534 -15.318 1.00 31.83 230 ASN B CA 1
ATOM 3768 C C . ASN B 1 231 ? 1.181 -5.308 -15.766 1.00 33.60 230 ASN B C 1
ATOM 3769 O O . ASN B 1 231 ? 1.901 -6.244 -16.135 1.00 28.88 230 ASN B O 1
ATOM 3774 N N . HIS B 1 232 ? 1.624 -4.050 -15.678 1.00 32.92 231 HIS B N 1
ATOM 3775 C CA . HIS B 1 232 ? 2.886 -3.616 -16.278 1.00 33.89 231 HIS B CA 1
ATOM 3776 C C . HIS B 1 232 ? 4.074 -4.461 -15.822 1.00 34.46 231 HIS B C 1
ATOM 3777 O O . HIS B 1 232 ? 4.893 -4.886 -16.645 1.00 32.56 231 HIS B O 1
ATOM 3784 N N . THR B 1 233 ? 4.216 -4.675 -14.510 1.00 28.50 232 THR B N 1
ATOM 3785 C CA . THR B 1 233 ? 5.389 -5.364 -13.985 1.00 28.62 232 THR B CA 1
ATOM 3786 C C . THR B 1 233 ? 5.071 -6.772 -13.499 1.00 26.46 232 THR B C 1
ATOM 3787 O O . THR B 1 233 ? 5.794 -7.310 -12.654 1.00 25.28 232 THR B O 1
ATOM 3791 N N . PHE B 1 234 ? 4.005 -7.383 -14.028 1.00 26.20 233 PHE B N 1
ATOM 3792 C CA . PHE B 1 234 ? 3.708 -8.806 -13.816 1.00 23.63 233 PHE B CA 1
ATOM 3793 C C . PHE B 1 234 ? 3.625 -9.145 -12.332 1.00 25.90 233 PHE B C 1
ATOM 3794 O O . PHE B 1 234 ? 4.221 -10.109 -11.851 1.00 23.27 233 PHE B O 1
ATOM 3802 N N . ASP B 1 235 ? 2.834 -8.345 -11.616 1.00 25.29 234 ASP B N 1
ATOM 3803 C CA . ASP B 1 235 ? 2.683 -8.429 -10.169 1.00 27.17 234 ASP B CA 1
ATOM 3804 C C . ASP B 1 235 ? 1.719 -9.550 -9.774 1.00 26.46 234 ASP B C 1
ATOM 3805 O O . ASP B 1 235 ? 0.665 -9.327 -9.183 1.00 27.15 234 ASP B O 1
ATOM 3810 N N . GLY B 1 236 ? 2.116 -10.774 -10.086 1.00 24.10 235 GLY B N 1
ATOM 3811 C CA . GLY B 1 236 ? 1.333 -11.938 -9.728 1.00 27.31 235 GLY B CA 1
ATOM 3812 C C . GLY B 1 236 ? 2.140 -13.201 -9.931 1.00 26.90 235 GLY B C 1
ATOM 3813 O O . GLY B 1 236 ? 2.938 -13.290 -10.874 1.00 26.31 235 GLY B O 1
ATOM 3814 N N . HIS B 1 237 ? 1.944 -14.190 -9.062 1.00 26.80 236 HIS B N 1
ATOM 3815 C CA . HIS B 1 237 ? 2.815 -15.360 -9.089 1.00 26.24 236 HIS B CA 1
ATOM 3816 C C . HIS B 1 237 ? 2.633 -16.179 -10.365 1.00 30.49 236 HIS B C 1
ATOM 3817 O O . HIS B 1 237 ? 3.617 -16.594 -10.993 1.00 27.69 236 HIS B O 1
ATOM 3824 N N . ARG B 1 238 ? 1.384 -16.442 -10.761 1.00 30.16 237 ARG B N 1
ATOM 3825 C CA . ARG B 1 238 ? 1.170 -17.193 -11.995 1.00 32.27 237 ARG B CA 1
ATOM 3826 C C . ARG B 1 238 ? 1.733 -16.441 -13.197 1.00 27.59 237 ARG B C 1
ATOM 3827 O O . ARG B 1 238 ? 2.408 -17.039 -14.045 1.00 25.69 237 ARG B O 1
ATOM 3835 N N . TRP B 1 239 ? 1.491 -15.125 -13.273 1.00 30.29 238 TRP B N 1
ATOM 3836 C CA . TRP B 1 239 ? 2.061 -14.319 -14.353 1.00 28.57 238 TRP B CA 1
ATOM 3837 C C . TRP B 1 239 ? 3.581 -14.396 -14.361 1.00 28.83 238 TRP B C 1
ATOM 3838 O O . TRP B 1 239 ? 4.205 -14.603 -15.409 1.00 25.05 238 TRP B O 1
ATOM 3849 N N . GLU B 1 240 ? 4.196 -14.159 -13.206 1.00 26.12 239 GLU B N 1
ATOM 3850 C CA . GLU B 1 240 ? 5.650 -14.174 -13.133 1.00 26.88 239 GLU B CA 1
ATOM 3851 C C . GLU B 1 240 ? 6.200 -15.537 -13.545 1.00 25.13 239 GLU B C 1
ATOM 3852 O O . GLU B 1 240 ? 7.183 -15.617 -14.293 1.00 27.16 239 GLU B O 1
ATOM 3858 N N . THR B 1 241 ? 5.548 -16.617 -13.101 1.00 28.59 240 THR B N 1
ATOM 3859 C CA . THR B 1 241 ? 5.975 -17.964 -13.477 1.00 29.95 240 THR B CA 1
ATOM 3860 C C . THR B 1 241 ? 5.976 -18.141 -14.988 1.00 28.14 240 THR B C 1
ATOM 3861 O O . THR B 1 241 ? 6.913 -18.717 -15.554 1.00 28.23 240 THR B O 1
ATOM 3865 N N . GLU B 1 242 ? 4.943 -17.635 -15.663 1.00 28.07 241 GLU B N 1
ATOM 3866 C CA . GLU B 1 242 ? 4.910 -17.738 -17.117 1.00 30.22 241 GLU B CA 1
ATOM 3867 C C . GLU B 1 242 ? 5.990 -16.875 -17.753 1.00 28.52 241 GLU B C 1
ATOM 3868 O O . GLU B 1 242 ? 6.636 -17.302 -18.715 1.00 27.19 241 GLU B O 1
ATOM 3874 N N . VAL B 1 243 ? 6.205 -15.663 -17.225 1.00 24.79 242 VAL B N 1
ATOM 3875 C CA . VAL B 1 243 ? 7.264 -14.789 -17.730 1.00 24.94 242 VAL B CA 1
ATOM 3876 C C . VAL B 1 243 ? 8.605 -15.513 -17.734 1.00 24.88 242 VAL B C 1
ATOM 3877 O O . VAL B 1 243 ? 9.352 -15.485 -18.720 1.00 24.91 242 VAL B O 1
ATOM 3881 N N . ILE B 1 244 ? 8.929 -16.161 -16.619 1.00 24.67 243 ILE B N 1
ATOM 3882 C CA . ILE B 1 244 ? 10.220 -16.822 -16.474 1.00 27.32 243 ILE B CA 1
ATOM 3883 C C . ILE B 1 244 ? 10.318 -18.020 -17.414 1.00 28.24 243 ILE B C 1
ATOM 3884 O O . ILE B 1 244 ? 11.352 -18.240 -18.055 1.00 25.29 243 ILE B O 1
ATOM 3889 N N . LYS B 1 245 ? 9.245 -18.805 -17.514 1.00 25.89 244 LYS B N 1
ATOM 3890 C CA . LYS B 1 245 ? 9.242 -19.950 -18.415 1.00 28.75 244 LYS B CA 1
ATOM 3891 C C . LYS B 1 245 ? 9.443 -19.511 -19.854 1.00 27.71 244 LYS B C 1
ATOM 3892 O O . LYS B 1 245 ? 10.186 -20.149 -20.610 1.00 29.30 244 LYS B O 1
ATOM 3898 N N . THR B 1 246 ? 8.805 -18.408 -20.241 1.00 24.61 245 THR B N 1
ATOM 3899 C CA . THR B 1 246 ? 8.935 -17.900 -21.605 1.00 28.76 245 THR B CA 1
ATOM 3900 C C . THR B 1 246 ? 10.370 -17.466 -21.892 1.00 30.84 245 THR B C 1
ATOM 3901 O O . THR B 1 246 ? 10.939 -17.797 -22.941 1.00 23.40 245 THR B O 1
ATOM 3905 N N . ILE B 1 247 ? 10.980 -16.731 -20.958 1.00 24.59 246 ILE B N 1
ATOM 3906 C CA . ILE B 1 247 ? 12.370 -16.311 -21.134 1.00 24.41 246 ILE B CA 1
ATOM 3907 C C . ILE B 1 247 ? 13.276 -17.529 -21.260 1.00 22.59 246 ILE B C 1
ATOM 3908 O O . ILE B 1 247 ? 14.165 -17.578 -22.120 1.00 27.31 246 ILE B O 1
ATOM 3913 N N . LEU B 1 248 ? 13.072 -18.527 -20.395 1.00 26.45 247 LEU B N 1
ATOM 3914 C CA . LEU B 1 248 ? 13.948 -19.697 -20.396 1.00 27.38 247 LEU B CA 1
ATOM 3915 C C . LEU B 1 248 ? 13.821 -20.484 -21.691 1.00 28.93 247 LEU B C 1
ATOM 3916 O O . LEU B 1 248 ? 14.824 -20.971 -22.224 1.00 28.88 247 LEU B O 1
ATOM 3921 N N . GLY B 1 249 ? 12.600 -20.633 -22.204 1.00 27.02 248 GLY B N 1
ATOM 3922 C CA . GLY B 1 249 ? 12.432 -21.290 -23.496 1.00 29.50 248 GLY B CA 1
ATOM 3923 C C . GLY B 1 249 ? 13.113 -20.538 -24.625 1.00 30.15 248 GLY B C 1
ATOM 3924 O O . GLY B 1 249 ? 13.729 -21.143 -25.500 1.00 31.87 248 GLY B O 1
ATOM 3925 N N . PHE B 1 250 ? 13.035 -19.204 -24.600 1.00 24.89 249 PHE B N 1
ATOM 3926 C CA . PHE B 1 250 ? 13.600 -18.372 -25.662 1.00 26.23 249 PHE B CA 1
ATOM 3927 C C . PHE B 1 250 ? 15.127 -18.394 -25.683 1.00 28.40 249 PHE B C 1
ATOM 3928 O O . PHE B 1 250 ? 15.727 -18.259 -26.757 1.00 24.25 249 PHE B O 1
ATOM 3936 N N . VAL B 1 251 ? 15.784 -18.522 -24.525 1.00 28.06 250 VAL B N 1
ATOM 3937 C CA . VAL B 1 251 ? 17.246 -18.466 -24.501 1.00 27.89 250 VAL B CA 1
ATOM 3938 C C . VAL B 1 251 ? 17.885 -19.848 -24.482 1.00 29.58 250 VAL B C 1
ATOM 3939 O O . VAL B 1 251 ? 19.117 -19.945 -24.604 1.00 33.15 250 VAL B O 1
ATOM 3943 N N . SER B 1 252 ? 17.098 -20.910 -24.341 1.00 31.37 251 SER B N 1
ATOM 3944 C CA . SER B 1 252 ? 17.616 -22.282 -24.277 1.00 39.78 251 SER B CA 1
ATOM 3945 C C . SER B 1 252 ? 18.360 -22.689 -25.551 1.00 44.50 251 SER B C 1
ATOM 3946 O O . SER B 1 252 ? 17.901 -22.410 -26.657 1.00 43.96 251 SER B O 1
#

Sequence (502 aa):
QKAITLTHRGMTLRGMEHIPEKSLDEKVPAVILFHGFTGTKLEPHRLFLKISRALEKQGIASFRFDFLGSGESDGDFEEMTVSKEIEEAHAIVDFVKRDGRIDPSHIYLLGLSMGGLVASVVAGERPNDVAKLILMAPAGNMYELITETIRQENIDVTAPYFDHGGNLVGRSFLEDLQTINVFERAKPYDGPVLLIHGTEDDVVPHRVSHLYEQLCYGSRATVHLIEGANHTFDGHRWETEVIKTILGFVSQKAITLTHRGMTLRGMEHIPEKSLDEKVPAVILFHGFTGTKLEPHRLFLKISRALEKQGIASFRFDFLGSGESDGDFEEMTVSKEIEEAHAIVDFVKRDGRIDPSHIYLLGLSMGGLVASVVAGERPNDVAKLILMAPAGNMYELITETIRQENIDVTAPYFDHGGNLVGRSFLEDLQTINVFERAKPYDGPVLLIHGTEDDVVPHRVSHLYEQLCYGSRATVHLIEGANHTFDGHRWETEVIKTILGFVS

B-factor: mean 32.64, std 16.42, range [12.82, 101.89]

Foldseek 3Di:
DDWDWDDDPNWIWIKDKQAAPCLVVHQAAEEEEEEDDLAFQQGPPSLNVVLQVLCRVVRYMYMYTGQDQHDPIHHNLQPDALVSVLVVVLVVLVVQVPDRSHDQQRYAYEYAASGLLSQLLNCLVPVRSHQEYEYELHNQPVLVLVVVVCVVVVPDLVDQWDCPPPRTHGSVRNVRVVPDNRLVSNQNHAHAYEYEYECAAPRRHLCVLVVSCVRHYPPSYDYHYQYPAYRRRPDPVSSVVVSVVVVVVSD/DDWDWDDDPNWIWIKDKQQAPCLVVAQAAEEEEEEDDLAFQQGPPSLNVVLQVLCRVVRYMYMYIGQDQHDPIHHNLQPDALVSSLVVVLVVLVVQCPDPSHDQQRYAYEYAASGLLSQLLNCLQPVRSHQEYEYELHNNPCLVLVVVCCVPPVFDDPDQWTQDPNRTYGPVRSVRSVVDDSLVRRQNHAHAYEYEYECAAPSRHPCVLVVCCVRRYPPRYDYDYQYPAYRRRPDDVSSVVVSVVVVVVSD

Solvent-accessible surface area: 20135 Å² total; per-residue (Å²): 57,135,32,22,85,20,94,31,191,74,76,31,0,21,3,8,13,2,45,4,145,89,22,151,122,99,109,0,30,0,0,1,1,2,1,5,47,48,16,29,10,16,11,56,16,11,0,0,0,47,0,0,62,23,0,52,185,99,8,9,0,0,0,0,3,0,1,23,2,4,1,3,0,35,18,79,14,54,97,6,9,0,44,101,3,8,68,6,0,37,16,1,0,56,42,0,79,163,18,62,91,2,33,52,72,75,0,4,0,0,0,3,8,1,0,0,0,0,0,0,0,0,0,6,79,42,48,156,28,7,33,46,0,0,0,0,0,0,0,5,15,9,82,90,29,36,52,85,56,23,152,137,118,127,25,94,60,103,35,94,82,65,50,81,37,0,18,25,15,5,105,61,2,36,76,30,2,120,106,16,80,7,30,104,85,0,106,75,4,84,16,55,0,2,0,0,0,0,31,104,9,138,87,1,37,71,139,0,0,91,60,0,40,118,91,13,11,30,114,112,17,73,60,54,65,0,128,32,0,52,28,20,0,46,7,57,168,44,5,42,66,0,27,141,25,0,14,54,39,9,107,54,134,35,20,85,23,96,30,183,73,75,32,1,20,2,10,10,1,43,3,141,95,28,160,120,95,120,0,29,0,0,0,1,2,1,6,39,50,17,30,10,15,14,55,16,10,0,0,0,48,2,0,42,21,0,35,167,82,5,9,0,0,0,0,4,1,1,18,1,4,2,3,0,38,24,66,11,54,102,6,10,0,41,101,2,5,64,6,0,37,18,2,0,57,42,0,77,167,23,54,94,1,35,60,74,78,0,4,0,0,0,2,7,0,0,0,1,0,0,0,0,0,0,3,75,36,41,157,29,8,32,43,0,0,0,0,0,0,0,12,57,15,71,84,34,23,69,101,36,61,176,132,112,106,14,70,105,114,30,107,95,38,53,67,38,0,18,6,6,7,96,64,1,43,95,27,6,117,104,16,67,23,96,100,77,0,91,59,4,91,16,55,0,4,0,0,1,0,44,105,11,140,88,0,35,126,115,4,0,96,66,8,36,94,108,19,13,25,112,129,14,76,56,52,94,0,135,27,0,51,20,23,0,44,8,61,177,50,5,70,51,0,32,136,17,1,34,52,40,6,106

Nearest PDB structures (foldseek):
  7wwh-assembly2_B  TM=9.966E-01  e=5.705E-52  Parageobacillus thermoglucosidasius
  7q4j-assembly1_A  TM=9.691E-01  e=9.491E-34  Thermoanaerobacter thermohydrosulfuricus
  7z2x-assembly1_B  TM=9.126E-01  e=1.472E-28  Lentilactobacillus buchneri
  7z2v-assembly1_B  TM=9.136E-01  e=1.196E-27  Lentilactobacillus buchneri
  8b4u-assembly1_A  TM=8.827E-01  e=1.461E-25  Candidatus Bathyarchaeota archaeon

Secondary structure (DSSP, 8-state):
-EEEEEEETTEEEEEEEE--GGGGTS-EEEEEEE--TT--SS-GGGHHHHHHHHHHHTT-EEEEEPPTTSTTSSS-GGG--HHHHHHHHHHHHHHHHT-TTEEEEEEEEEEETHHHHHHHHHHHHSGGG-SEEEEES--TTHHHHHHHHHHHTT--TTSSEEEETTEEEEHHHHHHHHT--HHHHHTT--S-EEEEEETT-SSS-THHHHHHIIIIIGGGEEEEEETT--TT--SHHHHHHHHHHHHHHH-/-EEEEEEETTEEEEEEEE--GGGGTS-EEEEEEE--TT--SS-GGGHHHHHHHHHHHTT-EEEEEPPTTSTTSSS-GGG--HHHHHHHHHHHHHHHHT-TTEEEEEEEEEEETHHHHHHHHHHHHSGGG-SEEEEES--TTTTHHHHTGGGTT---SSSSEEEETTEEEEHHHHHHHHT--HHHHHTT--S-EEEEEETT-SSS-TTHHHHIIIIIIGGGEEEEEETT--TT--SHHHHHHHHHHHHHHH-

Radius of gyration: 22.79 Å; Cα contacts (8 Å, |Δi|>4): 1135; chains: 2; bounding box: 51×52×67 Å